Protein AF-H2CE36-F1 (afdb_monomer)

Sequence (483 aa):
MSDKKYIPFDFTPEIMQQIVESREIPVHFYNREGQILIYKKVDATEQEIDRLLRFVQLGIYYDQDDGEKLGIKEPARDVPEGLTDTKLLTQEVARDLANETKDLFSTLKRTAITSVQARRTSERLSKVFQDFETQPDSMTGLVNIIELMKEGDNAYEVELATKRTVVAMAMKTRGMLAQNFREQARHTDSVNVLMMSALMCDIGYAKMKMPLESNIATKEMNYIKNHPIMSYLLLAHEGAIDPRIKRNILVHHRPMRDGNGKTNNYPDLQFIRTKLTEILEQYSRFPEKKSVCDDIRMQLKLLQQDIPYDEDAAILCLASEFASLTSQVPWRKPFSPRRAVQMIINNSFFTYPDRIVREFLDYVAISLCDNQKILREGDFIVMASRSQTGRTFFEVGQITHSTRYQSRPGIDRIATVDPVIETSPKIRFARFDLKTLKPDPRFAHFELSQDDSRHIVYAIDPNYDEELFNELMKLVKNRYRVR

Radius of gyration: 25.71 Å; Cα contacts (8 Å, |Δi|>4): 748; chains: 1; bounding box: 62×71×71 Å

Foldseek 3Di:
DPPFDWDWDQDDPVLLVVCVVQVWDQFFKADPVRHTPAHTDGNHDPVNSVSVVVCNVVIITTGPVCCVSSVNDDPDAPFFPQADQDALDDLVLLVVQLVLLVVVLVVLLPAFDALVSQVVNLVSLLVSLVSLLPDPRSQHYFLCLLVSLPPDPGDLLSLLLSQLLSQLLSLLSNVVVVVDDDCVPVSSVVSSLLSLLSSQLQSLVSVDDQDLAPDQDPVNVVSVLCRLVSSLVSCLLYPSRDLSSSLLSNQLQDADDDDPPAAQRGDDLVVSLVVLVVVLVVCVVPPVCVSSNVSSVVSNVVSVDPCNPDPSSQSSNLSSQLSVQQTDGSHDDHDQLLVSLQVCLQRCNRGHDLVSNQSCQQGPSCSNRSSHRSQAAQWKFWKWFADPVRDIWIWIWGFHDAGSSRFWGKTFTFWTWAFDWDPPPHTGRPATDPVRTGTDPVSDIDGSVPDPRIGTRHTADCVRHVVVVVVSVVSVVVVVVVD

Organism: NCBI:txid929563

pLDDT: mean 86.68, std 11.38, range [29.59, 98.5]

Secondary structure (DSSP, 8-state):
-----EEE----HHHHHHHHHHT-B-S-EE-TTS-EEE--BSS--HHHHHHHHHHHTT--EEEGGGGGGGT-PPPPP-PPTT----BSS-HHHHHHHHHHHHHHHHHHTTS---HHHHHHHHHHHHHHHHHHHTSTTTTTSB-THHHHTTT----HHHHHHHHHHHHHHHHHHHHHHTT--S-HHHHHHHHHHHHHHHHHTTGGGGGS----SSS--HHHHHHHTTHHHHHHHHHTT-TTS-HHHHHHHHHTT---S-STT-----S-HHHHHHHHHHHHHHHTT-GGGHHHHHHHHHHHHHTTS-GGG-HHHHHHHHHHHHHHHHS-BTTBPPPPHHHHHHHHHHHHHHHS-HHHHHHHIIIIIHHHTTT--SS-TT-EEEEEEE-TTS-EEEEEEEEEE--S-TTS-EEEEEEEEEEEEE-SSS-EEEEEEEEEEEE-TT--EEETTT-TTEEEEEE--TTTSHHHHHHHHHHHHHHHHH-

Solvent-accessible surface area (backbone atoms only — not comparable to full-atom values): 26329 Å² total; per-residue (Å²): 134,80,86,80,54,68,39,77,59,80,85,51,72,65,53,52,50,49,33,65,75,66,24,36,39,82,52,54,30,18,41,99,87,68,48,77,77,44,72,50,32,79,76,46,50,71,70,56,52,54,47,51,60,56,41,57,82,70,61,37,18,31,48,59,93,50,35,65,71,62,68,48,69,76,74,79,78,72,61,42,82,85,54,46,88,50,64,57,63,53,66,64,59,53,50,51,52,38,51,52,43,43,54,52,50,59,46,46,52,77,44,63,68,46,63,68,55,54,51,53,51,50,55,50,48,45,49,56,49,51,62,32,65,72,38,92,44,60,74,33,22,19,56,45,59,71,64,63,55,69,81,56,97,59,58,47,70,35,52,31,24,47,43,12,19,52,46,33,38,53,47,50,55,43,55,50,62,76,64,72,74,97,50,71,76,64,45,56,60,52,44,38,41,49,28,54,18,35,50,44,31,62,53,17,55,51,79,48,89,74,84,58,61,74,82,68,48,74,71,53,49,59,55,58,49,42,32,25,57,46,17,30,62,42,47,40,65,41,82,82,55,59,66,64,29,49,48,36,21,57,40,27,50,34,22,64,81,84,60,95,88,59,62,58,49,51,59,48,70,66,58,53,49,51,52,50,48,55,50,37,64,64,37,68,78,38,78,92,36,46,56,36,40,55,40,48,56,50,44,58,55,64,66,69,52,75,55,57,77,34,63,65,22,40,42,36,27,52,19,45,51,44,20,53,38,51,30,59,48,89,54,42,77,47,42,55,52,58,55,31,52,41,52,50,38,40,38,24,80,34,43,42,46,70,68,61,55,34,52,38,39,41,61,41,48,30,27,53,30,79,42,36,72,80,66,44,63,71,40,42,34,34,27,41,31,68,46,97,86,68,52,74,44,41,36,31,26,33,27,69,40,56,64,59,48,46,60,37,32,33,27,32,34,46,28,33,41,48,71,40,73,42,68,76,98,51,57,40,71,74,48,68,42,71,90,54,53,42,73,42,92,76,46,54,74,45,52,38,75,81,35,88,66,56,42,76,32,30,61,63,42,68,92,82,36,43,73,60,47,53,54,52,52,50,57,56,53,53,53,68,72,76,105

Structure (mmCIF, N/CA/C/O backbone):
data_AF-H2CE36-F1
#
_entry.id   AF-H2CE36-F1
#
loop_
_atom_site.group_PDB
_atom_site.id
_atom_site.type_symbol
_atom_site.label_atom_id
_atom_site.label_alt_id
_atom_site.label_comp_id
_atom_site.label_asym_id
_atom_site.label_entity_id
_atom_site.label_seq_id
_atom_site.pdbx_PDB_ins_code
_atom_site.Cartn_x
_atom_site.Cartn_y
_atom_site.Cartn_z
_atom_site.occupancy
_atom_site.B_iso_or_equiv
_atom_site.auth_seq_id
_atom_site.auth_comp_id
_atom_site.auth_asym_id
_atom_site.auth_atom_id
_atom_site.pdbx_PDB_model_num
ATOM 1 N N . MET A 1 1 ? -20.840 15.010 -6.426 1.00 29.59 1 MET A N 1
ATOM 2 C CA . MET A 1 1 ? -21.628 15.251 -5.204 1.00 29.59 1 MET A CA 1
ATOM 3 C C . MET A 1 1 ? -20.769 14.843 -4.023 1.00 29.59 1 MET A C 1
ATOM 5 O O . MET A 1 1 ? -20.293 13.710 -4.007 1.00 29.59 1 MET A O 1
ATOM 9 N N . SER A 1 2 ? -20.396 15.832 -3.212 1.00 32.66 2 SER A N 1
ATOM 10 C CA . SER A 1 2 ? -19.772 15.651 -1.899 1.00 32.66 2 SER A CA 1
ATOM 11 C C . SER A 1 2 ? -20.848 15.064 -0.988 1.00 32.66 2 SER A C 1
ATOM 13 O O . SER A 1 2 ? -21.964 15.589 -0.996 1.00 32.66 2 SER A O 1
ATOM 15 N N . ASP A 1 3 ? -20.561 13.967 -0.289 1.00 42.06 3 ASP A N 1
ATOM 16 C CA . ASP A 1 3 ? -21.436 13.502 0.788 1.00 42.06 3 ASP A CA 1
ATOM 17 C C . ASP A 1 3 ? -21.283 14.507 1.929 1.00 42.06 3 ASP A C 1
ATOM 19 O O . ASP A 1 3 ? -20.372 14.400 2.749 1.00 42.06 3 ASP A O 1
ATOM 23 N N . LYS A 1 4 ? -22.125 15.546 1.913 1.00 50.62 4 LYS A N 1
ATOM 24 C CA . LYS A 1 4 ? -22.145 16.578 2.948 1.00 50.62 4 LYS A CA 1
ATOM 25 C C . LYS A 1 4 ? -22.402 15.910 4.289 1.00 50.62 4 LYS A C 1
ATOM 27 O O . LYS A 1 4 ? -23.483 15.368 4.525 1.00 50.62 4 LYS A O 1
ATOM 32 N N . LYS A 1 5 ? -21.395 15.925 5.157 1.00 73.06 5 LYS A N 1
ATOM 33 C CA . LYS A 1 5 ? -21.493 15.373 6.501 1.00 73.06 5 LYS A CA 1
ATOM 34 C C . LYS A 1 5 ? -21.982 16.475 7.431 1.00 73.06 5 LYS A C 1
ATOM 36 O O . LYS A 1 5 ? -21.226 17.366 7.802 1.00 73.06 5 LYS A O 1
ATOM 41 N N . TYR A 1 6 ? -23.260 16.410 7.786 1.00 81.44 6 TYR A N 1
ATOM 42 C CA . TYR A 1 6 ? -23.863 17.325 8.747 1.00 81.44 6 TYR A CA 1
ATOM 43 C C . TYR A 1 6 ? -23.469 16.913 10.167 1.00 81.44 6 TYR A C 1
ATOM 45 O O . TYR A 1 6 ? -23.763 15.797 10.601 1.00 81.44 6 TYR A O 1
ATOM 53 N N . ILE A 1 7 ? -22.779 17.798 10.883 1.00 79.69 7 ILE A N 1
ATOM 54 C CA . ILE A 1 7 ? -22.316 17.559 12.254 1.00 79.69 7 ILE A CA 1
ATOM 55 C C . ILE A 1 7 ? -23.289 18.246 13.217 1.00 79.69 7 ILE A C 1
ATOM 57 O O . ILE A 1 7 ? -23.631 19.405 12.968 1.00 79.69 7 ILE A O 1
ATOM 61 N N . PRO A 1 8 ? -23.751 17.573 14.293 1.00 81.75 8 PRO A N 1
ATOM 62 C CA . PRO A 1 8 ? -24.509 18.236 15.347 1.00 81.75 8 PRO A CA 1
ATOM 63 C C . PRO A 1 8 ? -23.729 19.452 15.844 1.00 81.75 8 PRO A C 1
ATOM 65 O O . PRO A 1 8 ? -22.567 19.334 16.232 1.00 81.75 8 PRO A O 1
ATOM 68 N N . PHE A 1 9 ? -24.347 20.621 15.789 1.00 77.88 9 PHE A N 1
ATOM 69 C CA . PHE A 1 9 ? -23.740 21.832 16.307 1.00 77.88 9 PHE A CA 1
ATOM 70 C C . PHE A 1 9 ? -23.938 21.855 17.823 1.00 77.88 9 PHE A C 1
ATOM 72 O O . PHE A 1 9 ? -25.078 21.882 18.292 1.00 77.88 9 PHE A O 1
ATOM 79 N N . ASP A 1 10 ? -22.838 21.798 18.575 1.00 71.38 10 ASP A N 1
ATOM 80 C CA . ASP A 1 10 ? -22.858 21.955 20.027 1.00 71.38 10 ASP A CA 1
ATOM 81 C C . ASP A 1 10 ? -22.613 23.425 20.370 1.00 71.38 10 ASP A C 1
ATOM 83 O O . ASP A 1 10 ? -21.640 24.037 19.924 1.00 71.38 10 ASP A O 1
ATOM 87 N N . PHE A 1 11 ? -23.548 24.015 21.102 1.00 70.44 11 PHE A N 1
ATOM 88 C CA . PHE A 1 11 ? -23.599 25.452 21.314 1.00 70.44 11 PHE A CA 1
ATOM 89 C C . PHE A 1 11 ? -22.798 25.827 22.545 1.00 70.44 11 PHE A C 1
ATOM 91 O O . PHE A 1 11 ? -23.248 25.609 23.671 1.00 70.44 11 PHE A O 1
ATOM 98 N N . THR A 1 12 ? -21.646 26.461 22.342 1.00 71.06 12 THR A N 1
ATOM 99 C CA . THR A 1 12 ? -20.938 27.092 23.454 1.00 71.06 12 THR A CA 1
ATOM 100 C C . THR A 1 12 ? -21.453 28.526 23.661 1.00 71.06 12 THR A C 1
ATOM 102 O O . THR A 1 12 ? -21.795 29.209 22.684 1.00 71.06 12 THR A O 1
ATOM 105 N N . PRO A 1 13 ? -21.550 29.013 24.914 1.00 70.56 13 PRO A N 1
ATOM 106 C CA . PRO A 1 13 ? -21.972 30.385 25.214 1.00 70.56 13 PRO A CA 1
ATOM 107 C C . PRO A 1 13 ? -21.173 31.455 24.456 1.00 70.56 13 PRO A C 1
ATOM 109 O O . PRO A 1 13 ? -21.719 32.494 24.094 1.00 70.56 13 PRO A O 1
ATOM 112 N N . GLU A 1 14 ? -19.903 31.179 24.163 1.00 73.12 14 GLU A N 1
ATOM 113 C CA . GLU A 1 14 ? -18.976 32.089 23.491 1.00 73.12 14 GLU A CA 1
ATOM 114 C C . GLU A 1 14 ? -19.344 32.302 22.016 1.00 73.12 14 GLU A C 1
ATOM 116 O O . GLU A 1 14 ? -19.365 33.441 21.550 1.00 73.12 14 GLU A O 1
ATOM 121 N N . ILE A 1 15 ? -19.699 31.236 21.284 1.00 75.19 15 ILE A N 1
ATOM 122 C CA . ILE A 1 15 ? -20.112 31.351 19.875 1.00 75.19 15 ILE A CA 1
ATOM 123 C C . ILE A 1 15 ? -21.442 32.110 19.776 1.00 75.19 15 ILE A C 1
ATOM 125 O O . ILE A 1 15 ? -21.636 32.933 18.880 1.00 75.19 15 ILE A O 1
ATOM 129 N N . MET A 1 16 ? -22.352 31.881 20.727 1.00 74.75 16 MET A N 1
ATOM 130 C CA . MET A 1 16 ? -23.624 32.603 20.782 1.00 74.75 16 MET A CA 1
ATOM 131 C C . MET A 1 16 ? -23.430 34.087 21.060 1.00 74.75 16 MET A C 1
ATOM 133 O O . MET A 1 16 ? -24.048 34.917 20.394 1.00 74.75 16 MET A O 1
ATOM 137 N N . GLN A 1 17 ? -22.562 34.421 22.012 1.00 79.12 17 GLN A N 1
ATOM 138 C CA . GLN A 1 17 ? -22.227 35.805 22.303 1.00 79.12 17 GLN A CA 1
ATOM 139 C C . GLN A 1 17 ? -21.630 36.490 21.069 1.00 79.12 17 GLN A C 1
ATOM 141 O O . GLN A 1 17 ? -22.058 37.586 20.720 1.00 79.12 17 GLN A O 1
ATOM 146 N N . GLN A 1 18 ? -20.743 35.806 20.343 1.00 81.19 18 GLN A N 1
ATOM 147 C CA . GLN A 1 18 ? -20.154 36.330 19.115 1.00 81.19 18 GLN A CA 1
ATOM 148 C C . GLN A 1 18 ? -21.203 36.599 18.024 1.00 81.19 18 GLN A C 1
ATOM 150 O O . GLN A 1 18 ? -21.173 37.669 17.425 1.00 81.19 18 GLN A O 1
ATOM 155 N N . ILE A 1 19 ? -22.148 35.680 17.787 1.00 82.88 19 ILE A N 1
ATOM 156 C CA . ILE A 1 19 ? -23.233 35.848 16.796 1.00 82.88 19 ILE A CA 1
ATOM 157 C C . ILE A 1 19 ? -24.171 37.004 17.178 1.00 82.88 19 ILE A C 1
ATOM 159 O O . ILE A 1 19 ? -24.632 37.750 16.312 1.00 82.88 19 ILE A O 1
ATOM 163 N N . VAL A 1 20 ? -24.463 37.164 18.473 1.00 83.25 20 VAL A N 1
ATOM 164 C CA . VAL A 1 20 ? -25.304 38.258 18.985 1.00 83.25 20 VAL A CA 1
ATOM 165 C C . VAL A 1 20 ? -24.599 39.607 18.827 1.00 83.25 20 VAL A C 1
ATOM 167 O O . VAL A 1 20 ? -25.217 40.567 18.367 1.00 83.25 20 VAL A O 1
ATOM 170 N N . GLU A 1 21 ? -23.314 39.682 19.179 1.00 84.69 21 GLU A N 1
ATOM 171 C CA . GLU A 1 21 ? -22.509 40.905 19.098 1.00 84.69 21 GLU A CA 1
ATOM 172 C C . GLU A 1 21 ? -22.230 41.324 17.649 1.00 84.69 21 GLU A C 1
ATOM 174 O O . GLU A 1 21 ? -22.313 42.510 17.328 1.00 84.69 21 GLU A O 1
ATOM 179 N N . SER A 1 22 ? -21.946 40.366 16.760 1.00 85.19 22 SER A N 1
ATOM 180 C CA . SER A 1 22 ? -21.676 40.632 15.343 1.00 85.19 22 SER A CA 1
ATOM 181 C C . SER A 1 22 ? -22.939 40.817 14.502 1.00 85.19 22 SER A C 1
ATOM 183 O O . SER A 1 22 ? -22.855 41.334 13.389 1.00 85.19 22 SER A O 1
ATOM 185 N N . ARG A 1 23 ? -24.103 40.380 15.008 1.00 87.75 23 ARG A N 1
ATOM 186 C CA . ARG A 1 23 ? -25.355 40.247 14.243 1.00 87.75 23 ARG A CA 1
ATOM 187 C C . ARG A 1 23 ? -25.162 39.471 12.936 1.00 87.75 23 ARG A C 1
ATOM 189 O O . ARG A 1 23 ? -25.813 39.754 11.933 1.00 87.75 23 ARG A O 1
ATOM 196 N N . GLU A 1 24 ? -24.285 38.472 12.937 1.00 88.88 24 GLU A N 1
ATOM 197 C CA . GLU A 1 24 ? -23.976 37.658 11.763 1.00 88.88 24 GLU A CA 1
ATOM 198 C C . GLU A 1 24 ? -24.193 36.172 12.052 1.00 88.88 24 GLU A C 1
ATOM 200 O O . GLU A 1 24 ? -23.661 35.619 13.011 1.00 88.88 24 GLU A O 1
ATOM 205 N N . ILE A 1 25 ? -24.948 35.508 11.175 1.00 88.50 25 ILE A N 1
ATOM 206 C CA . ILE A 1 25 ? -25.072 34.051 11.116 1.00 88.50 25 ILE A CA 1
ATOM 207 C C . ILE A 1 25 ? -24.102 33.565 10.024 1.00 88.50 25 ILE A C 1
ATOM 209 O O . ILE A 1 25 ? -24.424 33.683 8.837 1.00 88.50 25 ILE A O 1
ATOM 213 N N . PRO A 1 26 ? -22.927 33.016 10.378 1.00 84.81 26 PRO A N 1
ATOM 214 C CA . PRO A 1 26 ? -21.829 32.819 9.426 1.00 84.81 26 PRO A CA 1
ATOM 215 C C . PRO A 1 26 ? -22.061 31.662 8.439 1.00 84.81 26 PRO A C 1
ATOM 217 O O . PRO A 1 26 ? -21.419 31.589 7.388 1.00 84.81 26 PRO A O 1
ATOM 220 N N . VAL A 1 27 ? -22.977 30.738 8.757 1.00 88.75 27 VAL A N 1
ATOM 221 C CA . VAL A 1 27 ? -23.183 29.486 8.012 1.00 88.75 27 VAL A CA 1
ATOM 222 C C . VAL A 1 27 ? -24.664 29.134 7.889 1.00 88.75 27 VAL A C 1
ATOM 224 O O . VAL A 1 27 ? -25.514 29.678 8.593 1.00 88.75 27 VAL A O 1
ATOM 227 N N . HIS A 1 28 ? -24.988 28.215 6.978 1.00 89.88 28 HIS A N 1
ATOM 228 C CA . HIS A 1 28 ? -26.315 27.602 6.961 1.00 89.88 28 HIS A CA 1
ATOM 229 C C . HIS A 1 28 ? -26.398 26.538 8.055 1.00 89.88 28 HIS A C 1
ATOM 231 O O . HIS A 1 28 ? -25.478 25.736 8.204 1.00 89.88 28 HIS A O 1
ATOM 237 N N . PHE A 1 29 ? -27.525 26.490 8.758 1.00 89.19 29 PHE A N 1
ATOM 238 C CA . PHE A 1 29 ? -27.833 25.399 9.674 1.00 89.19 29 PHE A CA 1
ATOM 239 C C . PHE A 1 29 ? -28.912 24.498 9.098 1.00 89.19 29 PHE A C 1
ATOM 241 O O . PHE A 1 29 ? -29.841 24.961 8.431 1.00 89.19 29 PHE A O 1
ATOM 248 N N . TYR A 1 30 ? -28.796 23.213 9.398 1.00 89.44 30 TYR A N 1
ATOM 249 C CA . TYR A 1 30 ? -29.569 22.137 8.805 1.00 89.44 30 TYR A CA 1
ATOM 250 C C . TYR A 1 30 ? -30.255 21.287 9.880 1.00 89.44 30 TYR A C 1
ATOM 252 O O . TYR A 1 30 ? -29.835 21.269 11.039 1.00 89.44 30 TYR A O 1
ATOM 260 N N . ASN A 1 31 ? -31.297 20.554 9.492 1.00 86.00 31 ASN A N 1
ATOM 261 C CA . ASN A 1 31 ? -31.735 19.377 10.242 1.00 86.00 31 ASN A CA 1
ATOM 262 C C . ASN A 1 31 ? -30.855 18.160 9.899 1.00 86.00 31 ASN A C 1
ATOM 264 O O . ASN A 1 31 ? -29.953 18.238 9.062 1.00 86.00 31 ASN A O 1
ATOM 268 N N . ARG A 1 32 ? -31.125 17.021 10.546 1.00 79.25 32 ARG A N 1
ATOM 269 C CA . ARG A 1 32 ? -30.362 15.777 10.361 1.00 79.25 32 ARG A CA 1
ATOM 270 C C . ARG A 1 32 ? -30.440 15.245 8.923 1.00 79.25 32 ARG A C 1
ATOM 272 O O . ARG A 1 32 ? -29.527 14.567 8.466 1.00 79.25 32 ARG A O 1
ATOM 279 N N . GLU A 1 33 ? -31.515 15.572 8.214 1.00 79.44 33 GLU A N 1
ATOM 280 C CA . GLU A 1 33 ? -31.801 15.174 6.837 1.00 79.44 33 GLU A CA 1
ATOM 281 C C . GLU A 1 33 ? -31.201 16.137 5.792 1.00 79.44 33 GLU A C 1
ATOM 283 O O . GLU A 1 33 ? -31.376 15.928 4.591 1.00 79.44 33 GLU A O 1
ATOM 288 N N . GLY A 1 34 ? -30.491 17.190 6.220 1.00 78.88 34 GLY A N 1
ATOM 289 C CA . GLY A 1 34 ? -29.802 18.131 5.333 1.00 78.88 34 GLY A CA 1
ATOM 290 C C . GLY A 1 34 ? -30.675 19.248 4.757 1.00 78.88 34 GLY A C 1
ATOM 291 O O . GLY A 1 34 ? -30.260 19.945 3.830 1.00 78.88 34 GLY A O 1
ATOM 292 N N . GLN A 1 35 ? -31.879 19.459 5.289 1.00 85.00 35 GLN A N 1
ATOM 293 C CA . GLN A 1 35 ? -32.719 20.608 4.946 1.00 85.00 35 GLN A CA 1
ATOM 294 C C . GLN A 1 35 ? -32.275 21.836 5.739 1.00 85.00 35 GLN A C 1
ATOM 296 O O . GLN A 1 35 ? -32.097 21.761 6.953 1.00 85.00 35 GLN A O 1
ATOM 301 N N . ILE A 1 36 ? -32.132 22.976 5.061 1.00 87.25 36 ILE A N 1
ATOM 302 C CA . ILE A 1 36 ? -31.740 24.240 5.696 1.00 87.25 36 ILE A CA 1
ATOM 303 C C . ILE A 1 36 ? -32.870 24.718 6.617 1.00 87.25 36 ILE A C 1
ATOM 305 O O . ILE A 1 36 ? -33.980 24.989 6.161 1.00 87.25 36 ILE A O 1
ATOM 309 N N . LEU A 1 37 ? -32.567 24.860 7.905 1.00 86.06 37 LEU A N 1
ATOM 310 C CA . LEU A 1 37 ? -33.449 25.449 8.912 1.00 86.06 37 LEU A CA 1
ATOM 311 C C . LEU A 1 37 ? -33.214 26.955 9.057 1.00 86.06 37 LEU A C 1
ATOM 313 O O . LEU A 1 37 ? -34.161 27.712 9.280 1.00 86.06 37 LEU A O 1
ATOM 317 N N . ILE A 1 38 ? -31.952 27.385 8.944 1.00 86.50 38 ILE A N 1
ATOM 318 C CA . ILE A 1 38 ? -31.525 28.777 9.120 1.00 86.50 38 ILE A CA 1
ATOM 319 C C . ILE A 1 38 ? -30.486 29.106 8.056 1.00 86.50 38 ILE A C 1
ATOM 321 O O . ILE A 1 38 ? -29.529 28.361 7.843 1.00 86.50 38 ILE A O 1
ATOM 325 N N . TYR A 1 39 ? -30.686 30.225 7.368 1.00 88.00 39 TYR A N 1
ATOM 326 C CA . TYR A 1 39 ? -29.770 30.676 6.333 1.00 88.00 39 TYR A CA 1
ATOM 327 C C . TYR A 1 39 ? -28.625 31.487 6.932 1.00 88.00 39 TYR A C 1
ATOM 329 O O . TYR A 1 39 ? -28.854 32.288 7.838 1.00 88.00 39 TYR A O 1
ATOM 337 N N . LYS A 1 40 ? -27.422 31.331 6.365 1.00 90.75 40 LYS A N 1
ATOM 338 C CA . LYS A 1 40 ? -26.329 32.276 6.601 1.00 90.75 40 LYS A CA 1
ATOM 339 C C . LYS A 1 40 ? -26.808 33.689 6.271 1.00 90.75 40 LYS A C 1
ATOM 341 O O . LYS A 1 40 ? -27.486 33.881 5.252 1.00 90.75 40 LYS A O 1
ATOM 346 N N . LYS A 1 41 ? -26.478 34.659 7.114 1.00 88.44 41 LYS A N 1
ATOM 347 C CA . LYS A 1 41 ? -26.987 36.022 6.985 1.00 88.44 41 LYS A CA 1
ATOM 348 C C . LYS A 1 41 ? -26.079 37.026 7.685 1.00 88.44 41 LYS A C 1
ATOM 350 O O . LYS A 1 41 ? -25.785 36.868 8.863 1.00 88.44 41 LYS A O 1
ATOM 355 N N . VAL A 1 42 ? -25.711 38.072 6.955 1.00 86.50 42 VAL A N 1
ATOM 356 C CA . VAL A 1 42 ? -25.099 39.292 7.497 1.00 86.50 42 VAL A CA 1
ATOM 357 C C . VAL A 1 42 ? -26.233 40.248 7.884 1.00 86.50 42 VAL A C 1
ATOM 359 O O . VAL A 1 42 ? -27.244 40.291 7.178 1.00 86.50 42 VAL A O 1
ATOM 362 N N . ASP A 1 43 ? -26.097 40.956 9.005 1.00 87.38 43 ASP A N 1
ATOM 363 C CA . ASP A 1 43 ? -27.132 41.826 9.590 1.00 87.38 43 ASP A CA 1
ATOM 364 C C . ASP A 1 43 ? -28.428 41.076 9.962 1.00 87.38 43 ASP A C 1
ATOM 366 O O . ASP A 1 43 ? -29.548 41.453 9.599 1.00 87.38 43 ASP A O 1
ATOM 370 N N . ALA A 1 44 ? -28.283 39.965 10.683 1.00 87.06 44 ALA A N 1
ATOM 371 C CA . ALA A 1 44 ? -29.398 39.208 11.230 1.00 87.06 44 ALA A CA 1
ATOM 372 C C . ALA A 1 44 ? -30.202 40.053 12.233 1.00 87.06 44 ALA A C 1
ATOM 374 O O . ALA A 1 44 ? -29.659 40.713 13.121 1.00 87.06 44 ALA A O 1
ATOM 375 N N . THR A 1 45 ? -31.526 40.023 12.095 1.00 87.50 45 THR A N 1
ATOM 376 C CA . THR A 1 45 ? -32.433 40.708 13.024 1.00 87.50 45 THR A CA 1
ATOM 377 C C . THR A 1 45 ? -32.508 39.965 14.357 1.00 87.50 45 THR A C 1
ATOM 379 O O . THR A 1 45 ? -32.297 38.753 14.416 1.00 87.50 45 THR A O 1
ATOM 382 N N . GLU A 1 46 ? -32.891 40.658 15.431 1.00 83.50 46 GLU A N 1
ATOM 383 C CA . GLU A 1 46 ? -33.062 40.039 16.757 1.00 83.50 46 GLU A CA 1
ATOM 384 C C . GLU A 1 46 ? -34.038 38.851 16.724 1.00 83.50 46 GLU A C 1
ATOM 386 O O . GLU A 1 46 ? -33.778 37.823 17.337 1.00 83.50 46 GLU A O 1
ATOM 391 N N . GLN A 1 47 ? -35.099 38.921 15.911 1.00 83.94 47 GLN A N 1
ATOM 392 C CA . GLN A 1 47 ? -36.045 37.811 15.733 1.00 83.94 47 GLN A CA 1
ATOM 393 C C . GLN A 1 47 ? -35.420 36.577 15.061 1.00 83.94 47 GLN A C 1
ATOM 395 O O . GLN A 1 47 ? -35.832 35.447 15.328 1.00 83.94 47 GLN A O 1
ATOM 400 N N . GLU A 1 48 ? -34.446 36.769 14.172 1.00 82.12 48 GLU A N 1
ATOM 401 C CA . GLU A 1 48 ? -33.740 35.679 13.491 1.00 82.12 48 GLU A CA 1
ATOM 402 C C . GLU A 1 48 ? -32.698 35.028 14.404 1.00 82.12 48 GLU A C 1
ATOM 404 O O . GLU A 1 48 ? -32.563 33.803 14.398 1.00 82.12 48 GLU A O 1
ATOM 409 N N . ILE A 1 49 ? -32.033 35.824 15.242 1.00 82.94 49 ILE A N 1
ATOM 410 C CA . ILE A 1 49 ? -31.124 35.331 16.283 1.00 82.94 49 ILE A CA 1
ATOM 411 C C . ILE A 1 49 ? -31.920 34.584 17.370 1.00 82.94 49 ILE A C 1
ATOM 413 O O . ILE A 1 49 ? -31.551 33.476 17.754 1.00 82.94 49 ILE A O 1
ATOM 417 N N . ASP A 1 50 ? -33.087 35.092 17.773 1.00 83.31 50 ASP A N 1
ATOM 418 C CA . ASP A 1 50 ? -34.016 34.395 18.675 1.00 83.31 50 ASP A CA 1
ATOM 419 C C . ASP A 1 50 ? -34.543 33.081 18.088 1.00 83.31 50 ASP A C 1
ATOM 421 O O . ASP A 1 50 ? -34.845 32.124 18.809 1.00 83.31 50 ASP A O 1
ATOM 425 N N . ARG A 1 51 ? -34.696 33.020 16.762 1.00 82.75 51 ARG A N 1
ATOM 426 C CA . ARG A 1 51 ? -35.077 31.790 16.068 1.00 82.75 51 ARG A CA 1
ATOM 427 C C . ARG A 1 51 ? -33.939 30.775 16.123 1.00 82.75 51 ARG A C 1
ATOM 429 O O . ARG A 1 51 ? -34.211 29.619 16.443 1.00 82.75 51 ARG A O 1
ATOM 436 N N . LEU A 1 52 ? -32.697 31.199 15.882 1.00 81.94 52 LEU A N 1
ATOM 437 C CA . LEU A 1 52 ? -31.506 30.370 16.085 1.00 81.94 52 LEU A CA 1
ATOM 438 C C . LEU A 1 52 ? -31.467 29.809 17.513 1.00 81.94 52 LEU A C 1
ATOM 440 O O . LEU A 1 52 ? -31.391 28.591 17.662 1.00 81.94 52 LEU A O 1
ATOM 444 N N . LEU A 1 53 ? -31.673 30.663 18.525 1.00 74.38 53 LEU A N 1
ATOM 445 C CA . LEU A 1 53 ? -31.737 30.304 19.951 1.00 74.38 53 LEU A CA 1
ATOM 446 C C . LEU A 1 53 ? -32.760 29.200 20.275 1.00 74.38 53 LEU A C 1
ATOM 448 O O . LEU A 1 53 ? -32.495 28.315 21.087 1.00 74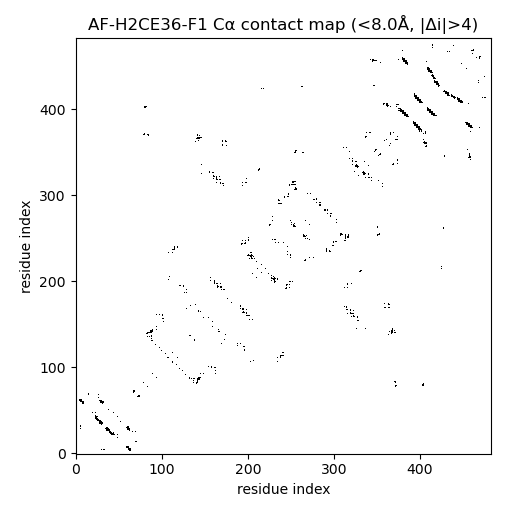.38 53 LEU A O 1
ATOM 452 N N . ARG A 1 54 ? -33.930 29.210 19.628 1.00 77.75 54 ARG A N 1
ATOM 453 C CA . ARG A 1 54 ? -34.965 28.183 19.843 1.00 77.75 54 ARG A CA 1
ATOM 454 C C . ARG A 1 54 ? -34.620 26.843 19.207 1.00 77.75 54 ARG A C 1
ATOM 456 O O . ARG A 1 54 ? -34.918 25.801 19.785 1.00 77.75 54 ARG A O 1
ATOM 463 N N . PHE A 1 55 ? -34.006 26.856 18.027 1.00 75.06 55 PHE A N 1
ATOM 464 C CA . PHE A 1 55 ? -33.623 25.624 17.342 1.00 75.06 55 PHE A CA 1
ATOM 465 C C . PHE A 1 55 ? -32.420 24.936 17.994 1.00 75.06 55 PHE A C 1
ATOM 467 O O . PHE A 1 55 ? -32.331 23.713 17.921 1.00 75.06 55 PHE A O 1
ATOM 474 N N . VAL A 1 56 ? -31.570 25.678 18.714 1.00 64.69 56 VAL A N 1
ATOM 475 C CA . VAL A 1 56 ? -30.499 25.121 19.564 1.00 64.69 56 VAL A CA 1
ATOM 476 C C . VAL A 1 56 ? -31.007 24.005 20.464 1.00 64.69 56 VAL A C 1
ATOM 478 O O . VAL A 1 56 ? -30.457 22.908 20.480 1.00 64.69 56 VAL A O 1
ATOM 481 N N . GLN A 1 57 ? -32.105 24.271 21.171 1.00 63.53 57 GLN A N 1
ATOM 482 C CA . GLN A 1 57 ? -32.687 23.342 22.138 1.00 63.53 57 GLN A CA 1
ATOM 483 C C . GLN A 1 57 ? -33.303 22.100 21.475 1.00 63.53 57 GLN A C 1
ATOM 485 O O . GLN A 1 57 ? -33.554 21.103 22.147 1.00 63.53 57 GLN A O 1
ATOM 490 N N . LEU A 1 58 ? -33.547 22.158 20.164 1.00 67.94 58 LEU A N 1
ATOM 491 C CA . LEU A 1 58 ? -34.162 21.096 19.367 1.00 67.94 58 LEU A CA 1
ATOM 492 C C . LEU A 1 58 ? -33.133 20.283 18.560 1.00 67.94 58 LEU A C 1
ATOM 494 O O . LEU A 1 58 ? -33.501 19.274 17.961 1.00 67.94 58 LEU A O 1
ATOM 498 N N . GLY A 1 59 ? -31.859 20.691 18.581 1.00 73.56 59 GLY A N 1
ATOM 499 C CA . GLY A 1 59 ? -30.764 20.079 17.834 1.00 73.56 59 GLY A CA 1
ATOM 500 C C . GLY A 1 59 ? -30.703 20.558 16.381 1.00 73.56 59 GLY A C 1
ATOM 501 O O . GLY A 1 59 ? -31.596 20.279 15.580 1.00 73.56 59 GLY A O 1
ATOM 502 N N . ILE A 1 60 ? -29.612 21.237 16.018 1.00 87.50 60 ILE A N 1
ATOM 503 C CA . ILE A 1 60 ? -29.309 21.632 14.635 1.00 87.50 60 ILE A CA 1
ATOM 504 C C . ILE A 1 60 ? -27.920 21.171 14.223 1.00 87.50 60 ILE A C 1
ATOM 506 O O . ILE A 1 60 ? -27.087 20.836 15.060 1.00 87.50 60 ILE A O 1
ATOM 510 N N . TYR A 1 61 ? -27.683 21.156 12.918 1.00 87.69 61 TYR A N 1
ATOM 511 C CA . TYR A 1 61 ? -26.458 20.660 12.317 1.00 87.69 61 TYR A CA 1
ATOM 512 C C . TYR A 1 61 ? -25.820 21.737 11.444 1.00 87.69 61 TYR A C 1
ATOM 514 O O . TYR A 1 61 ? -26.520 22.576 10.877 1.00 87.69 61 TYR A O 1
ATOM 522 N N . TYR A 1 62 ? -24.503 21.695 11.297 1.00 87.25 62 TYR A N 1
ATOM 523 C CA . TYR A 1 62 ? -23.757 22.519 10.346 1.00 87.25 62 TYR A CA 1
ATOM 524 C C . TYR A 1 62 ? -23.039 21.623 9.335 1.00 87.25 62 TYR A C 1
ATOM 526 O O . TYR A 1 62 ? -22.856 20.425 9.564 1.00 87.25 62 TYR A O 1
ATOM 534 N N . ASP A 1 63 ? -22.686 22.190 8.185 1.00 83.19 63 ASP A N 1
ATOM 535 C CA . ASP A 1 63 ? -21.854 21.503 7.196 1.00 83.19 63 ASP A CA 1
ATOM 536 C C . ASP A 1 63 ? -20.425 21.390 7.751 1.00 83.19 63 ASP A C 1
ATOM 538 O O . ASP A 1 63 ? -19.882 22.395 8.201 1.00 83.19 63 ASP A O 1
ATOM 542 N N . GLN A 1 64 ? -19.815 20.201 7.760 1.00 79.69 64 GLN A N 1
ATOM 543 C CA . GLN A 1 64 ? -18.477 20.003 8.339 1.00 79.69 64 GLN A CA 1
ATOM 544 C C . GLN A 1 64 ? -17.442 21.009 7.801 1.00 79.69 64 GLN A C 1
ATOM 546 O O . GLN A 1 64 ? -16.620 21.507 8.569 1.00 79.69 64 GLN A O 1
ATOM 551 N N . ASP A 1 65 ? -17.526 21.349 6.513 1.00 77.38 65 ASP A N 1
ATOM 552 C CA . ASP A 1 65 ? -16.616 22.287 5.842 1.00 77.38 65 ASP A CA 1
ATOM 553 C C . ASP A 1 65 ? -16.777 23.747 6.328 1.00 77.38 65 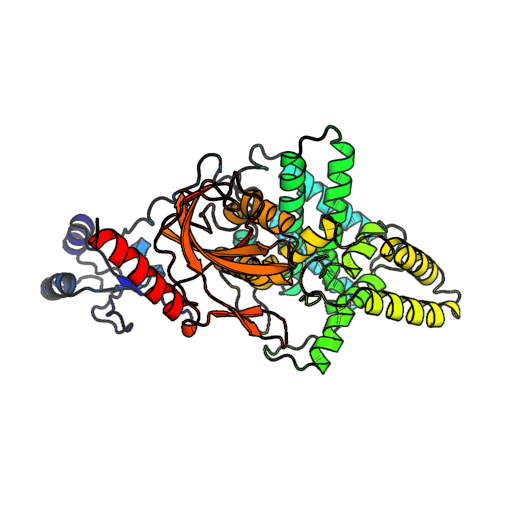ASP A C 1
ATOM 555 O O . ASP A 1 65 ? -15.938 24.604 6.055 1.00 77.38 65 ASP A O 1
ATOM 559 N N . ASP A 1 66 ? -17.858 24.048 7.051 1.00 81.88 66 ASP A N 1
ATOM 560 C CA . ASP A 1 66 ? -18.192 25.374 7.573 1.00 81.88 66 ASP A CA 1
ATOM 561 C C . ASP A 1 66 ? -17.796 25.558 9.060 1.00 81.88 66 ASP A C 1
ATOM 563 O O . ASP A 1 66 ? -17.968 26.648 9.609 1.00 81.88 66 ASP A O 1
ATOM 567 N N . GLY A 1 67 ? -17.235 24.533 9.719 1.00 75.88 67 GLY A N 1
ATOM 568 C CA . GLY A 1 67 ? -16.903 24.562 11.155 1.00 75.88 67 GLY A CA 1
ATOM 569 C C . GLY A 1 67 ? -15.928 25.670 11.568 1.00 75.88 67 GLY A C 1
ATOM 570 O O . GLY A 1 67 ? -16.127 26.325 12.591 1.00 75.88 67 GLY A O 1
ATOM 571 N N . GLU A 1 68 ? -14.926 25.958 10.736 1.00 74.56 68 GLU A N 1
ATOM 572 C CA . GLU A 1 68 ? -13.931 27.005 11.009 1.00 74.56 68 GLU A CA 1
ATOM 573 C C . GLU A 1 68 ? -14.568 28.407 11.064 1.00 74.56 68 GLU A C 1
ATOM 575 O O . GLU A 1 68 ? -14.210 29.231 11.906 1.00 74.56 68 GLU A O 1
ATOM 580 N N . LYS A 1 69 ? -15.595 28.658 10.238 1.00 80.00 69 LYS A N 1
ATOM 581 C CA . LYS A 1 69 ? -16.345 29.931 10.217 1.00 80.00 69 LYS A CA 1
ATOM 582 C C . LYS A 1 69 ? -17.202 30.133 11.464 1.00 80.00 69 LYS A C 1
ATOM 584 O O . LYS A 1 69 ? -17.568 31.260 11.777 1.00 80.00 69 LYS A O 1
ATOM 589 N N . LEU A 1 70 ? -17.524 29.047 12.163 1.00 73.88 70 LEU A N 1
ATOM 590 C CA . LEU A 1 70 ? -18.219 29.065 13.447 1.00 73.88 70 LEU A CA 1
ATOM 591 C C . LEU A 1 70 ? -17.259 29.224 14.633 1.00 73.88 70 LEU A C 1
ATOM 593 O O . LEU A 1 70 ? -17.699 29.164 15.777 1.00 73.88 70 LEU A O 1
ATOM 597 N N . GLY A 1 71 ? -15.953 29.382 14.387 1.00 66.06 71 GLY A N 1
ATOM 598 C CA . GLY A 1 71 ? -14.948 29.410 15.448 1.00 66.06 71 GLY A CA 1
ATOM 599 C C . GLY A 1 71 ? -14.777 28.061 16.153 1.00 66.06 71 GLY A C 1
ATOM 600 O O . GLY A 1 71 ? -14.068 27.987 17.160 1.00 66.06 71 GLY A O 1
ATOM 601 N N . ILE A 1 72 ? -15.387 26.988 15.626 1.00 68.00 72 ILE A N 1
ATOM 602 C CA . ILE A 1 72 ? -15.151 25.628 16.101 1.00 68.00 72 ILE A CA 1
ATOM 603 C C . ILE A 1 72 ? -13.742 25.259 15.656 1.00 68.00 72 ILE A C 1
ATOM 605 O O . ILE A 1 72 ? -13.499 24.904 14.503 1.00 68.00 72 ILE A O 1
ATOM 609 N N . LYS A 1 73 ? -12.795 25.353 16.588 1.00 54.25 73 LYS A N 1
ATOM 610 C CA . LYS A 1 73 ? -11.483 24.743 16.401 1.00 54.25 73 LYS A CA 1
ATOM 611 C C . LYS A 1 73 ? -11.705 23.241 16.325 1.00 54.25 73 LYS A C 1
ATOM 613 O O . 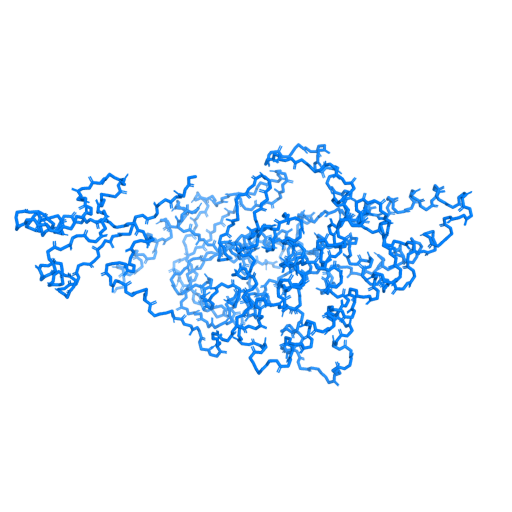LYS A 1 73 ? -12.331 22.679 17.227 1.00 54.25 73 LYS A O 1
ATOM 618 N N . GLU A 1 74 ? -11.202 22.599 15.269 1.00 52.75 74 GLU A N 1
ATOM 619 C CA . GLU A 1 74 ? -11.122 21.141 15.271 1.00 52.75 74 GLU A CA 1
ATOM 620 C C . GLU A 1 74 ? -10.473 20.713 16.596 1.00 52.75 74 GLU A C 1
ATOM 622 O O . GLU A 1 74 ? -9.498 21.349 17.025 1.00 52.75 74 GLU A O 1
ATOM 627 N N . PRO A 1 75 ? -11.033 19.710 17.297 1.00 49.66 75 PRO A N 1
ATOM 628 C CA . PRO A 1 75 ? -10.444 19.246 18.540 1.00 49.66 75 PRO A CA 1
ATOM 629 C C . PRO A 1 75 ? -8.964 18.967 18.293 1.00 49.66 75 PRO A C 1
ATOM 631 O O . PRO A 1 75 ? -8.610 18.387 17.262 1.00 49.66 75 PRO A O 1
ATOM 634 N N . ALA A 1 76 ? -8.108 19.423 19.213 1.00 52.47 76 ALA A N 1
ATOM 635 C CA . ALA A 1 76 ? -6.672 19.207 19.110 1.00 52.47 76 ALA A CA 1
ATOM 636 C C . ALA A 1 76 ? -6.423 17.731 18.774 1.00 52.47 76 ALA A C 1
ATOM 638 O O . ALA A 1 76 ? -6.939 16.842 19.458 1.00 52.47 76 ALA A O 1
ATOM 639 N N . ARG A 1 77 ? -5.711 17.478 17.669 1.00 64.19 77 ARG A N 1
ATOM 640 C CA . ARG A 1 77 ? -5.433 16.114 17.218 1.00 64.19 77 ARG A CA 1
ATOM 641 C C . ARG A 1 77 ? -4.710 15.377 18.343 1.00 64.19 77 ARG A C 1
ATOM 643 O O . ARG A 1 77 ? -3.635 15.795 18.761 1.00 64.19 77 ARG A O 1
ATOM 650 N N . ASP A 1 78 ? -5.305 14.282 18.809 1.00 69.44 78 ASP A N 1
ATOM 651 C CA . ASP A 1 78 ? -4.680 13.358 19.757 1.00 69.44 78 ASP A CA 1
ATOM 652 C C . ASP A 1 78 ? -3.582 12.570 19.028 1.00 69.44 78 ASP A C 1
ATOM 654 O O . ASP A 1 78 ? -3.823 11.500 18.459 1.00 69.44 78 ASP A O 1
ATOM 658 N N . VAL A 1 79 ? -2.395 13.178 18.935 1.00 80.62 79 VAL A N 1
ATOM 659 C CA . VAL A 1 79 ? -1.207 12.580 18.320 1.00 80.62 79 VAL A CA 1
ATOM 660 C C . VAL A 1 79 ? -0.632 11.547 19.294 1.00 80.62 79 VAL A C 1
ATOM 662 O O . VAL A 1 79 ? -0.253 11.913 20.408 1.00 80.62 79 VAL A O 1
ATOM 665 N N . PRO A 1 80 ? -0.527 10.263 18.901 1.00 84.31 80 PRO A N 1
ATOM 666 C CA . PRO A 1 80 ? 0.048 9.230 19.751 1.00 84.31 80 PRO A CA 1
ATOM 667 C C . PRO A 1 80 ? 1.458 9.584 20.214 1.00 84.31 80 PRO A C 1
ATOM 669 O O . PRO A 1 80 ? 2.274 10.082 19.436 1.00 84.31 80 PRO A O 1
ATOM 672 N N . GLU A 1 81 ? 1.756 9.250 21.468 1.00 86.00 81 GLU A N 1
ATOM 673 C CA . GLU A 1 81 ? 3.065 9.494 22.066 1.00 86.00 81 GLU A CA 1
ATOM 674 C C . GLU A 1 81 ? 4.209 8.952 21.189 1.00 86.00 81 GLU A C 1
ATOM 676 O O . GLU A 1 81 ? 4.165 7.831 20.670 1.00 86.00 81 GLU A O 1
ATOM 681 N N . GLY A 1 82 ? 5.249 9.771 21.021 1.00 84.94 82 GLY A N 1
ATOM 682 C CA . GLY A 1 82 ? 6.441 9.442 20.246 1.00 84.94 82 GLY A CA 1
ATOM 683 C C . GLY A 1 82 ? 6.306 9.623 18.730 1.00 84.94 82 GLY A C 1
ATOM 684 O O . GLY A 1 82 ? 7.223 9.225 18.014 1.00 84.94 82 GLY A O 1
ATOM 685 N N . LEU A 1 83 ? 5.200 10.176 18.229 1.00 89.31 83 LEU A N 1
ATOM 686 C CA . LEU A 1 83 ? 5.076 10.649 16.846 1.00 89.31 83 LEU A CA 1
ATOM 687 C C . LEU A 1 83 ? 5.203 12.173 16.778 1.00 89.31 83 LEU A C 1
ATOM 689 O O . LEU A 1 83 ? 4.963 12.867 17.764 1.00 89.31 83 LEU A O 1
ATOM 693 N N . THR A 1 84 ? 5.584 12.690 15.610 1.00 88.19 84 THR A N 1
ATOM 694 C CA . THR A 1 84 ? 5.727 14.131 15.368 1.00 88.19 84 THR A CA 1
ATOM 695 C C . THR A 1 84 ? 4.921 14.553 14.143 1.00 88.19 84 THR A C 1
ATOM 697 O O . THR A 1 84 ? 4.706 13.768 13.218 1.00 88.19 84 THR A O 1
ATOM 700 N N . ASP A 1 85 ? 4.472 15.808 14.113 1.00 87.88 85 ASP A N 1
ATOM 701 C CA . ASP A 1 85 ? 3.792 16.391 12.945 1.00 87.88 85 ASP A CA 1
ATOM 702 C C . ASP A 1 85 ? 4.772 16.935 11.888 1.00 87.88 85 ASP A C 1
ATOM 704 O O . ASP A 1 85 ? 4.371 17.616 10.941 1.00 87.88 85 ASP A O 1
ATOM 708 N N . THR A 1 86 ? 6.064 16.617 12.011 1.00 90.81 86 THR A N 1
ATOM 709 C CA . THR A 1 86 ? 7.078 16.971 11.016 1.00 90.81 86 THR A CA 1
ATOM 710 C C . THR A 1 86 ? 6.733 16.325 9.678 1.00 90.81 86 THR A C 1
ATOM 712 O O . THR A 1 86 ? 6.713 15.100 9.551 1.00 90.81 86 THR A O 1
ATOM 715 N N . LYS A 1 87 ? 6.466 17.146 8.661 1.00 92.94 87 LYS A N 1
ATOM 716 C CA . LYS A 1 87 ? 6.237 16.692 7.285 1.00 92.94 87 LYS A CA 1
ATOM 717 C C . LYS A 1 87 ? 7.557 16.239 6.673 1.00 92.94 87 LYS A C 1
ATOM 719 O O . LYS A 1 87 ? 8.470 17.043 6.512 1.00 92.94 87 LYS A O 1
ATOM 724 N N . LEU A 1 88 ? 7.651 14.957 6.329 1.00 93.12 88 LEU A N 1
ATOM 725 C CA . LEU A 1 88 ? 8.897 14.352 5.846 1.00 93.12 88 LEU A CA 1
ATOM 726 C C . LEU A 1 88 ? 9.173 14.624 4.368 1.00 93.12 88 LEU A C 1
ATOM 728 O O . LEU A 1 88 ? 10.269 14.350 3.887 1.00 93.12 88 LEU A O 1
ATOM 732 N N . LEU A 1 89 ? 8.187 15.142 3.637 1.00 93.25 89 LEU A N 1
ATOM 733 C CA . LEU A 1 89 ? 8.310 15.477 2.226 1.00 93.25 89 LEU A CA 1
ATOM 734 C C . LEU A 1 89 ? 7.908 16.927 1.990 1.00 93.25 89 LEU A C 1
ATOM 736 O O . LEU A 1 89 ? 6.896 17.411 2.506 1.00 93.25 89 LEU A O 1
ATOM 740 N N . THR A 1 90 ? 8.686 17.601 1.149 1.00 92.25 90 THR A N 1
ATOM 741 C CA . THR A 1 90 ? 8.382 18.950 0.679 1.00 92.25 90 THR A CA 1
ATOM 742 C C . THR A 1 90 ? 7.527 18.900 -0.588 1.00 92.25 90 THR A C 1
ATOM 744 O O . THR A 1 90 ? 7.560 17.929 -1.351 1.00 92.25 90 THR A O 1
ATOM 747 N N . GLN A 1 91 ? 6.791 19.984 -0.850 1.00 91.06 91 GLN A N 1
ATOM 748 C CA . GLN A 1 91 ? 6.017 20.141 -2.087 1.00 91.06 91 GLN A CA 1
ATOM 749 C C . GLN A 1 91 ? 6.909 20.053 -3.334 1.00 91.06 91 GLN A C 1
ATOM 751 O O . GLN A 1 91 ? 6.506 19.481 -4.343 1.00 91.06 91 GLN A O 1
ATOM 756 N N . GLU A 1 92 ? 8.135 20.579 -3.262 1.00 91.44 92 GLU A N 1
ATOM 757 C CA . GLU A 1 92 ? 9.116 20.514 -4.350 1.00 91.44 92 GLU A CA 1
ATOM 758 C C . GLU A 1 92 ? 9.520 19.069 -4.661 1.00 91.44 92 GLU A C 1
ATOM 760 O O . GLU A 1 92 ? 9.445 18.649 -5.814 1.00 91.44 92 GLU A O 1
ATOM 765 N N . VAL A 1 93 ? 9.861 18.275 -3.639 1.00 91.50 93 VAL A N 1
ATOM 766 C CA . VAL A 1 93 ? 10.249 16.867 -3.815 1.00 91.50 93 VAL A CA 1
ATOM 767 C C . VAL A 1 93 ? 9.113 16.056 -4.440 1.00 91.50 93 VAL A C 1
ATOM 769 O O . VAL A 1 93 ? 9.347 15.313 -5.397 1.00 91.50 93 VAL A O 1
ATOM 772 N N . ALA A 1 94 ? 7.881 16.218 -3.946 1.00 92.31 94 ALA A N 1
ATOM 773 C CA . ALA A 1 94 ? 6.720 15.522 -4.497 1.00 92.31 94 ALA A CA 1
ATOM 774 C C . ALA A 1 94 ? 6.427 15.942 -5.945 1.00 92.31 94 ALA A C 1
ATOM 776 O O . ALA A 1 94 ? 6.186 15.087 -6.799 1.00 92.31 94 ALA A O 1
ATOM 777 N N . ARG A 1 95 ? 6.498 17.246 -6.241 1.00 91.69 95 ARG A N 1
ATOM 778 C CA . ARG A 1 95 ? 6.274 17.782 -7.587 1.00 91.69 95 ARG A CA 1
ATOM 779 C C . ARG A 1 95 ? 7.319 17.291 -8.580 1.00 91.69 95 ARG A C 1
ATOM 781 O O . ARG A 1 95 ? 6.959 16.885 -9.682 1.00 91.69 95 ARG A O 1
ATOM 788 N N . ASP A 1 96 ? 8.590 17.301 -8.200 1.00 91.50 96 ASP A N 1
ATOM 789 C CA . ASP A 1 96 ? 9.673 16.832 -9.058 1.00 91.50 96 ASP A CA 1
ATOM 790 C C . ASP A 1 96 ? 9.561 15.335 -9.343 1.00 91.50 96 ASP A C 1
ATOM 792 O O . ASP A 1 96 ? 9.693 14.919 -10.495 1.00 91.50 96 ASP A O 1
ATOM 796 N N . LEU A 1 97 ? 9.259 14.528 -8.318 1.00 93.38 97 LEU A N 1
ATOM 797 C CA . LEU A 1 97 ? 9.033 13.096 -8.492 1.00 93.38 97 LEU A CA 1
ATOM 798 C C . LEU A 1 97 ? 7.838 12.837 -9.422 1.00 93.38 97 LEU A C 1
ATOM 800 O O . LEU A 1 97 ? 7.938 12.009 -10.327 1.00 93.38 97 LEU A O 1
ATOM 804 N N . ALA A 1 98 ? 6.730 13.565 -9.256 1.00 93.19 98 ALA A N 1
ATOM 805 C CA . ALA A 1 98 ? 5.558 13.448 -10.123 1.00 93.19 98 ALA A CA 1
ATOM 806 C C . ALA A 1 98 ? 5.855 13.870 -11.575 1.00 93.19 98 ALA A C 1
ATOM 808 O O . ALA A 1 98 ? 5.454 13.176 -12.510 1.00 93.19 98 ALA A O 1
ATOM 809 N N . ASN A 1 99 ? 6.596 14.962 -11.783 1.00 92.62 99 ASN A N 1
ATOM 810 C CA . ASN A 1 99 ? 6.993 15.429 -13.113 1.00 92.62 99 ASN A CA 1
ATOM 811 C C . ASN A 1 99 ? 7.901 14.421 -13.823 1.00 92.62 99 ASN A C 1
ATOM 813 O O . ASN A 1 99 ? 7.658 14.079 -14.978 1.00 92.62 99 ASN A O 1
ATOM 817 N N . GLU A 1 100 ? 8.906 13.889 -13.128 1.00 90.81 100 GLU A N 1
ATOM 818 C CA . GLU A 1 100 ? 9.780 12.866 -13.702 1.00 90.81 100 GLU A CA 1
ATOM 819 C C . GLU A 1 100 ? 9.006 11.592 -14.046 1.00 90.81 100 GLU A C 1
ATOM 821 O O . GLU A 1 100 ? 9.170 11.024 -15.128 1.00 90.81 100 GLU A O 1
ATOM 826 N N . THR A 1 101 ? 8.103 11.180 -13.157 1.00 92.38 101 THR A N 1
ATOM 827 C CA . THR A 1 101 ? 7.194 10.060 -13.404 1.00 92.38 101 THR A CA 1
ATOM 828 C C . THR A 1 101 ? 6.370 10.323 -14.668 1.00 92.38 101 THR A C 1
ATOM 830 O O . THR A 1 101 ? 6.325 9.490 -15.571 1.00 92.38 101 THR A O 1
ATOM 833 N N . LYS A 1 102 ? 5.769 11.507 -14.797 1.00 92.56 102 LYS A N 1
ATOM 834 C CA . LYS A 1 102 ? 4.989 11.908 -15.973 1.00 92.56 102 LYS A CA 1
ATOM 835 C C . LYS A 1 102 ? 5.807 11.843 -17.265 1.00 92.56 102 LYS A C 1
ATOM 837 O O . LYS A 1 102 ? 5.323 11.286 -18.255 1.00 92.56 102 LYS A O 1
ATOM 842 N N . ASP A 1 103 ? 7.034 12.355 -17.257 1.00 90.88 103 ASP A N 1
ATOM 843 C CA . ASP A 1 103 ? 7.938 12.336 -18.412 1.00 90.88 103 ASP A CA 1
ATOM 844 C C . ASP A 1 103 ? 8.323 10.908 -18.816 1.00 90.88 103 ASP A C 1
ATOM 846 O O . ASP A 1 103 ? 8.294 10.546 -20.002 1.00 90.88 103 ASP A O 1
ATOM 850 N N . LEU A 1 104 ? 8.623 10.068 -17.824 1.00 90.12 104 LEU A N 1
ATOM 851 C CA . LEU A 1 104 ? 8.917 8.655 -18.014 1.00 90.12 104 LEU A CA 1
ATOM 852 C C . LEU A 1 104 ? 7.719 7.927 -18.639 1.00 90.12 104 LEU A C 1
ATOM 854 O O . LEU A 1 104 ? 7.859 7.337 -19.711 1.00 90.12 104 LEU A O 1
ATOM 858 N N . PHE A 1 105 ? 6.529 8.014 -18.037 1.00 90.06 105 PHE A N 1
ATOM 859 C CA . PHE A 1 105 ? 5.314 7.377 -18.559 1.00 90.06 105 PHE A CA 1
ATOM 860 C C . PHE A 1 105 ? 4.968 7.872 -19.969 1.00 90.06 105 PHE A C 1
ATOM 862 O O . PHE A 1 105 ? 4.617 7.073 -20.838 1.00 90.06 105 PHE A O 1
ATOM 869 N N . SER A 1 106 ? 5.096 9.177 -20.228 1.00 89.06 106 SER A N 1
ATOM 870 C CA . SER A 1 106 ? 4.869 9.764 -21.553 1.00 89.06 106 SER A CA 1
ATOM 871 C C . SER A 1 106 ? 5.807 9.174 -22.607 1.00 89.06 106 SER A C 1
ATOM 873 O O . SER A 1 106 ? 5.370 8.804 -23.701 1.00 89.06 106 SER A O 1
ATOM 875 N N . THR A 1 107 ? 7.084 9.001 -22.262 1.00 88.00 107 THR A N 1
ATOM 876 C CA . THR A 1 107 ? 8.064 8.384 -23.159 1.00 88.00 107 THR A CA 1
ATOM 877 C C . THR A 1 107 ? 7.759 6.904 -23.382 1.00 88.00 107 THR A C 1
ATOM 879 O O . THR A 1 107 ? 7.739 6.436 -24.525 1.00 88.00 107 THR A O 1
ATOM 882 N N . LEU A 1 108 ? 7.417 6.182 -22.311 1.00 88.00 108 LEU A N 1
ATOM 883 C CA . LEU A 1 108 ? 7.095 4.756 -22.355 1.00 88.00 108 LEU A CA 1
ATOM 884 C C . LEU A 1 108 ? 5.833 4.440 -23.171 1.00 88.00 108 LEU A C 1
ATOM 886 O O . LEU A 1 108 ? 5.706 3.340 -23.707 1.00 88.00 108 LEU A O 1
ATOM 890 N N . LYS A 1 109 ? 4.930 5.409 -23.389 1.00 85.62 109 LYS A N 1
ATOM 891 C CA . LYS A 1 109 ? 3.827 5.259 -24.361 1.00 85.62 109 LYS A CA 1
ATOM 892 C C . LYS A 1 109 ? 4.334 5.000 -25.778 1.00 85.62 109 LYS A C 1
ATOM 894 O O . LYS A 1 109 ? 3.644 4.345 -26.559 1.00 85.62 109 LYS A O 1
ATOM 899 N N . ARG A 1 110 ? 5.537 5.460 -26.130 1.00 87.56 110 ARG A N 1
ATOM 900 C CA . ARG A 1 110 ? 6.105 5.342 -27.483 1.00 87.56 110 ARG A CA 1
ATOM 901 C C . ARG A 1 110 ? 7.224 4.313 -27.538 1.00 87.56 110 ARG A C 1
ATOM 903 O O . ARG A 1 110 ? 7.137 3.393 -28.346 1.00 87.56 110 ARG A O 1
ATOM 910 N N . THR A 1 111 ? 8.195 4.391 -26.638 1.00 87.69 111 THR A N 1
ATOM 911 C CA . THR A 1 111 ? 9.410 3.563 -26.666 1.00 87.69 111 THR A CA 1
ATOM 912 C C . THR A 1 111 ? 9.542 2.696 -25.417 1.00 87.69 111 THR A C 1
ATOM 914 O O . THR A 1 111 ? 8.782 2.842 -24.467 1.00 87.69 111 THR A O 1
ATOM 917 N N . ALA A 1 112 ? 10.489 1.760 -25.422 1.00 87.56 112 ALA A N 1
ATOM 918 C CA . ALA A 1 112 ? 10.925 1.096 -24.196 1.00 87.56 112 ALA A CA 1
ATOM 919 C C . ALA A 1 112 ? 11.884 2.017 -23.410 1.00 87.56 112 ALA A C 1
ATOM 921 O O . ALA A 1 112 ? 12.307 3.052 -23.939 1.00 87.56 112 ALA A O 1
ATOM 922 N N . ILE A 1 113 ? 12.193 1.674 -22.154 1.00 92.19 113 ILE A N 1
ATOM 923 C CA . ILE A 1 113 ? 13.118 2.470 -21.331 1.00 92.19 113 ILE A CA 1
ATOM 924 C C . ILE A 1 113 ? 14.535 2.433 -21.912 1.00 92.19 113 ILE A C 1
ATOM 926 O O . ILE A 1 113 ? 14.957 1.416 -22.443 1.00 92.19 113 ILE A O 1
ATOM 930 N N . THR A 1 114 ? 15.293 3.512 -21.774 1.00 91.88 114 THR A N 1
ATOM 931 C CA . THR A 1 114 ? 16.720 3.544 -22.135 1.00 91.88 114 THR A CA 1
ATOM 932 C C . THR A 1 114 ? 17.611 3.519 -20.894 1.00 91.88 114 THR A C 1
ATOM 934 O O . THR A 1 114 ? 17.198 3.958 -19.819 1.00 91.88 114 THR A O 1
ATOM 937 N N . SER A 1 115 ? 18.867 3.094 -21.040 1.00 91.75 115 SER A N 1
ATOM 938 C CA . SER A 1 115 ? 19.870 3.126 -19.963 1.00 91.75 115 SER A CA 1
ATOM 939 C C . SER A 1 115 ? 20.040 4.507 -19.325 1.00 91.75 115 SER A C 1
ATOM 941 O O . SER A 1 115 ? 20.180 4.609 -18.108 1.00 91.75 115 SER A O 1
ATOM 943 N N . VAL A 1 116 ? 19.980 5.577 -20.125 1.00 92.50 116 VAL A N 1
ATOM 944 C CA . VAL A 1 116 ? 20.066 6.965 -19.643 1.00 92.50 116 VAL A CA 1
ATOM 945 C C . VAL A 1 116 ? 18.877 7.304 -18.746 1.00 92.50 116 VAL A C 1
ATOM 947 O O . VAL A 1 116 ? 19.064 7.858 -17.667 1.00 92.50 116 VAL A O 1
ATOM 950 N N . GLN A 1 117 ? 17.662 6.935 -19.159 1.00 92.06 117 GLN A N 1
ATOM 951 C CA . GLN A 1 117 ? 16.459 7.151 -18.352 1.00 92.06 117 GLN A CA 1
ATOM 952 C C . GLN A 1 117 ? 16.493 6.328 -17.067 1.00 92.06 117 GLN A C 1
ATOM 954 O O . GLN A 1 117 ? 16.237 6.868 -15.999 1.00 92.06 117 GLN A O 1
ATOM 959 N N . ALA A 1 118 ? 16.869 5.049 -17.152 1.00 92.94 118 ALA A N 1
ATOM 960 C CA . ALA A 1 118 ? 16.973 4.178 -15.987 1.00 92.94 118 ALA A CA 1
ATOM 961 C C . ALA A 1 118 ? 17.957 4.727 -14.939 1.00 92.94 118 ALA A C 1
ATOM 963 O O . ALA A 1 118 ? 17.631 4.756 -13.753 1.00 92.94 118 ALA A O 1
ATOM 964 N N . ARG A 1 119 ? 19.133 5.204 -15.374 1.00 93.69 119 ARG A N 1
ATOM 965 C CA . ARG A 1 119 ? 20.136 5.818 -14.489 1.00 93.69 119 ARG A CA 1
ATOM 966 C C . ARG A 1 119 ? 19.633 7.114 -13.870 1.00 93.69 119 ARG A C 1
ATOM 968 O O . ARG A 1 119 ? 19.678 7.239 -12.653 1.00 93.69 119 ARG A O 1
ATOM 975 N N . ARG A 1 120 ? 19.087 8.024 -14.683 1.00 93.38 120 ARG A N 1
ATOM 976 C CA . ARG A 1 120 ? 18.535 9.300 -14.207 1.00 93.38 120 ARG A CA 1
ATOM 977 C C . ARG A 1 120 ? 17.459 9.086 -13.139 1.00 93.38 120 ARG A C 1
ATOM 979 O O . ARG A 1 120 ? 17.517 9.710 -12.085 1.00 93.38 120 ARG A O 1
ATOM 986 N N . THR A 1 121 ? 16.524 8.172 -13.388 1.00 93.56 121 THR A N 1
ATOM 987 C CA . THR A 1 121 ? 15.459 7.859 -12.430 1.00 93.56 121 THR A CA 1
ATOM 988 C C . THR A 1 121 ? 16.003 7.218 -11.165 1.00 93.56 121 THR A C 1
ATOM 990 O O . THR A 1 121 ? 15.619 7.624 -10.074 1.00 93.56 121 THR A O 1
ATOM 993 N N . SER A 1 122 ? 16.957 6.292 -11.276 1.00 94.19 122 SER A N 1
ATOM 994 C CA . SER A 1 122 ? 17.637 5.734 -10.104 1.00 94.19 122 SER A CA 1
ATOM 995 C C . SER A 1 122 ? 18.346 6.812 -9.272 1.00 94.19 122 SER A C 1
ATOM 997 O O . SER A 1 122 ? 18.211 6.828 -8.056 1.00 94.19 122 SER A O 1
ATOM 999 N N . GLU A 1 123 ? 19.088 7.726 -9.900 1.00 93.44 123 GLU A N 1
ATOM 1000 C CA . GLU A 1 123 ? 19.785 8.823 -9.211 1.00 93.44 123 GLU A CA 1
ATOM 1001 C C . GLU A 1 123 ? 18.803 9.752 -8.488 1.00 93.44 123 GLU A C 1
ATOM 1003 O O . GLU A 1 123 ? 19.044 10.149 -7.344 1.00 93.44 123 GLU A O 1
ATOM 1008 N N . ARG A 1 124 ? 17.664 10.064 -9.120 1.00 93.12 124 ARG A N 1
ATOM 1009 C CA . ARG A 1 124 ? 16.617 10.870 -8.489 1.00 93.12 124 ARG A CA 1
ATOM 1010 C C . ARG A 1 124 ? 16.020 10.166 -7.277 1.00 93.12 124 ARG A C 1
ATOM 1012 O O . ARG A 1 124 ? 15.879 10.798 -6.233 1.00 93.12 124 ARG A O 1
ATOM 1019 N N . LEU A 1 125 ? 15.664 8.889 -7.403 1.00 95.38 125 LEU A N 1
ATOM 1020 C CA . LEU A 1 125 ? 15.083 8.117 -6.303 1.00 95.38 125 LEU A CA 1
ATOM 1021 C C . LEU A 1 125 ? 16.059 8.013 -5.126 1.00 95.38 125 LEU A C 1
ATOM 1023 O O . LEU A 1 125 ? 15.646 8.242 -3.991 1.00 95.38 125 LEU A O 1
ATOM 1027 N N . SER A 1 126 ? 17.351 7.798 -5.392 1.00 93.38 126 SER A N 1
ATOM 1028 C CA . SER A 1 126 ? 18.394 7.848 -4.362 1.00 93.38 126 SER A CA 1
ATOM 1029 C C . SER A 1 126 ? 18.442 9.197 -3.643 1.00 93.38 126 SER A C 1
ATOM 1031 O O . SER A 1 126 ? 18.558 9.224 -2.420 1.00 93.38 126 SER A O 1
ATOM 1033 N N . LYS A 1 127 ? 18.304 10.317 -4.368 1.00 92.81 127 LYS A N 1
ATOM 1034 C CA . LYS A 1 127 ? 18.245 11.651 -3.754 1.00 92.81 127 LYS A CA 1
ATOM 1035 C C . LYS A 1 127 ? 17.004 11.818 -2.872 1.00 92.81 127 LYS A C 1
ATOM 1037 O O . LYS A 1 127 ? 17.132 12.251 -1.736 1.00 92.81 127 LYS A O 1
ATOM 1042 N N . VAL A 1 128 ? 15.823 11.435 -3.366 1.00 94.12 128 VAL A N 1
ATOM 1043 C CA . VAL A 1 128 ? 14.570 11.495 -2.587 1.00 94.12 128 VAL A CA 1
ATOM 1044 C C . VAL A 1 128 ? 14.691 10.680 -1.300 1.00 94.12 128 VAL A C 1
ATOM 1046 O O . VAL A 1 128 ? 14.280 11.138 -0.237 1.00 94.12 128 VAL A O 1
ATOM 1049 N N . PHE A 1 129 ? 15.280 9.488 -1.387 1.00 94.12 129 PHE A N 1
ATOM 1050 C CA . PHE A 1 129 ? 15.523 8.653 -0.222 1.00 94.12 129 PHE A CA 1
ATOM 1051 C C . PHE A 1 129 ? 16.509 9.297 0.760 1.00 94.12 129 PHE A C 1
ATOM 1053 O O . PHE A 1 129 ? 16.229 9.328 1.953 1.00 94.12 129 PHE A O 1
ATOM 1060 N N . GLN A 1 130 ? 17.619 9.857 0.276 1.00 90.75 130 GLN A N 1
ATOM 1061 C CA . GLN A 1 130 ? 18.591 10.551 1.121 1.00 90.75 130 GLN A CA 1
ATOM 1062 C C . GLN A 1 130 ? 17.966 11.761 1.835 1.00 90.75 130 GLN A C 1
ATOM 1064 O O . GLN A 1 130 ? 18.179 11.940 3.035 1.00 90.75 130 GLN A O 1
ATOM 1069 N N . ASP A 1 131 ? 17.159 12.556 1.131 1.00 90.19 131 ASP A N 1
ATOM 1070 C CA . ASP A 1 131 ? 16.444 13.704 1.698 1.00 90.19 131 ASP A CA 1
ATOM 1071 C C . ASP A 1 131 ? 15.437 13.268 2.779 1.00 90.19 131 ASP A C 1
ATOM 1073 O O . ASP A 1 131 ? 15.240 13.991 3.755 1.00 90.19 131 ASP A O 1
ATOM 1077 N N . PHE A 1 132 ? 14.827 12.084 2.632 1.00 91.00 132 PHE A N 1
ATOM 1078 C CA . PHE A 1 132 ? 13.928 11.483 3.623 1.00 91.00 132 PHE A CA 1
ATOM 1079 C C . PHE A 1 132 ? 14.679 10.903 4.832 1.00 91.00 132 PHE A C 1
ATOM 1081 O O . PHE A 1 132 ? 14.302 11.163 5.972 1.00 91.00 132 PHE A O 1
ATOM 1088 N N . GLU A 1 133 ? 15.729 10.107 4.605 1.00 88.19 133 GLU A N 1
ATOM 1089 C CA . GLU A 1 133 ? 16.478 9.392 5.652 1.00 88.19 133 GLU A CA 1
ATOM 1090 C C . GLU A 1 133 ? 17.223 10.359 6.581 1.00 88.19 133 GLU A C 1
ATOM 1092 O O . GLU A 1 133 ? 17.316 10.117 7.783 1.00 88.19 133 GLU A O 1
ATOM 1097 N N . THR A 1 134 ? 17.715 11.473 6.033 1.00 87.69 134 THR A N 1
ATOM 1098 C CA . THR A 1 134 ? 18.458 12.494 6.786 1.00 87.69 134 THR A CA 1
ATOM 1099 C C . THR A 1 134 ? 17.572 13.379 7.666 1.00 87.69 134 THR A C 1
ATOM 1101 O O . THR A 1 134 ? 18.102 14.101 8.514 1.00 87.69 134 THR A O 1
ATOM 1104 N N . GLN A 1 135 ? 16.240 13.318 7.523 1.00 87.75 135 GLN A N 1
ATOM 1105 C CA . GLN A 1 135 ? 15.327 14.016 8.432 1.00 87.75 135 GLN A CA 1
ATOM 1106 C C . GLN A 1 135 ? 15.442 13.434 9.852 1.00 87.75 135 GLN A C 1
ATOM 1108 O O . GLN A 1 135 ? 15.324 12.215 10.011 1.00 87.75 135 GLN A O 1
ATOM 1113 N N . PRO A 1 136 ? 15.571 14.272 10.902 1.00 85.25 136 PRO A N 1
ATOM 1114 C CA . PRO A 1 136 ? 15.611 13.804 12.292 1.00 85.25 136 PRO A CA 1
ATOM 1115 C C . PRO A 1 136 ? 14.399 12.944 12.678 1.00 85.25 136 PRO A C 1
ATOM 1117 O O . PRO A 1 136 ? 14.525 11.992 13.443 1.00 85.25 136 PRO A O 1
ATOM 1120 N N . ASP A 1 137 ? 13.241 13.255 12.093 1.00 89.62 137 ASP A N 1
ATOM 1121 C CA . ASP A 1 137 ? 11.966 12.588 12.348 1.00 89.62 137 ASP A CA 1
ATOM 1122 C C . ASP A 1 137 ? 11.617 11.516 11.301 1.00 89.62 137 ASP A C 1
ATOM 1124 O O . ASP A 1 137 ? 10.460 11.118 11.191 1.00 89.62 137 ASP A O 1
ATOM 1128 N N . SER A 1 138 ? 12.567 11.009 10.508 1.00 87.94 138 SER A N 1
ATOM 1129 C CA . SER A 1 138 ? 12.285 10.028 9.438 1.00 87.94 138 SER A CA 1
ATOM 1130 C C . SER A 1 138 ? 11.480 8.800 9.918 1.00 87.94 138 SER A C 1
ATOM 1132 O O . SER A 1 138 ? 10.632 8.263 9.190 1.00 87.94 138 SER A O 1
ATOM 1134 N N . MET A 1 139 ? 11.653 8.413 11.187 1.00 87.62 139 MET A N 1
ATOM 1135 C CA . MET A 1 139 ? 10.934 7.319 11.853 1.00 87.62 139 MET A CA 1
ATOM 1136 C C . MET A 1 139 ? 9.576 7.697 12.459 1.00 87.62 139 MET A C 1
ATOM 1138 O O . MET A 1 139 ? 8.730 6.822 12.635 1.00 87.62 139 MET A O 1
ATOM 1142 N N . THR A 1 140 ? 9.354 8.967 12.786 1.00 89.31 140 THR A N 1
ATOM 1143 C CA . THR A 1 140 ? 8.263 9.424 13.671 1.00 89.31 140 THR A CA 1
ATOM 1144 C C . THR A 1 140 ? 7.366 10.490 13.046 1.00 89.31 140 THR A C 1
ATOM 1146 O O . THR A 1 140 ? 6.246 10.677 13.513 1.00 89.31 140 THR A O 1
ATOM 1149 N N . GLY A 1 141 ? 7.828 11.147 11.983 1.00 89.38 141 GLY A N 1
ATOM 1150 C CA . GLY A 1 141 ? 7.128 12.206 11.267 1.00 89.38 141 GLY A CA 1
ATOM 1151 C C . GLY A 1 141 ? 6.074 11.704 10.279 1.00 89.38 141 GLY A C 1
ATOM 1152 O O . GLY A 1 141 ? 5.920 10.500 10.031 1.00 89.38 141 GLY A O 1
ATOM 1153 N N . LEU A 1 142 ? 5.366 12.653 9.673 1.00 92.25 142 LEU A N 1
ATOM 1154 C CA . LEU A 1 142 ? 4.288 12.438 8.713 1.00 92.25 142 LEU A CA 1
ATOM 1155 C C . LEU A 1 142 ? 4.822 12.098 7.320 1.00 92.25 142 LEU A C 1
ATOM 1157 O O . LEU A 1 142 ? 5.569 12.868 6.714 1.00 92.25 142 LEU A O 1
ATOM 1161 N N . VAL A 1 143 ? 4.352 10.982 6.759 1.00 94.12 143 VAL A N 1
ATOM 1162 C CA . VAL A 1 143 ? 4.554 10.651 5.342 1.00 94.12 143 VAL A CA 1
ATOM 1163 C C . VAL A 1 143 ? 3.437 11.335 4.550 1.00 94.12 143 VAL A C 1
ATOM 1165 O O . VAL A 1 143 ? 2.468 10.723 4.110 1.00 94.12 143 VAL A O 1
ATOM 1168 N N . ASN A 1 144 ? 3.552 12.651 4.397 1.00 92.50 144 ASN A N 1
ATOM 1169 C CA . ASN A 1 144 ? 2.493 13.551 3.931 1.00 92.50 144 ASN A CA 1
ATOM 1170 C C . ASN A 1 144 ? 2.214 13.497 2.411 1.00 92.50 144 ASN A C 1
ATOM 1172 O O . ASN A 1 144 ? 1.671 14.439 1.842 1.00 92.50 144 ASN A O 1
ATOM 1176 N N . ILE A 1 145 ? 2.533 12.397 1.721 1.00 93.75 145 ILE A N 1
ATOM 1177 C CA . ILE A 1 145 ? 2.392 12.297 0.257 1.00 93.75 145 ILE A CA 1
ATOM 1178 C C . ILE A 1 145 ? 0.947 12.399 -0.234 1.00 93.75 145 ILE A C 1
ATOM 1180 O O . ILE A 1 145 ? 0.703 12.878 -1.339 1.00 93.75 145 ILE A O 1
ATOM 1184 N N . ILE A 1 146 ? -0.025 11.968 0.575 1.00 90.88 146 ILE A N 1
ATOM 1185 C CA . ILE A 1 146 ? -1.438 12.093 0.208 1.00 90.88 146 ILE A CA 1
ATOM 1186 C C . ILE A 1 146 ? -1.841 13.562 0.124 1.00 90.88 146 ILE A C 1
ATOM 1188 O O . ILE A 1 146 ? -2.538 13.928 -0.814 1.00 90.88 146 ILE A O 1
ATOM 1192 N N . GLU A 1 147 ? -1.383 14.390 1.064 1.00 88.12 147 GLU A N 1
ATOM 1193 C CA . GLU A 1 147 ? -1.610 15.835 1.062 1.00 88.12 147 GLU A CA 1
ATOM 1194 C C . GLU A 1 147 ? -0.974 16.488 -0.170 1.00 88.12 147 GLU A C 1
ATOM 1196 O O . GLU A 1 147 ? -1.676 17.131 -0.945 1.00 88.12 147 GLU A O 1
ATOM 1201 N N . LEU A 1 148 ? 0.321 16.242 -0.401 1.00 89.75 148 LEU A N 1
ATOM 1202 C CA . LEU A 1 148 ? 1.088 16.894 -1.473 1.00 89.75 148 LEU A CA 1
ATOM 1203 C C . LEU A 1 148 ? 0.543 16.579 -2.876 1.00 89.75 148 LEU A C 1
ATOM 1205 O O . LEU A 1 148 ? 0.677 17.379 -3.799 1.00 89.75 148 LEU A O 1
ATOM 1209 N N . MET A 1 149 ? -0.094 15.417 -3.046 1.00 88.12 149 MET A N 1
ATOM 1210 C CA . MET A 1 149 ? -0.652 14.986 -4.329 1.00 88.12 149 MET A CA 1
ATOM 1211 C C . MET A 1 149 ? -2.112 15.418 -4.551 1.00 88.12 149 MET A C 1
ATOM 1213 O O . MET A 1 149 ? -2.620 15.194 -5.646 1.00 88.12 149 MET A O 1
ATOM 1217 N N . LYS A 1 150 ? -2.795 16.045 -3.575 1.00 78.69 150 LYS A N 1
ATOM 1218 C CA . LYS A 1 150 ? -4.176 16.556 -3.755 1.00 78.69 150 LYS A CA 1
ATOM 1219 C C . LYS A 1 150 ? -4.261 17.732 -4.731 1.00 78.69 150 LYS A C 1
ATOM 1221 O O . LYS A 1 150 ? -5.297 17.924 -5.355 1.00 78.69 150 LYS A O 1
ATOM 1226 N N . GLU A 1 151 ? -3.197 18.523 -4.836 1.00 64.44 151 GLU A N 1
ATOM 1227 C CA . GLU A 1 151 ? -3.190 19.800 -5.566 1.00 64.44 151 GLU A CA 1
ATOM 1228 C C . GLU A 1 151 ? -2.742 19.677 -7.034 1.00 64.44 151 GLU A C 1
ATOM 1230 O O . GLU A 1 151 ? -2.755 20.658 -7.778 1.00 64.44 151 GLU A O 1
ATOM 1235 N N . GLY A 1 152 ? -2.306 18.490 -7.465 1.00 64.31 152 GLY A N 1
ATOM 1236 C CA . GLY A 1 152 ? -1.752 18.278 -8.800 1.00 64.31 152 GLY A CA 1
ATOM 1237 C C . GLY A 1 152 ? -2.787 17.805 -9.819 1.00 64.31 152 GLY A C 1
ATOM 1238 O O . GLY A 1 152 ? -3.476 16.819 -9.584 1.00 64.31 152 GLY A O 1
ATOM 1239 N N . ASP A 1 153 ? -2.814 18.424 -11.004 1.00 74.31 153 ASP A N 1
ATOM 1240 C CA . ASP A 1 153 ? -3.506 17.892 -12.194 1.00 74.31 153 ASP A CA 1
ATOM 1241 C C . ASP A 1 153 ? -2.660 16.786 -12.857 1.00 74.31 153 ASP A C 1
ATOM 1243 O O . ASP A 1 153 ? -2.128 16.910 -13.968 1.00 74.31 153 ASP A O 1
ATOM 1247 N N . ASN A 1 154 ? -2.415 15.722 -12.093 1.00 81.19 154 ASN A N 1
ATOM 1248 C CA . ASN A 1 154 ? -1.642 14.573 -12.537 1.00 81.19 154 ASN A CA 1
ATOM 1249 C C . ASN A 1 154 ? -2.568 13.510 -13.128 1.00 81.19 154 ASN A C 1
ATOM 1251 O O . ASN A 1 154 ? -3.658 13.252 -12.626 1.00 81.19 154 ASN A O 1
ATOM 1255 N N . ALA A 1 155 ? -2.097 12.835 -14.178 1.00 87.62 155 ALA A N 1
ATOM 1256 C CA . ALA A 1 155 ? -2.753 11.619 -14.642 1.00 87.62 155 ALA A CA 1
ATOM 1257 C C . ALA A 1 155 ? -2.747 10.573 -13.514 1.00 87.62 155 ALA A C 1
ATOM 1259 O O . ALA A 1 155 ? -1.762 10.469 -12.776 1.00 87.62 155 ALA A O 1
ATOM 1260 N N . TYR A 1 156 ? -3.816 9.784 -13.390 1.00 88.19 156 TYR A N 1
ATOM 1261 C CA . TYR A 1 156 ? -3.963 8.865 -12.258 1.00 88.19 156 TYR A CA 1
ATOM 1262 C C . TYR A 1 156 ? -2.824 7.834 -12.176 1.00 88.19 156 TYR A C 1
ATOM 1264 O O . TYR A 1 156 ? -2.444 7.437 -11.078 1.00 88.19 156 TYR A O 1
ATOM 1272 N N . GLU A 1 157 ? -2.226 7.429 -13.304 1.00 90.12 157 GLU A N 1
ATOM 1273 C CA . GLU A 1 157 ? -1.083 6.506 -13.314 1.00 90.12 157 GLU A CA 1
ATOM 1274 C C . GLU A 1 157 ? 0.162 7.122 -12.662 1.00 90.12 157 GLU A C 1
ATOM 1276 O O . GLU A 1 157 ? 0.912 6.429 -11.973 1.00 90.12 157 GLU A O 1
ATOM 1281 N N . VAL A 1 158 ? 0.363 8.431 -12.851 1.00 92.12 158 VAL A N 1
ATOM 1282 C CA . VAL A 1 158 ? 1.459 9.190 -12.234 1.00 92.12 158 VAL A CA 1
ATOM 1283 C C . VAL A 1 158 ? 1.227 9.286 -10.736 1.00 92.12 158 VAL A C 1
ATOM 1285 O O . VAL A 1 158 ? 2.115 8.961 -9.954 1.00 92.12 158 VAL A O 1
ATOM 1288 N N . GLU A 1 159 ? 0.015 9.671 -10.334 1.00 92.88 159 GLU A N 1
ATOM 1289 C CA . GLU A 1 159 ? -0.345 9.797 -8.925 1.00 92.88 159 GLU A CA 1
ATOM 1290 C C . GLU A 1 159 ? -0.158 8.473 -8.169 1.00 92.88 159 GLU A C 1
ATOM 1292 O O . GLU A 1 159 ? 0.464 8.439 -7.103 1.00 92.88 159 GLU A O 1
ATOM 1297 N N . LEU A 1 160 ? -0.624 7.374 -8.767 1.00 93.31 160 LEU A N 1
ATOM 1298 C CA . LEU A 1 160 ? -0.526 6.032 -8.208 1.00 93.31 160 LEU A CA 1
ATOM 1299 C C . LEU A 1 160 ? 0.934 5.578 -8.076 1.00 93.31 160 LEU A C 1
ATOM 1301 O O . LEU A 1 160 ? 1.332 5.091 -7.016 1.00 93.31 160 LEU A O 1
ATOM 1305 N N . ALA A 1 161 ? 1.754 5.780 -9.112 1.00 95.31 161 ALA A N 1
ATOM 1306 C CA . ALA A 1 161 ? 3.172 5.427 -9.081 1.00 95.31 161 ALA A CA 1
ATOM 1307 C C . ALA A 1 161 ? 3.951 6.249 -8.040 1.00 95.31 161 ALA A C 1
ATOM 1309 O O . ALA A 1 161 ? 4.739 5.681 -7.279 1.00 95.31 161 ALA A O 1
ATOM 1310 N N . THR A 1 162 ? 3.702 7.558 -7.946 1.00 95.56 162 THR A N 1
ATOM 1311 C CA . THR A 1 162 ? 4.354 8.441 -6.969 1.00 95.56 162 THR A CA 1
ATOM 1312 C C . THR A 1 162 ? 3.973 8.069 -5.533 1.00 95.56 162 THR A C 1
ATOM 1314 O O . THR A 1 162 ? 4.863 7.850 -4.707 1.00 95.56 162 THR A O 1
ATOM 1317 N N . LYS A 1 163 ? 2.675 7.910 -5.231 1.00 96.38 163 LYS A N 1
ATOM 1318 C CA . LYS A 1 163 ? 2.208 7.495 -3.896 1.00 96.38 163 LYS A CA 1
ATOM 1319 C C . LYS A 1 163 ? 2.775 6.137 -3.497 1.00 96.38 163 LYS A C 1
ATOM 1321 O O . LYS A 1 163 ? 3.314 6.006 -2.400 1.00 96.38 163 LYS A O 1
ATOM 1326 N N . ARG A 1 164 ? 2.719 5.144 -4.392 1.00 97.12 164 ARG A N 1
ATOM 1327 C CA . ARG A 1 164 ? 3.266 3.805 -4.131 1.00 97.12 164 ARG A CA 1
ATOM 1328 C C . ARG A 1 164 ? 4.759 3.853 -3.828 1.00 97.12 164 ARG A C 1
ATOM 1330 O O . ARG A 1 164 ? 5.199 3.200 -2.890 1.00 97.12 164 ARG A O 1
ATOM 1337 N N . THR A 1 165 ? 5.522 4.627 -4.598 1.00 97.81 165 THR A N 1
ATOM 1338 C CA . THR A 1 165 ? 6.977 4.766 -4.424 1.00 97.81 165 THR A CA 1
ATOM 1339 C C . THR A 1 165 ? 7.322 5.305 -3.043 1.00 97.81 165 THR A C 1
ATOM 1341 O O . THR A 1 165 ? 8.154 4.729 -2.346 1.00 97.81 165 THR A O 1
ATOM 1344 N N . VAL A 1 166 ? 6.633 6.361 -2.610 1.00 97.25 166 VAL A N 1
ATOM 1345 C CA . VAL A 1 166 ? 6.858 6.965 -1.295 1.00 97.25 166 VAL A CA 1
ATOM 1346 C C . VAL A 1 166 ? 6.419 6.048 -0.153 1.00 97.25 166 VAL A C 1
ATOM 1348 O O . VAL A 1 166 ? 7.136 5.917 0.836 1.00 97.25 166 VAL A O 1
ATOM 1351 N N . VAL A 1 167 ? 5.262 5.393 -0.274 1.00 97.25 167 VAL A N 1
ATOM 1352 C CA . VAL A 1 167 ? 4.773 4.466 0.759 1.00 97.25 167 VAL A CA 1
ATOM 1353 C C . VAL A 1 167 ? 5.707 3.262 0.886 1.00 97.25 167 VAL A C 1
ATOM 1355 O O . VAL A 1 167 ? 6.068 2.891 2.000 1.00 97.25 167 VAL A O 1
ATOM 1358 N N . ALA A 1 168 ? 6.162 2.695 -0.235 1.00 96.94 168 ALA A N 1
ATOM 1359 C CA . ALA A 1 168 ? 7.113 1.587 -0.241 1.00 96.94 168 ALA A CA 1
ATOM 1360 C C . ALA A 1 168 ? 8.458 1.986 0.390 1.00 96.94 168 ALA A C 1
ATOM 1362 O O . ALA A 1 168 ? 8.988 1.240 1.212 1.00 96.94 168 ALA A O 1
ATOM 1363 N N . MET A 1 169 ? 8.966 3.182 0.068 1.00 96.19 169 MET A N 1
ATOM 1364 C CA . MET A 1 169 ? 10.151 3.758 0.710 1.00 96.19 169 MET A CA 1
ATOM 1365 C C . MET A 1 169 ? 9.963 3.842 2.229 1.00 96.19 169 MET A C 1
ATOM 1367 O O . MET A 1 169 ? 10.765 3.286 2.971 1.00 96.19 169 MET A O 1
ATOM 1371 N N . ALA A 1 170 ? 8.883 4.473 2.701 1.00 95.25 170 ALA A N 1
ATOM 1372 C CA . ALA A 1 170 ? 8.624 4.633 4.130 1.00 95.25 170 ALA A CA 1
ATOM 1373 C C . ALA A 1 170 ? 8.512 3.284 4.861 1.00 95.25 170 ALA A C 1
ATOM 1375 O O . ALA A 1 170 ? 9.085 3.122 5.939 1.00 95.25 170 ALA A O 1
ATOM 1376 N N . MET A 1 171 ? 7.824 2.302 4.268 1.00 93.88 171 MET A N 1
ATOM 1377 C CA . MET A 1 171 ? 7.715 0.950 4.822 1.00 93.88 171 MET A CA 1
ATOM 1378 C C . MET A 1 171 ? 9.069 0.257 4.936 1.00 93.88 171 MET A C 1
ATOM 1380 O O . MET A 1 171 ? 9.378 -0.283 5.996 1.00 93.88 171 MET A O 1
ATOM 1384 N N . LYS A 1 172 ? 9.892 0.301 3.884 1.00 92.31 172 LYS A N 1
ATOM 1385 C CA . LYS A 1 172 ? 11.207 -0.347 3.892 1.00 92.31 172 LYS A CA 1
ATOM 1386 C C . LYS A 1 172 ? 12.145 0.297 4.901 1.00 92.31 172 LYS A C 1
ATOM 1388 O O . LYS A 1 172 ? 12.702 -0.406 5.737 1.00 92.31 172 LYS A O 1
ATOM 1393 N N . THR A 1 173 ? 12.256 1.623 4.875 1.00 89.88 173 THR A N 1
ATOM 1394 C CA . THR A 1 173 ? 13.127 2.381 5.780 1.00 89.88 173 THR A CA 1
ATOM 1395 C C . THR A 1 173 ? 12.757 2.131 7.239 1.00 89.88 173 THR A C 1
ATOM 1397 O O . THR A 1 173 ? 13.612 1.783 8.053 1.00 89.88 173 THR A O 1
ATOM 1400 N N . ARG A 1 174 ? 11.467 2.244 7.586 1.00 88.94 174 ARG A N 1
ATOM 1401 C CA . ARG A 1 174 ? 11.026 2.089 8.979 1.00 88.94 174 ARG A CA 1
ATOM 1402 C C . ARG A 1 174 ? 11.036 0.635 9.448 1.00 88.94 174 ARG A C 1
ATOM 1404 O O . ARG A 1 174 ? 11.403 0.379 10.593 1.00 88.94 174 ARG A O 1
ATOM 1411 N N . GLY A 1 175 ? 10.698 -0.313 8.572 1.00 81.75 175 GLY A N 1
ATOM 1412 C CA . GLY A 1 175 ? 10.785 -1.745 8.866 1.00 81.75 175 GLY A CA 1
ATOM 1413 C C . GLY A 1 175 ? 12.222 -2.200 9.137 1.00 81.75 175 GLY A C 1
ATOM 1414 O O . GLY A 1 175 ? 12.466 -2.920 10.103 1.00 81.75 175 GLY A O 1
ATOM 1415 N N . MET A 1 176 ? 13.192 -1.720 8.350 1.00 73.56 176 MET A N 1
ATOM 1416 C CA . MET A 1 176 ? 14.611 -2.046 8.537 1.00 73.56 176 MET A CA 1
ATOM 1417 C C . MET A 1 176 ? 15.204 -1.411 9.803 1.00 73.56 176 MET A C 1
ATOM 1419 O O . MET A 1 176 ? 15.922 -2.083 10.544 1.00 73.56 176 MET A O 1
ATOM 1423 N N . LEU A 1 177 ? 14.886 -0.143 10.092 1.00 66.81 177 LEU A N 1
ATOM 1424 C CA . LEU A 1 177 ? 15.384 0.550 11.288 1.00 66.81 177 LEU A CA 1
ATOM 1425 C C . LEU A 1 177 ? 14.823 -0.038 12.592 1.00 66.81 177 LEU A C 1
ATOM 1427 O O . LEU A 1 177 ? 15.528 -0.069 13.599 1.00 66.81 177 LEU A O 1
ATOM 1431 N N . ALA A 1 178 ? 13.609 -0.597 12.571 1.00 58.59 178 ALA A N 1
ATOM 1432 C CA . ALA A 1 178 ? 13.064 -1.350 13.701 1.00 58.59 178 ALA A CA 1
ATOM 1433 C C . ALA A 1 178 ? 13.839 -2.652 14.003 1.00 58.59 178 ALA A C 1
ATOM 1435 O O . ALA A 1 178 ? 13.746 -3.176 15.113 1.00 58.59 178 ALA A O 1
ATOM 1436 N N . GLN A 1 179 ? 14.613 -3.176 13.043 1.00 59.62 179 GLN A N 1
ATOM 1437 C CA . GLN A 1 179 ? 15.325 -4.454 13.160 1.00 59.62 179 GLN A CA 1
ATOM 1438 C C . GLN A 1 179 ? 16.807 -4.329 13.545 1.00 59.62 179 GLN A C 1
ATOM 1440 O O . GLN A 1 179 ? 17.476 -5.355 13.624 1.00 59.62 179 GLN A O 1
ATOM 1445 N N . ASN A 1 180 ? 17.312 -3.120 13.846 1.00 59.03 180 ASN A N 1
ATOM 1446 C CA . ASN A 1 180 ? 18.693 -2.849 14.287 1.00 59.03 180 ASN A CA 1
ATOM 1447 C C . ASN A 1 180 ? 19.770 -3.593 13.465 1.00 59.03 180 ASN A C 1
ATOM 1449 O O . ASN A 1 180 ? 20.311 -4.598 13.927 1.00 59.03 180 ASN A O 1
ATOM 1453 N N . PHE A 1 181 ? 20.161 -3.084 12.285 1.00 53.47 181 PHE A N 1
ATOM 1454 C CA . PHE A 1 181 ? 21.279 -3.670 11.527 1.00 53.47 181 PHE A CA 1
ATOM 1455 C C . PHE A 1 181 ? 22.352 -2.692 11.028 1.00 53.47 181 PHE A C 1
ATOM 1457 O O . PHE A 1 181 ? 22.107 -1.579 10.578 1.00 53.47 181 PHE A O 1
ATOM 1464 N N . ARG A 1 182 ? 23.581 -3.207 11.126 1.00 49.81 182 ARG A N 1
ATOM 1465 C CA . ARG A 1 182 ? 24.916 -2.596 11.059 1.00 49.81 182 ARG A CA 1
ATOM 1466 C C . ARG A 1 182 ? 25.452 -2.281 9.651 1.00 49.81 182 ARG A C 1
ATOM 1468 O O . ARG A 1 182 ? 26.662 -2.178 9.488 1.00 49.81 182 ARG A O 1
ATOM 1475 N N . GLU A 1 183 ? 24.620 -2.137 8.623 1.00 54.91 183 GLU A N 1
ATOM 1476 C CA . GLU A 1 183 ? 25.117 -2.012 7.239 1.00 54.91 183 GLU A CA 1
ATOM 1477 C C . GLU A 1 183 ? 24.368 -0.948 6.429 1.00 54.91 183 GLU A C 1
ATOM 1479 O O . GLU A 1 183 ? 23.571 -1.241 5.540 1.00 54.91 183 GLU A O 1
ATOM 1484 N N . GLN A 1 184 ? 24.678 0.316 6.709 1.00 55.38 184 GLN A N 1
ATOM 1485 C CA . GLN A 1 184 ? 24.038 1.474 6.079 1.00 55.38 184 GLN A CA 1
ATOM 1486 C C . GLN A 1 184 ? 24.254 1.550 4.553 1.00 55.38 184 GLN A C 1
ATOM 1488 O O . GLN A 1 184 ? 23.393 2.032 3.834 1.00 55.38 184 GLN A O 1
ATOM 1493 N N . ALA A 1 185 ? 25.344 0.987 4.017 1.00 53.53 185 ALA A N 1
ATOM 1494 C CA . ALA A 1 185 ? 25.567 0.944 2.566 1.00 53.53 185 ALA A CA 1
ATOM 1495 C C . ALA A 1 185 ? 24.642 -0.053 1.833 1.00 53.53 185 ALA A C 1
ATOM 1497 O O . ALA A 1 185 ? 24.221 0.213 0.712 1.00 53.53 185 ALA A O 1
ATOM 1498 N N . ARG A 1 186 ? 24.267 -1.181 2.462 1.00 62.47 186 ARG A N 1
ATOM 1499 C CA . ARG A 1 186 ? 23.279 -2.118 1.884 1.00 62.47 186 ARG A CA 1
ATOM 1500 C C . ARG A 1 186 ? 21.843 -1.590 2.002 1.00 62.47 186 ARG A C 1
ATOM 1502 O O . ARG A 1 186 ? 20.958 -2.077 1.299 1.00 62.47 186 ARG A O 1
ATOM 1509 N N . HIS A 1 187 ? 21.624 -0.603 2.873 1.00 75.06 187 HIS A N 1
ATOM 1510 C CA . HIS A 1 187 ? 20.331 0.028 3.126 1.00 75.06 187 HIS A CA 1
ATOM 1511 C C . HIS A 1 187 ? 19.859 0.843 1.914 1.00 75.06 187 HIS A C 1
ATOM 1513 O O . HIS A 1 187 ? 18.800 0.552 1.359 1.00 75.06 187 HIS A O 1
ATOM 1519 N N . THR A 1 188 ? 20.684 1.778 1.433 1.00 78.62 188 THR A N 1
ATOM 1520 C CA . THR A 1 188 ? 20.351 2.664 0.306 1.00 78.62 188 THR A CA 1
ATOM 1521 C C . THR A 1 188 ? 20.053 1.895 -0.981 1.00 78.62 188 THR A C 1
ATOM 1523 O O . THR A 1 188 ? 19.030 2.138 -1.619 1.00 78.62 188 THR A O 1
ATOM 1526 N N . ASP A 1 189 ? 20.895 0.922 -1.341 1.00 85.06 189 ASP A N 1
ATOM 1527 C CA . ASP A 1 189 ? 20.709 0.131 -2.564 1.00 85.06 189 ASP A CA 1
ATOM 1528 C C . ASP A 1 189 ? 19.410 -0.685 -2.533 1.00 85.06 189 ASP A C 1
ATOM 1530 O O . ASP A 1 189 ? 18.707 -0.792 -3.539 1.00 85.06 189 ASP A O 1
ATOM 1534 N N . SER A 1 190 ? 19.076 -1.259 -1.374 1.00 88.00 190 SER A N 1
ATOM 1535 C CA . SER A 1 190 ? 17.855 -2.047 -1.178 1.00 88.00 190 SER A CA 1
ATOM 1536 C C . SER A 1 190 ? 16.598 -1.178 -1.290 1.00 88.00 190 SER A C 1
ATOM 1538 O O . SER A 1 190 ? 15.665 -1.521 -2.019 1.00 88.00 190 SER A O 1
ATOM 1540 N N . VAL A 1 191 ? 16.595 -0.009 -0.638 1.00 92.62 191 VAL A N 1
ATOM 1541 C CA . VAL A 1 191 ? 15.472 0.937 -0.712 1.00 92.62 191 VAL A CA 1
ATOM 1542 C C . VAL A 1 191 ? 15.308 1.478 -2.132 1.00 92.62 191 VAL A C 1
ATOM 1544 O O . VAL A 1 191 ? 14.190 1.520 -2.641 1.00 92.62 191 VAL A O 1
ATOM 1547 N N . ASN A 1 192 ? 16.403 1.810 -2.819 1.00 94.19 192 ASN A N 1
ATOM 1548 C CA . ASN A 1 192 ? 16.341 2.301 -4.192 1.00 94.19 192 ASN A 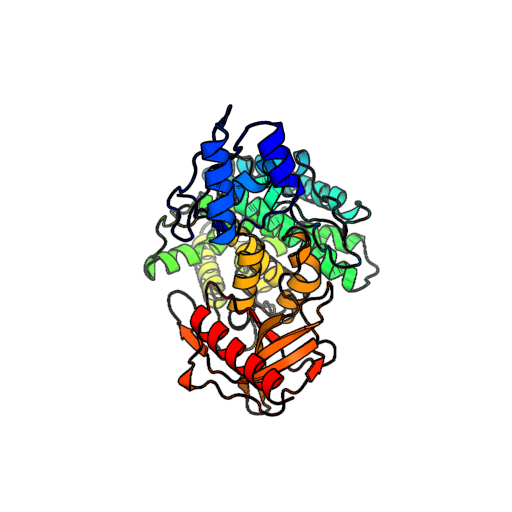CA 1
ATOM 1549 C C . ASN A 1 192 ? 15.811 1.234 -5.171 1.00 94.19 192 ASN A C 1
ATOM 1551 O O . ASN A 1 192 ? 14.982 1.539 -6.029 1.00 94.19 192 ASN A O 1
ATOM 1555 N N . VAL A 1 193 ? 16.203 -0.039 -5.013 1.00 95.31 193 VAL A N 1
ATOM 1556 C CA . VAL A 1 193 ? 15.610 -1.153 -5.778 1.00 95.31 193 VAL A CA 1
ATOM 1557 C C . VAL A 1 193 ? 14.102 -1.224 -5.565 1.00 95.31 193 VAL A C 1
ATOM 1559 O O . VAL A 1 193 ? 13.352 -1.363 -6.536 1.00 95.31 193 VAL A O 1
ATOM 1562 N N . LEU A 1 194 ? 13.634 -1.093 -4.325 1.00 96.12 194 LEU A N 1
ATOM 1563 C CA . LEU A 1 194 ? 12.209 -1.115 -4.018 1.00 96.12 194 LEU A CA 1
ATOM 1564 C C . LEU A 1 194 ? 11.470 0.098 -4.599 1.00 96.12 194 LEU A C 1
ATOM 1566 O O . LEU A 1 194 ? 10.417 -0.071 -5.209 1.00 96.12 194 LEU A O 1
ATOM 1570 N N . MET A 1 195 ? 12.024 1.303 -4.464 1.00 97.50 195 MET A N 1
ATOM 1571 C CA . MET A 1 195 ? 11.452 2.532 -5.019 1.00 97.50 195 MET A CA 1
ATOM 1572 C C . MET A 1 195 ? 11.356 2.468 -6.543 1.00 97.50 195 MET A C 1
ATOM 1574 O O . MET A 1 195 ? 10.310 2.769 -7.113 1.00 97.50 195 MET A O 1
ATOM 1578 N N . MET A 1 196 ? 12.414 2.006 -7.211 1.00 97.12 196 MET A N 1
ATOM 1579 C CA . MET A 1 196 ? 12.419 1.832 -8.660 1.00 97.12 196 MET A CA 1
ATOM 1580 C C . MET A 1 196 ? 11.424 0.747 -9.089 1.00 97.12 196 MET A C 1
ATOM 1582 O O . MET A 1 196 ? 10.712 0.917 -10.075 1.00 97.12 196 MET A O 1
ATOM 1586 N N . SER A 1 197 ? 11.298 -0.339 -8.317 1.00 97.44 197 SER A N 1
ATOM 1587 C CA . SER A 1 197 ? 10.253 -1.351 -8.530 1.00 97.44 197 SER A CA 1
ATOM 1588 C C . SER A 1 197 ? 8.860 -0.730 -8.428 1.00 97.44 197 SER A C 1
ATOM 1590 O O . SER A 1 197 ? 8.056 -0.877 -9.345 1.00 97.44 197 SER A O 1
ATOM 1592 N N . ALA A 1 198 ? 8.588 0.009 -7.351 1.00 97.50 198 ALA A N 1
ATOM 1593 C CA . ALA A 1 198 ? 7.322 0.685 -7.093 1.00 97.50 198 ALA A CA 1
ATOM 1594 C C . ALA A 1 198 ? 6.956 1.672 -8.207 1.00 97.50 198 ALA A C 1
ATOM 1596 O O . ALA A 1 198 ? 5.820 1.678 -8.679 1.00 97.50 198 ALA A O 1
ATOM 1597 N N . LEU A 1 199 ? 7.904 2.463 -8.694 1.00 96.75 199 LEU A N 1
ATOM 1598 C CA . LEU A 1 199 ? 7.644 3.382 -9.794 1.00 96.75 199 LEU A CA 1
ATOM 1599 C C . LEU A 1 199 ? 7.245 2.631 -11.079 1.00 96.75 199 LEU A C 1
ATOM 1601 O O . LEU A 1 199 ? 6.359 3.065 -11.814 1.00 96.75 199 LEU A O 1
ATOM 1605 N N . MET A 1 200 ? 7.860 1.468 -11.311 1.00 95.38 200 MET A N 1
ATOM 1606 C CA . MET A 1 200 ? 7.793 0.733 -12.574 1.00 95.38 200 MET A CA 1
ATOM 1607 C C . MET A 1 200 ? 6.717 -0.369 -12.647 1.00 95.38 200 MET A C 1
ATOM 1609 O O . MET A 1 200 ? 6.450 -0.868 -13.738 1.00 95.38 200 MET A O 1
ATOM 1613 N N . CYS A 1 201 ? 6.074 -0.764 -11.541 1.00 93.44 201 CYS A N 1
ATOM 1614 C CA . CYS A 1 201 ? 5.133 -1.905 -11.506 1.00 93.44 201 CYS A CA 1
ATOM 1615 C C . CYS A 1 201 ? 3.996 -1.829 -12.545 1.00 93.44 201 CYS A C 1
ATOM 1617 O O . CYS A 1 201 ? 3.655 -2.837 -13.166 1.00 93.44 201 CYS A O 1
ATOM 1619 N N . ASP A 1 202 ? 3.466 -0.629 -12.792 1.00 91.81 202 ASP A N 1
ATOM 1620 C CA . ASP A 1 202 ? 2.281 -0.398 -13.633 1.00 91.81 202 ASP A CA 1
ATOM 1621 C C . ASP A 1 202 ? 2.578 0.346 -14.944 1.00 91.81 202 ASP A C 1
ATOM 1623 O O . ASP A 1 202 ? 1.664 0.782 -15.646 1.00 91.81 202 ASP A O 1
ATOM 1627 N N . ILE A 1 203 ? 3.849 0.479 -15.335 1.00 92.31 203 ILE A N 1
ATOM 1628 C CA . ILE A 1 203 ? 4.206 1.178 -16.584 1.00 92.31 203 ILE A CA 1
ATOM 1629 C C . ILE A 1 203 ? 3.636 0.488 -17.830 1.00 92.31 203 ILE A C 1
ATOM 1631 O O . ILE A 1 203 ? 3.443 1.128 -18.862 1.00 92.31 203 ILE A O 1
ATOM 1635 N N . GLY A 1 204 ? 3.297 -0.800 -17.730 1.00 90.19 204 GLY A N 1
ATOM 1636 C CA . GLY A 1 204 ? 2.573 -1.549 -18.749 1.00 90.19 204 GLY A CA 1
ATOM 1637 C C . GLY A 1 204 ? 1.221 -0.928 -19.113 1.00 90.19 204 GLY A C 1
ATOM 1638 O O . GLY A 1 204 ? 0.806 -1.053 -20.267 1.00 90.19 204 GLY A O 1
ATOM 1639 N N . TYR A 1 205 ? 0.572 -0.179 -18.211 1.00 88.50 205 TYR A N 1
ATOM 1640 C CA . TYR A 1 205 ? -0.667 0.547 -18.523 1.00 88.50 205 TYR A CA 1
ATOM 1641 C C . TYR A 1 205 ? -0.483 1.576 -19.639 1.00 88.50 205 TYR A C 1
ATOM 1643 O O . TYR A 1 205 ? -1.407 1.792 -20.417 1.00 88.50 205 TYR A O 1
ATOM 1651 N N . ALA A 1 206 ? 0.731 2.104 -19.838 1.00 83.69 206 ALA A N 1
ATOM 1652 C CA . ALA A 1 206 ? 1.041 2.976 -20.972 1.00 83.69 206 ALA A CA 1
ATOM 1653 C C . ALA A 1 206 ? 0.849 2.293 -22.343 1.00 83.69 206 ALA A C 1
ATOM 1655 O O . ALA A 1 206 ? 0.748 2.974 -23.366 1.00 83.69 206 ALA A O 1
ATOM 1656 N N . LYS A 1 207 ? 0.815 0.953 -22.378 1.00 85.31 207 LYS A N 1
ATOM 1657 C CA . LYS A 1 207 ? 0.622 0.125 -23.577 1.00 85.31 207 LYS A CA 1
ATOM 1658 C C . LYS A 1 207 ? -0.674 -0.695 -23.549 1.00 85.31 207 LYS A C 1
ATOM 1660 O O . LYS A 1 207 ? -0.945 -1.412 -24.512 1.00 85.31 207 LYS A O 1
ATOM 1665 N N . MET A 1 208 ? -1.464 -0.617 -22.478 1.00 88.38 208 MET A N 1
ATOM 1666 C CA . MET A 1 208 ? -2.685 -1.407 -22.299 1.00 88.38 208 MET A CA 1
ATOM 1667 C C . MET A 1 208 ? -3.935 -0.532 -22.378 1.00 88.38 208 MET A C 1
ATOM 1669 O O . MET A 1 208 ? -3.928 0.633 -21.995 1.00 88.38 208 MET A O 1
ATOM 1673 N N . LYS A 1 209 ? -5.038 -1.108 -22.862 1.00 86.44 209 LYS A N 1
ATOM 1674 C CA . LYS A 1 209 ? -6.357 -0.461 -22.844 1.00 86.44 209 LYS A CA 1
ATOM 1675 C C . LYS A 1 209 ? -7.108 -0.917 -21.601 1.00 86.44 209 LYS A C 1
ATOM 1677 O O . LYS A 1 209 ? -7.784 -1.943 -21.633 1.00 86.44 209 LYS A O 1
ATOM 1682 N N . MET A 1 210 ? -6.921 -0.198 -20.501 1.00 84.00 210 MET A N 1
ATOM 1683 C CA . MET A 1 210 ? -7.535 -0.554 -19.224 1.00 84.00 210 MET A CA 1
ATOM 1684 C C . MET A 1 210 ? -9.050 -0.299 -19.254 1.00 84.00 210 MET A C 1
ATOM 1686 O O . MET A 1 210 ? -9.468 0.737 -19.778 1.00 84.00 210 MET A O 1
ATOM 1690 N N . PRO A 1 211 ? -9.876 -1.216 -18.715 1.00 80.31 211 PRO A N 1
ATOM 1691 C CA . PRO A 1 211 ? -11.299 -0.961 -18.519 1.00 80.31 211 PRO A CA 1
ATOM 1692 C C . PRO A 1 211 ? -11.511 0.283 -17.652 1.00 80.31 211 PRO A C 1
ATOM 1694 O O . PRO A 1 211 ? -10.774 0.507 -16.693 1.00 80.31 211 PRO A O 1
ATOM 1697 N N . LEU A 1 212 ? -12.516 1.089 -17.995 1.00 77.81 212 LEU A N 1
ATOM 1698 C CA . LEU A 1 212 ? -12.857 2.316 -17.262 1.00 77.81 212 LEU A CA 1
ATOM 1699 C C . LEU A 1 212 ? -14.028 2.120 -16.290 1.00 77.81 212 LEU A C 1
ATOM 1701 O O . LEU A 1 212 ? -14.352 3.031 -15.533 1.00 77.81 212 LEU A O 1
ATOM 1705 N N . GLU A 1 213 ? -14.663 0.949 -16.318 1.00 77.25 213 GLU A N 1
ATOM 1706 C CA . GLU A 1 213 ? -15.839 0.622 -15.516 1.00 77.25 213 GLU A CA 1
ATOM 1707 C C . GLU A 1 213 ? -15.461 -0.156 -14.249 1.00 77.25 213 GLU A C 1
ATOM 1709 O O . GLU A 1 213 ? -14.465 -0.878 -14.203 1.00 77.25 213 GLU A O 1
ATOM 1714 N N . SER A 1 214 ? -16.277 -0.020 -13.203 1.00 66.50 214 SER A N 1
ATOM 1715 C CA . SER A 1 214 ? -16.063 -0.683 -11.910 1.00 66.50 214 SER A CA 1
ATOM 1716 C C . SER A 1 214 ? -16.413 -2.176 -11.926 1.00 66.50 214 SER A C 1
ATOM 1718 O O . SER A 1 214 ? -15.833 -2.951 -11.163 1.00 66.50 214 SER A O 1
ATOM 1720 N N . ASN A 1 215 ? -17.331 -2.596 -12.801 1.00 70.31 215 ASN A N 1
ATOM 1721 C CA . ASN A 1 215 ? -17.757 -3.987 -12.942 1.00 70.31 215 ASN A CA 1
ATOM 1722 C C . ASN A 1 215 ? -16.915 -4.704 -13.998 1.00 70.31 215 ASN A C 1
ATOM 1724 O O . ASN A 1 215 ? -17.309 -4.829 -15.152 1.00 70.31 215 ASN A O 1
ATOM 1728 N N . ILE A 1 216 ? -15.750 -5.192 -13.578 1.00 71.81 216 ILE A N 1
ATOM 1729 C CA . ILE A 1 216 ? -14.799 -5.864 -14.466 1.00 71.81 216 ILE A CA 1
ATOM 1730 C C . ILE A 1 216 ? -15.256 -7.304 -14.725 1.00 71.81 216 ILE A C 1
ATOM 1732 O O . ILE A 1 216 ? -15.299 -8.134 -13.810 1.00 71.81 216 ILE A O 1
ATOM 1736 N N . ALA A 1 217 ? -15.546 -7.634 -15.982 1.00 77.75 217 ALA A N 1
ATOM 1737 C CA . ALA A 1 217 ? -15.856 -9.001 -16.383 1.00 77.75 217 ALA A CA 1
ATOM 1738 C C . ALA A 1 217 ? -14.627 -9.917 -16.230 1.00 77.75 217 ALA A C 1
ATOM 1740 O O . ALA A 1 217 ? -13.479 -9.489 -16.350 1.00 77.75 217 ALA A O 1
ATOM 1741 N N . THR A 1 218 ? -14.828 -11.230 -16.065 1.00 76.69 218 THR A N 1
ATOM 1742 C CA . THR A 1 218 ? -13.717 -12.199 -15.933 1.00 76.69 218 THR A CA 1
ATOM 1743 C C . THR A 1 218 ? -12.703 -12.107 -17.082 1.00 76.69 218 THR A C 1
ATOM 1745 O O . THR A 1 218 ? -11.498 -12.237 -16.866 1.00 76.69 218 THR A O 1
ATOM 1748 N N . LYS A 1 219 ? -13.172 -11.838 -18.309 1.00 79.81 219 LYS A N 1
ATOM 1749 C CA . LYS A 1 219 ? -12.315 -11.648 -19.489 1.00 79.81 219 LYS A CA 1
ATOM 1750 C C . LYS A 1 219 ? -11.413 -10.418 -19.358 1.00 79.81 219 LYS A C 1
ATOM 1752 O O . LYS A 1 219 ? -10.232 -10.493 -19.686 1.00 79.81 219 LYS A O 1
ATOM 1757 N N . GLU A 1 220 ? -11.953 -9.313 -18.865 1.00 82.88 220 GLU A N 1
ATOM 1758 C CA . GLU A 1 220 ? -11.207 -8.076 -18.638 1.00 82.88 220 GLU A CA 1
ATOM 1759 C C . GLU A 1 220 ? -10.218 -8.237 -17.484 1.00 82.88 220 GLU A C 1
ATOM 1761 O O . GLU A 1 220 ? -9.065 -7.835 -17.603 1.00 82.88 220 GLU A O 1
ATOM 1766 N N . MET A 1 221 ? -10.608 -8.938 -16.417 1.00 80.62 221 MET A N 1
ATOM 1767 C CA . MET A 1 221 ? -9.699 -9.282 -15.325 1.00 80.62 221 MET A CA 1
ATOM 1768 C C . MET A 1 221 ? -8.516 -10.125 -15.825 1.00 80.62 221 MET A C 1
ATOM 1770 O O . MET A 1 221 ? -7.369 -9.874 -15.463 1.00 80.62 221 MET A O 1
ATOM 1774 N N . ASN A 1 222 ? -8.760 -11.091 -16.714 1.00 82.81 222 ASN A N 1
ATOM 1775 C CA . ASN A 1 222 ? -7.688 -11.869 -17.340 1.00 82.81 222 ASN A CA 1
ATOM 1776 C C . ASN A 1 222 ? -6.780 -11.019 -18.238 1.00 82.81 222 ASN A C 1
ATOM 1778 O O . ASN A 1 222 ? -5.588 -11.302 -18.320 1.00 82.81 222 ASN A O 1
ATOM 1782 N N . TYR A 1 223 ? -7.304 -9.970 -18.878 1.00 87.38 223 TYR A N 1
ATOM 1783 C CA . TYR A 1 223 ? -6.484 -9.004 -19.606 1.00 87.38 223 TYR A CA 1
ATOM 1784 C C . TYR A 1 223 ? -5.602 -8.191 -18.648 1.00 87.38 223 TYR A C 1
ATOM 1786 O O . TYR A 1 223 ? -4.384 -8.160 -18.834 1.00 87.38 223 TYR A O 1
ATOM 1794 N N . ILE A 1 224 ? -6.189 -7.638 -17.580 1.00 87.75 224 ILE A N 1
ATOM 1795 C CA . ILE A 1 224 ? -5.489 -6.866 -16.540 1.00 87.75 224 ILE A CA 1
ATOM 1796 C C . ILE A 1 224 ? -4.350 -7.677 -15.921 1.00 87.75 224 ILE A C 1
ATOM 1798 O O . ILE A 1 224 ? -3.265 -7.139 -15.734 1.00 87.75 224 ILE A O 1
ATOM 1802 N N . LYS A 1 225 ? -4.533 -8.981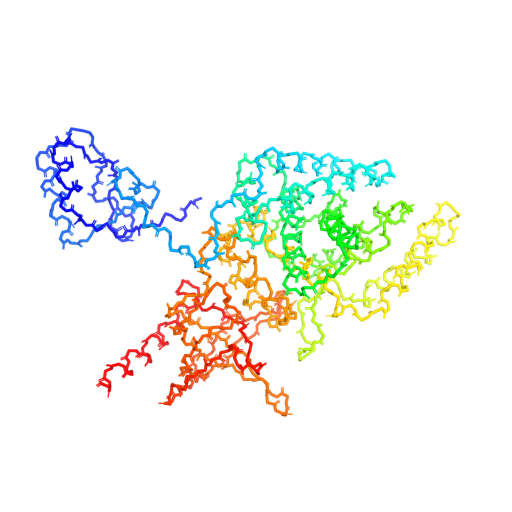 -15.678 1.00 88.50 225 LYS A N 1
ATOM 1803 C CA . LYS A 1 225 ? -3.491 -9.876 -15.132 1.00 88.50 225 LYS A CA 1
ATOM 1804 C C . LYS A 1 225 ? -2.189 -9.922 -15.944 1.00 88.50 225 LYS A C 1
ATOM 1806 O O . LYS A 1 225 ? -1.180 -10.375 -15.416 1.00 88.50 225 LYS A O 1
ATOM 1811 N N . ASN A 1 226 ? -2.177 -9.453 -17.193 1.00 91.81 226 ASN A N 1
ATOM 1812 C CA . ASN A 1 226 ? -0.956 -9.382 -18.000 1.00 91.81 226 ASN A CA 1
ATOM 1813 C C . ASN A 1 226 ? -0.097 -8.144 -17.711 1.00 91.81 226 ASN A C 1
ATOM 1815 O O . ASN A 1 226 ? 1.050 -8.112 -18.156 1.00 91.81 226 ASN A O 1
ATOM 1819 N N . HIS A 1 227 ? -0.597 -7.136 -16.986 1.00 93.44 227 HIS A N 1
ATOM 1820 C CA . HIS A 1 227 ? 0.154 -5.894 -16.787 1.00 93.44 227 HIS A CA 1
ATOM 1821 C C . HIS A 1 227 ? 1.533 -6.074 -16.131 1.00 93.44 227 HIS A C 1
ATOM 1823 O O . HIS A 1 227 ? 2.442 -5.388 -16.588 1.00 93.44 227 HIS A O 1
ATOM 1829 N N . PRO A 1 228 ? 1.787 -7.019 -15.195 1.00 95.25 228 PRO A N 1
ATOM 1830 C CA . PRO A 1 228 ? 3.132 -7.200 -14.646 1.00 95.25 228 PRO A CA 1
ATOM 1831 C C . PRO A 1 228 ? 4.121 -7.666 -15.720 1.00 95.25 228 PRO A C 1
ATOM 1833 O O . PRO A 1 228 ? 5.259 -7.205 -15.774 1.00 95.25 228 PRO A O 1
ATOM 1836 N N . ILE A 1 229 ? 3.668 -8.540 -16.627 1.00 95.81 229 ILE A N 1
ATOM 1837 C CA . ILE A 1 229 ? 4.462 -9.029 -17.761 1.00 95.81 229 ILE A CA 1
ATOM 1838 C C . ILE A 1 229 ? 4.688 -7.893 -18.763 1.00 95.81 229 ILE A C 1
ATOM 1840 O O . ILE A 1 229 ? 5.806 -7.707 -19.233 1.00 95.81 229 ILE A O 1
ATOM 1844 N N . MET A 1 230 ? 3.655 -7.100 -19.065 1.00 95.06 230 MET A N 1
ATOM 1845 C CA . MET A 1 230 ? 3.774 -5.954 -19.972 1.00 95.06 230 MET A CA 1
ATOM 1846 C C . MET A 1 230 ? 4.728 -4.886 -19.432 1.00 95.06 230 MET A C 1
ATOM 1848 O O . MET A 1 230 ? 5.573 -4.401 -20.183 1.00 95.06 230 MET A O 1
ATOM 1852 N N . SER A 1 231 ? 4.632 -4.557 -18.141 1.00 95.75 231 SER A N 1
ATOM 1853 C CA . SER A 1 231 ? 5.574 -3.676 -17.451 1.00 95.75 231 SER A CA 1
ATOM 1854 C C . SER A 1 231 ? 6.991 -4.229 -17.568 1.00 95.75 231 SER A C 1
ATOM 1856 O O . SER A 1 231 ? 7.868 -3.549 -18.088 1.00 95.75 231 SER A O 1
ATOM 1858 N N . TYR A 1 232 ? 7.205 -5.496 -17.202 1.00 97.19 232 TYR A N 1
ATOM 1859 C CA . TYR A 1 232 ? 8.503 -6.162 -17.316 1.00 97.19 232 TYR A CA 1
ATOM 1860 C C . TYR A 1 232 ? 9.105 -6.090 -18.730 1.00 97.19 232 TYR A C 1
ATOM 1862 O O . TYR A 1 232 ? 10.278 -5.749 -18.888 1.00 97.19 232 TYR A O 1
ATOM 1870 N N . LEU A 1 233 ? 8.320 -6.359 -19.775 1.00 95.81 233 LEU A N 1
ATOM 1871 C CA . LEU A 1 233 ? 8.811 -6.360 -21.157 1.00 95.81 233 LEU A CA 1
ATOM 1872 C C . LEU A 1 233 ? 9.283 -4.979 -21.638 1.00 95.81 233 LEU A C 1
ATOM 1874 O O . LEU A 1 233 ? 10.145 -4.912 -22.516 1.00 95.81 233 LEU A O 1
ATOM 1878 N N . LEU A 1 234 ? 8.788 -3.885 -21.048 1.00 94.88 234 LEU A N 1
ATOM 1879 C CA . LEU A 1 234 ? 9.295 -2.532 -21.318 1.00 94.88 234 LEU A CA 1
ATOM 1880 C C . LEU A 1 234 ? 10.714 -2.306 -20.769 1.00 94.88 234 LEU A C 1
ATOM 1882 O O . LEU A 1 234 ? 11.396 -1.384 -21.215 1.00 94.88 234 LEU A O 1
ATOM 1886 N N . LEU A 1 235 ? 11.172 -3.163 -19.851 1.00 95.62 235 LEU A N 1
ATOM 1887 C CA . LEU A 1 235 ? 12.457 -3.074 -19.148 1.00 95.62 235 LEU A CA 1
ATOM 1888 C C . LEU A 1 235 ? 13.414 -4.224 -19.511 1.00 95.62 235 LEU A C 1
ATOM 1890 O O . LEU A 1 235 ? 14.621 -4.105 -19.316 1.00 95.62 235 LEU A O 1
ATOM 1894 N N . ALA A 1 236 ? 12.901 -5.348 -20.023 1.00 96.19 236 ALA A N 1
ATOM 1895 C CA . ALA A 1 236 ? 13.650 -6.602 -20.173 1.00 96.19 236 ALA A CA 1
ATOM 1896 C C . ALA A 1 236 ? 14.947 -6.455 -20.985 1.00 96.19 236 ALA A C 1
ATOM 1898 O O . ALA A 1 236 ? 15.964 -7.045 -20.637 1.00 96.19 236 ALA A O 1
ATOM 1899 N N . HIS A 1 237 ? 14.927 -5.621 -22.025 1.00 94.25 237 HIS A N 1
ATOM 1900 C CA . HIS A 1 237 ? 16.075 -5.376 -22.900 1.00 94.25 237 HIS A CA 1
ATOM 1901 C C . HIS A 1 237 ? 17.212 -4.560 -22.257 1.00 94.25 237 HIS A C 1
ATOM 1903 O O . HIS A 1 237 ? 18.326 -4.587 -22.777 1.00 94.25 237 HIS A O 1
ATOM 1909 N N . GLU A 1 238 ? 16.946 -3.836 -21.164 1.00 94.69 238 GLU A N 1
ATOM 1910 C CA . GLU A 1 238 ? 17.890 -2.892 -20.566 1.00 94.69 238 GLU A CA 1
ATOM 1911 C C . GLU A 1 238 ? 18.703 -3.558 -19.448 1.00 94.69 238 GLU A C 1
ATOM 1913 O O . GLU A 1 238 ? 18.177 -3.903 -18.386 1.00 94.69 238 GLU A O 1
ATOM 1918 N N . GLY A 1 239 ? 20.000 -3.756 -19.691 1.00 91.56 239 GLY A N 1
ATOM 1919 C CA . GLY A 1 239 ? 20.913 -4.429 -18.764 1.00 91.56 239 GLY A CA 1
ATOM 1920 C C . GLY A 1 239 ? 21.340 -3.575 -17.568 1.00 91.56 239 GLY A C 1
ATOM 1921 O O . GLY A 1 239 ? 21.792 -4.127 -16.572 1.00 91.56 239 GLY A O 1
ATOM 1922 N N . ALA A 1 240 ? 21.184 -2.248 -17.637 1.00 91.25 240 ALA A N 1
ATOM 1923 C CA . ALA A 1 240 ? 21.517 -1.349 -16.530 1.00 91.25 240 ALA A CA 1
ATOM 1924 C C . ALA A 1 240 ? 20.520 -1.416 -15.356 1.00 91.25 240 ALA A C 1
ATOM 1926 O O . ALA A 1 240 ? 20.803 -0.882 -14.287 1.00 91.25 240 ALA A O 1
ATOM 1927 N N . ILE A 1 241 ? 19.353 -2.037 -15.550 1.00 95.06 241 ILE A N 1
ATOM 1928 C CA . ILE A 1 241 ? 18.318 -2.159 -14.519 1.00 95.06 241 ILE A CA 1
ATOM 1929 C C . ILE A 1 241 ? 18.568 -3.421 -13.702 1.00 95.06 241 ILE A C 1
ATOM 1931 O O . ILE A 1 241 ? 18.612 -4.519 -14.262 1.00 95.06 241 ILE A O 1
ATOM 1935 N N . ASP A 1 242 ? 18.670 -3.258 -12.381 1.00 94.88 242 ASP A N 1
ATOM 1936 C CA . ASP A 1 242 ? 18.882 -4.362 -11.445 1.00 94.88 242 ASP A CA 1
ATOM 1937 C C . ASP A 1 242 ? 17.843 -5.484 -11.672 1.00 94.88 242 ASP A C 1
ATOM 1939 O O . ASP A 1 242 ? 16.634 -5.215 -11.713 1.00 94.88 242 ASP A O 1
ATOM 1943 N N . PRO A 1 243 ? 18.271 -6.753 -11.808 1.00 95.62 243 PRO A N 1
ATOM 1944 C CA . PRO A 1 243 ? 17.369 -7.884 -12.016 1.00 95.62 243 PRO A CA 1
ATOM 1945 C C . PRO A 1 243 ? 16.267 -8.017 -10.959 1.00 95.62 243 PRO A C 1
ATOM 1947 O O . PRO A 1 243 ? 15.182 -8.504 -11.284 1.00 95.62 243 PRO A O 1
ATOM 1950 N N . ARG A 1 244 ? 16.521 -7.574 -9.719 1.00 94.38 244 ARG A N 1
ATOM 1951 C CA . ARG A 1 244 ? 15.547 -7.562 -8.618 1.00 94.38 244 ARG A CA 1
ATOM 1952 C C . ARG A 1 244 ? 14.368 -6.647 -8.919 1.00 94.38 244 ARG A C 1
ATOM 1954 O O . ARG A 1 244 ? 13.241 -7.028 -8.632 1.00 94.38 244 ARG A O 1
ATOM 1961 N N . ILE A 1 245 ? 14.595 -5.507 -9.577 1.00 96.56 245 ILE A N 1
ATOM 1962 C CA . ILE A 1 245 ? 13.525 -4.581 -9.980 1.00 96.56 245 ILE A CA 1
ATOM 1963 C C . ILE A 1 245 ? 12.561 -5.285 -10.936 1.00 96.56 245 ILE A C 1
ATOM 1965 O O . ILE A 1 245 ? 11.350 -5.301 -10.729 1.00 96.56 245 ILE A O 1
ATOM 1969 N N . LYS A 1 246 ? 13.108 -5.929 -11.971 1.00 96.69 246 LYS A N 1
ATOM 1970 C CA . LYS A 1 246 ? 12.329 -6.664 -12.977 1.00 96.69 246 LYS A CA 1
ATOM 1971 C C . LYS A 1 246 ? 11.551 -7.826 -12.355 1.00 96.69 246 LYS A C 1
ATOM 1973 O O . LYS A 1 246 ? 10.376 -8.015 -12.668 1.00 96.69 246 LYS A O 1
ATOM 1978 N N . ARG A 1 247 ? 12.182 -8.559 -11.433 1.00 94.69 247 ARG A N 1
ATOM 1979 C CA . ARG A 1 247 ? 11.542 -9.626 -10.655 1.00 94.69 247 ARG A CA 1
ATOM 1980 C C . ARG A 1 247 ? 10.385 -9.082 -9.820 1.00 94.69 247 ARG A C 1
ATOM 1982 O O . ARG A 1 247 ? 9.292 -9.632 -9.886 1.00 94.69 247 ARG A O 1
ATOM 1989 N N . ASN A 1 248 ? 10.617 -8.010 -9.068 1.00 94.88 248 ASN A N 1
ATOM 1990 C CA . ASN A 1 248 ? 9.631 -7.390 -8.189 1.00 94.88 248 ASN A CA 1
ATOM 1991 C C . ASN A 1 248 ? 8.406 -6.915 -8.976 1.00 94.88 248 ASN A C 1
ATOM 1993 O O . ASN A 1 248 ? 7.283 -7.208 -8.580 1.00 94.88 248 ASN A O 1
ATOM 1997 N N . ILE A 1 249 ? 8.604 -6.301 -10.145 1.00 95.62 249 ILE A N 1
ATOM 1998 C CA . ILE A 1 249 ? 7.514 -5.917 -11.055 1.00 95.62 249 ILE A CA 1
ATOM 1999 C C . ILE A 1 249 ? 6.667 -7.123 -11.454 1.00 95.62 249 ILE A C 1
ATOM 2001 O O . ILE A 1 249 ? 5.444 -7.025 -11.451 1.00 95.62 249 ILE A O 1
ATOM 2005 N N . LEU A 1 250 ? 7.278 -8.268 -11.762 1.00 94.50 250 LEU A N 1
ATOM 2006 C CA . LEU A 1 250 ? 6.536 -9.475 -12.131 1.00 94.50 250 LEU A CA 1
ATOM 2007 C C . LEU A 1 250 ? 5.661 -10.003 -10.982 1.00 94.50 250 LEU A C 1
ATOM 2009 O O . LEU A 1 250 ? 4.620 -10.596 -11.256 1.00 94.50 250 LEU A O 1
ATOM 2013 N N . VAL A 1 251 ? 6.053 -9.791 -9.720 1.00 91.38 251 VAL A N 1
ATOM 2014 C CA . VAL A 1 251 ? 5.415 -10.412 -8.541 1.00 91.38 251 VAL A CA 1
ATOM 2015 C C . VAL A 1 251 ? 4.751 -9.426 -7.569 1.00 91.38 251 VAL A C 1
ATOM 2017 O O . VAL A 1 251 ? 4.308 -9.843 -6.503 1.00 91.38 251 VAL A O 1
ATOM 2020 N N . HIS A 1 252 ? 4.628 -8.144 -7.920 1.00 91.12 252 HIS A N 1
ATOM 2021 C CA . HIS A 1 252 ? 4.202 -7.080 -6.995 1.00 91.12 252 HIS A CA 1
ATOM 2022 C C . HIS A 1 252 ? 2.763 -7.184 -6.458 1.00 91.12 252 HIS A C 1
ATOM 2024 O O . HIS A 1 252 ? 2.414 -6.483 -5.517 1.00 91.12 252 HIS A O 1
ATOM 2030 N N . HIS A 1 253 ? 1.921 -8.050 -7.022 1.00 86.94 253 HIS A N 1
ATOM 2031 C CA . HIS A 1 253 ? 0.565 -8.337 -6.524 1.00 86.94 253 HIS A CA 1
ATOM 2032 C C . HIS A 1 253 ? 0.503 -9.524 -5.554 1.00 86.94 253 HIS A C 1
ATOM 2034 O O . HIS A 1 253 ? -0.585 -10.021 -5.267 1.00 86.94 253 HIS A O 1
ATOM 2040 N N . ARG A 1 254 ? 1.645 -10.070 -5.122 1.00 74.88 254 ARG A N 1
ATOM 2041 C CA . ARG A 1 254 ? 1.666 -11.368 -4.443 1.00 74.88 254 ARG A CA 1
ATOM 2042 C C . ARG A 1 254 ? 2.295 -11.302 -3.066 1.00 74.88 254 ARG A C 1
ATOM 2044 O O . ARG A 1 254 ? 3.520 -11.292 -2.974 1.00 74.88 254 ARG A O 1
ATOM 2051 N N . PRO A 1 255 ? 1.477 -11.427 -2.010 1.00 62.03 255 PRO A N 1
ATOM 2052 C CA . PRO A 1 255 ? 1.981 -12.175 -0.865 1.00 62.03 255 PRO A CA 1
ATOM 2053 C C . PRO A 1 255 ? 0.904 -12.963 -0.072 1.00 62.03 255 PRO A C 1
ATOM 2055 O O . PRO A 1 255 ? -0.001 -12.427 0.535 1.00 62.03 255 PRO A O 1
ATOM 2058 N N . MET A 1 256 ? 1.030 -14.291 -0.023 1.00 63.72 256 MET A N 1
ATOM 2059 C CA . MET A 1 256 ? 0.672 -15.165 1.116 1.00 63.72 256 MET A CA 1
ATOM 2060 C C . MET A 1 256 ? 1.126 -16.591 0.771 1.00 63.72 256 MET A C 1
ATOM 2062 O O . MET A 1 256 ? 0.872 -17.059 -0.343 1.00 63.72 256 MET A O 1
ATOM 2066 N N . ARG A 1 257 ? 1.785 -17.283 1.715 1.00 56.50 257 ARG A N 1
ATOM 2067 C CA . ARG A 1 257 ? 2.067 -18.734 1.642 1.00 56.50 257 ARG A CA 1
ATOM 2068 C C . ARG A 1 257 ? 0.918 -19.564 2.226 1.00 56.50 257 ARG A C 1
ATOM 2070 O O . ARG A 1 257 ? 0.554 -20.585 1.651 1.00 56.50 257 ARG A O 1
ATOM 2077 N N . ASP A 1 258 ? 0.334 -19.105 3.339 1.00 47.97 258 ASP A N 1
ATOM 2078 C CA . ASP A 1 258 ? -0.346 -19.986 4.296 1.00 47.97 258 ASP A CA 1
ATOM 2079 C C . ASP A 1 258 ? -1.787 -19.570 4.637 1.00 47.97 258 ASP A C 1
ATOM 2081 O O . ASP A 1 258 ? -2.029 -18.740 5.510 1.00 47.97 258 ASP A O 1
ATOM 2085 N N . GLY A 1 259 ? -2.781 -20.247 4.059 1.00 45.09 259 GLY A N 1
ATOM 2086 C CA . GLY A 1 259 ? -4.165 -20.190 4.550 1.00 45.09 259 GLY A CA 1
ATOM 2087 C C . GLY A 1 259 ? -5.204 -20.662 3.546 1.00 45.09 259 GLY A C 1
ATOM 2088 O O . GLY A 1 259 ? -5.540 -19.951 2.608 1.00 45.09 259 GLY A O 1
ATOM 2089 N N . ASN A 1 260 ? -5.718 -21.877 3.738 1.00 51.16 260 ASN A N 1
ATOM 2090 C CA . ASN A 1 260 ? -6.852 -22.476 3.014 1.00 51.16 260 ASN A CA 1
ATOM 2091 C C . ASN A 1 260 ? -6.740 -22.591 1.474 1.00 51.16 260 ASN A C 1
ATOM 2093 O O . ASN A 1 260 ? -7.711 -22.982 0.828 1.00 51.16 260 ASN A O 1
ATOM 2097 N N . GLY A 1 261 ? -5.587 -22.275 0.871 1.00 56.84 261 GLY A N 1
ATOM 2098 C CA . GLY A 1 261 ? -5.344 -22.383 -0.576 1.00 56.84 261 GLY A CA 1
ATOM 2099 C C . GLY A 1 261 ? -6.027 -21.309 -1.437 1.00 56.84 261 GLY A C 1
ATOM 21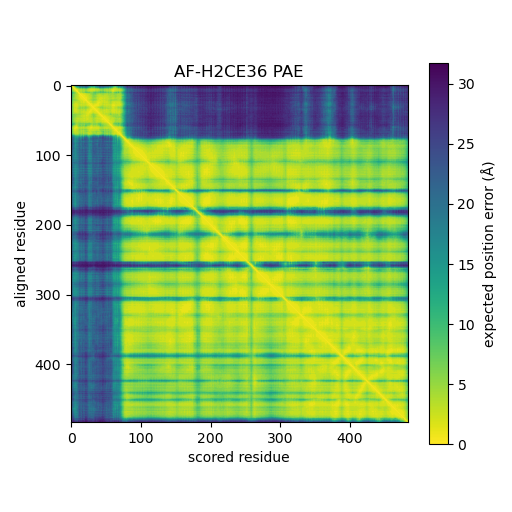00 O O . GLY A 1 261 ? -5.950 -21.371 -2.662 1.00 56.84 261 GLY A O 1
ATOM 2101 N N . LYS A 1 262 ? -6.691 -20.322 -0.824 1.00 67.50 262 LYS A N 1
ATOM 2102 C CA . LYS A 1 262 ? -7.484 -19.289 -1.502 1.00 67.50 262 LYS A CA 1
ATOM 2103 C C . LYS A 1 262 ? -6.912 -17.906 -1.191 1.00 67.50 262 LYS A C 1
ATOM 2105 O O . LYS A 1 262 ? -6.959 -17.478 -0.046 1.00 67.50 262 LYS A O 1
ATOM 2110 N N . THR A 1 263 ? -6.389 -17.216 -2.205 1.00 77.88 263 THR A N 1
ATOM 2111 C CA . THR A 1 263 ? -5.769 -15.885 -2.058 1.00 77.88 263 THR A CA 1
ATOM 2112 C C . THR A 1 263 ? -6.234 -14.943 -3.161 1.00 77.88 263 THR A C 1
ATOM 2114 O O . THR A 1 263 ? -6.656 -15.398 -4.225 1.00 77.88 263 THR A O 1
ATOM 2117 N N . ASN A 1 264 ? -6.103 -13.640 -2.927 1.00 79.69 264 ASN A N 1
ATOM 2118 C CA . ASN A 1 264 ? -6.334 -12.601 -3.934 1.00 79.69 264 ASN A CA 1
ATOM 2119 C C . ASN A 1 264 ? -5.126 -12.316 -4.824 1.00 79.69 264 ASN A C 1
ATOM 2121 O O . ASN A 1 264 ? -5.157 -11.361 -5.596 1.00 79.69 264 ASN A O 1
ATOM 2125 N N . ASN A 1 265 ? -4.071 -13.122 -4.730 1.00 78.06 265 ASN A N 1
ATOM 2126 C CA . ASN A 1 265 ? -2.840 -12.897 -5.468 1.00 78.06 265 ASN A CA 1
ATOM 2127 C C . ASN A 1 265 ? -3.046 -13.198 -6.957 1.00 78.06 265 ASN A C 1
ATOM 2129 O O . ASN A 1 265 ? -3.454 -14.303 -7.325 1.00 78.06 265 ASN A O 1
ATOM 2133 N N . TYR A 1 266 ? -2.725 -12.243 -7.827 1.00 80.31 266 TYR A N 1
ATOM 2134 C CA . TYR A 1 266 ? -2.741 -12.447 -9.275 1.00 80.31 266 TYR A CA 1
ATOM 2135 C C . TYR A 1 266 ? -1.714 -11.562 -9.990 1.00 80.31 266 TYR A C 1
ATOM 2137 O O . TYR A 1 266 ? -1.466 -10.454 -9.550 1.00 80.31 266 TYR A O 1
ATOM 2145 N N . PRO A 1 267 ? -1.196 -11.972 -11.155 1.00 84.31 267 PRO A N 1
ATOM 2146 C CA . PRO A 1 267 ? -1.261 -13.327 -11.681 1.00 84.31 267 PRO A CA 1
ATOM 2147 C C . PRO A 1 267 ? -0.528 -14.315 -10.764 1.00 84.31 267 PRO A C 1
ATOM 2149 O O . PRO A 1 267 ? 0.359 -13.942 -9.995 1.00 84.31 267 PRO A O 1
ATOM 2152 N N . ASP A 1 268 ? -0.915 -15.588 -10.821 1.00 81.69 268 ASP A N 1
ATOM 2153 C CA . ASP A 1 268 ? -0.164 -16.615 -10.110 1.00 81.69 268 ASP A CA 1
ATOM 2154 C C . ASP A 1 268 ? 1.223 -16.821 -10.753 1.00 81.69 268 ASP A C 1
ATOM 2156 O O . ASP A 1 268 ? 1.481 -16.473 -11.910 1.00 81.69 268 ASP A O 1
ATOM 2160 N N . LEU A 1 269 ? 2.150 -17.387 -9.981 1.00 85.75 269 LEU A N 1
ATOM 2161 C CA . LEU A 1 269 ? 3.531 -17.566 -10.425 1.00 85.75 269 LEU A CA 1
ATOM 2162 C C . LEU A 1 269 ? 3.652 -18.516 -11.620 1.00 85.75 269 LEU A C 1
ATOM 2164 O O . LEU A 1 269 ? 4.544 -18.345 -12.452 1.00 85.75 269 LEU A O 1
ATOM 2168 N N . GLN A 1 270 ? 2.770 -19.512 -11.708 1.00 87.75 270 GLN A N 1
ATOM 2169 C CA . GLN A 1 270 ? 2.785 -20.466 -12.805 1.00 87.75 270 GLN A CA 1
ATOM 2170 C C . GLN A 1 270 ? 2.363 -19.788 -14.109 1.00 87.75 270 GLN A C 1
ATOM 2172 O O . GLN A 1 270 ? 2.997 -20.014 -15.139 1.00 87.75 270 GLN A O 1
ATOM 2177 N N . PHE A 1 271 ? 1.364 -18.909 -14.063 1.00 89.31 271 PHE A N 1
ATOM 2178 C CA . PHE A 1 271 ? 0.950 -18.071 -15.180 1.00 89.31 271 PHE A CA 1
ATOM 2179 C C . PHE A 1 271 ? 2.109 -17.205 -15.677 1.00 89.31 271 PHE A C 1
ATOM 2181 O O . PHE A 1 271 ? 2.417 -17.232 -16.869 1.00 89.31 271 PHE A O 1
ATOM 2188 N N . ILE A 1 272 ? 2.797 -16.496 -14.772 1.00 92.44 272 ILE A N 1
ATOM 2189 C CA . ILE A 1 272 ? 3.952 -15.656 -15.130 1.00 92.44 272 ILE A CA 1
ATOM 2190 C C . ILE A 1 272 ? 5.032 -16.502 -15.808 1.00 92.44 272 ILE A C 1
ATOM 2192 O O . ILE A 1 272 ? 5.471 -16.171 -16.907 1.00 92.44 272 ILE A O 1
ATOM 2196 N N . ARG A 1 273 ? 5.444 -17.613 -15.182 1.00 93.56 273 ARG A N 1
ATOM 2197 C CA . ARG A 1 273 ? 6.488 -18.496 -15.724 1.00 93.56 273 ARG A CA 1
ATOM 2198 C C . ARG A 1 273 ? 6.110 -19.038 -17.098 1.00 93.56 273 ARG A C 1
ATOM 2200 O O . ARG A 1 273 ? 6.922 -18.962 -18.009 1.00 93.56 273 ARG A O 1
ATOM 2207 N N . THR A 1 274 ? 4.875 -19.515 -17.256 1.00 95.12 274 THR A N 1
ATOM 2208 C CA . THR A 1 274 ? 4.369 -20.052 -18.529 1.00 95.12 274 THR A CA 1
ATOM 2209 C C . THR A 1 274 ? 4.440 -18.993 -19.625 1.00 95.12 274 THR A C 1
ATOM 2211 O O . THR A 1 274 ? 5.019 -19.237 -20.679 1.00 95.12 274 THR A O 1
ATOM 2214 N N . LYS A 1 275 ? 3.944 -17.780 -19.356 1.00 95.81 275 LYS A N 1
ATOM 2215 C CA . LYS A 1 275 ? 3.981 -16.676 -20.323 1.00 95.81 275 LYS A CA 1
ATOM 2216 C C . LYS A 1 275 ? 5.401 -16.256 -20.685 1.00 95.81 275 LYS A C 1
ATOM 2218 O O . LYS A 1 275 ? 5.687 -16.019 -21.853 1.00 95.81 275 LYS A O 1
ATOM 2223 N N . LEU A 1 276 ? 6.302 -16.184 -19.707 1.00 97.38 276 LEU A N 1
ATOM 2224 C CA . LEU A 1 276 ? 7.709 -15.880 -19.964 1.00 97.38 276 LEU A CA 1
ATOM 2225 C C . LEU A 1 276 ? 8.382 -16.966 -20.816 1.00 97.38 276 LEU A C 1
ATOM 2227 O O . LEU A 1 276 ? 9.142 -16.631 -21.721 1.00 97.38 276 LEU A O 1
ATOM 2231 N N . THR A 1 277 ? 8.081 -18.246 -20.581 1.00 97.75 277 THR A N 1
ATOM 2232 C CA . THR A 1 277 ? 8.573 -19.353 -21.414 1.00 97.75 277 THR A CA 1
ATOM 2233 C C . THR A 1 277 ? 8.039 -19.272 -22.846 1.00 97.75 277 THR A C 1
ATOM 2235 O O . THR A 1 277 ? 8.834 -19.362 -23.776 1.00 97.75 277 THR A O 1
ATOM 2238 N N . GLU A 1 278 ? 6.742 -19.008 -23.040 1.00 97.50 278 GLU A N 1
ATOM 2239 C CA . GLU A 1 278 ? 6.148 -18.801 -24.373 1.00 97.50 278 GLU A CA 1
ATOM 2240 C C . GLU A 1 278 ? 6.846 -17.654 -25.130 1.00 97.50 278 GLU A C 1
ATOM 2242 O O . GLU A 1 278 ? 7.223 -17.797 -26.296 1.00 97.50 278 GLU A O 1
ATOM 2247 N N . ILE A 1 279 ? 7.076 -16.519 -24.456 1.00 97.12 279 ILE A N 1
ATOM 2248 C CA . ILE A 1 279 ? 7.778 -15.368 -25.043 1.00 97.12 279 ILE A CA 1
ATOM 2249 C C . ILE A 1 279 ? 9.229 -15.732 -25.379 1.00 97.12 279 ILE A C 1
ATOM 2251 O O . ILE A 1 279 ? 9.716 -15.368 -26.448 1.00 97.12 279 ILE A O 1
ATOM 2255 N N . LEU A 1 280 ? 9.924 -16.462 -24.500 1.00 97.75 280 LEU A N 1
ATOM 2256 C CA . LEU A 1 280 ? 11.297 -16.914 -24.730 1.00 97.75 280 LEU A CA 1
ATOM 2257 C C . LEU A 1 280 ? 11.394 -17.811 -25.968 1.00 97.75 280 LEU A C 1
ATOM 2259 O O . LEU A 1 280 ? 12.281 -17.612 -26.795 1.00 97.75 280 LEU A O 1
ATOM 2263 N N . GLU A 1 281 ? 10.484 -18.771 -26.121 1.00 97.25 281 GLU A N 1
ATOM 2264 C CA . GLU A 1 281 ? 10.429 -19.649 -27.292 1.00 97.25 281 GLU A CA 1
ATOM 2265 C C . GLU A 1 281 ? 10.192 -18.852 -28.577 1.00 97.25 281 GLU A C 1
ATOM 2267 O O . GLU A 1 281 ? 10.894 -19.059 -29.572 1.00 97.25 281 GLU A O 1
ATOM 2272 N N . GLN A 1 282 ? 9.264 -17.893 -28.545 1.00 96.75 282 GLN A N 1
ATOM 2273 C CA . GLN A 1 282 ? 8.985 -17.022 -29.682 1.00 96.75 282 GLN A CA 1
ATOM 2274 C C . GLN A 1 282 ? 10.202 -16.157 -30.044 1.00 96.75 282 GLN A C 1
ATOM 2276 O O . GLN A 1 282 ? 10.583 -16.083 -31.213 1.00 96.75 282 GLN A O 1
ATOM 2281 N N . TYR A 1 283 ? 10.817 -15.502 -29.057 1.00 97.12 283 TYR A N 1
ATOM 2282 C CA . TYR A 1 283 ? 11.890 -14.527 -29.269 1.00 97.12 283 TYR A CA 1
ATOM 2283 C C . TYR A 1 283 ? 13.246 -15.172 -29.552 1.00 97.12 283 TYR A C 1
ATOM 2285 O O . TYR A 1 283 ? 14.067 -14.564 -30.233 1.00 97.12 283 TYR A O 1
ATOM 2293 N N . SER A 1 284 ? 13.471 -16.415 -29.114 1.00 95.25 284 SER A N 1
ATOM 2294 C CA . SER A 1 284 ? 14.720 -17.156 -29.349 1.00 95.25 284 SER A CA 1
ATOM 2295 C C . SER A 1 284 ? 15.069 -17.344 -30.829 1.00 95.25 284 SER A C 1
ATOM 2297 O O . SER A 1 284 ? 16.228 -17.571 -31.165 1.00 95.25 284 SER A O 1
ATOM 2299 N N . ARG A 1 285 ? 14.076 -17.208 -31.713 1.00 95.38 285 ARG A N 1
ATOM 2300 C CA . ARG A 1 285 ? 14.227 -17.301 -33.171 1.00 95.38 285 ARG A CA 1
ATOM 2301 C C . ARG A 1 285 ? 14.825 -16.036 -33.797 1.00 95.38 285 ARG A C 1
ATOM 2303 O O . ARG A 1 285 ? 15.186 -16.062 -34.968 1.00 95.38 285 ARG A O 1
ATOM 2310 N N . PHE A 1 286 ? 14.920 -14.949 -33.033 1.00 96.31 286 PHE A N 1
ATOM 2311 C CA . PHE A 1 286 ? 15.294 -13.618 -33.502 1.00 96.31 286 PHE A CA 1
ATOM 2312 C C . PHE A 1 286 ? 16.598 -13.157 -32.826 1.00 96.31 286 PHE A C 1
ATOM 2314 O O . PHE A 1 286 ? 16.588 -12.853 -31.627 1.00 96.31 286 PHE A O 1
ATOM 2321 N N . PRO A 1 287 ? 17.735 -13.092 -33.548 1.00 93.88 287 PRO A N 1
ATOM 2322 C CA . PRO A 1 287 ? 19.024 -12.688 -32.978 1.00 93.88 287 PRO A CA 1
ATOM 2323 C C . PRO A 1 287 ? 19.000 -11.318 -32.285 1.00 93.88 287 PRO A C 1
ATOM 2325 O O . PRO A 1 287 ? 19.644 -11.127 -31.254 1.00 93.88 287 PRO A O 1
ATOM 2328 N N . GLU A 1 288 ? 18.210 -10.375 -32.794 1.00 94.50 288 GLU A N 1
ATOM 2329 C CA . GLU A 1 288 ? 18.028 -9.036 -32.232 1.00 94.50 288 GLU A CA 1
ATOM 2330 C C . GLU A 1 288 ? 17.293 -9.028 -30.880 1.00 94.50 288 GLU A C 1
ATOM 2332 O O . GLU A 1 288 ? 17.322 -8.030 -30.162 1.00 94.50 288 GLU A O 1
ATOM 2337 N N . LYS A 1 289 ? 16.647 -10.139 -30.497 1.00 95.88 289 LYS A N 1
ATOM 2338 C CA . LYS A 1 289 ? 15.967 -10.310 -29.203 1.00 95.88 289 LYS A CA 1
ATOM 2339 C C . LYS A 1 289 ? 16.817 -11.039 -28.166 1.00 95.88 289 LYS A C 1
ATOM 2341 O O . LYS A 1 289 ? 16.310 -11.368 -27.092 1.00 95.88 289 LYS A O 1
ATOM 2346 N N . LYS A 1 290 ? 18.104 -11.275 -28.447 1.00 95.44 290 LYS A N 1
ATOM 2347 C CA . LYS A 1 290 ? 19.001 -12.023 -27.558 1.00 95.44 290 LYS A CA 1
ATOM 2348 C C . LYS A 1 290 ? 19.038 -11.462 -26.132 1.00 95.44 290 LYS A C 1
ATOM 2350 O O . LYS A 1 290 ? 18.876 -12.237 -25.197 1.00 95.44 290 LYS A O 1
ATOM 2355 N N . SER A 1 291 ? 19.162 -10.141 -25.962 1.00 95.19 291 SER A N 1
ATOM 2356 C CA . SER A 1 291 ? 19.208 -9.512 -24.628 1.00 95.19 291 SER A CA 1
ATOM 2357 C C . SER A 1 291 ? 17.944 -9.782 -23.808 1.00 95.19 291 SER A C 1
ATOM 2359 O O . SER A 1 291 ? 18.029 -10.147 -22.640 1.00 95.19 291 SER A O 1
ATOM 2361 N N . VAL A 1 292 ? 16.772 -9.685 -24.440 1.00 97.00 292 VAL A N 1
ATOM 2362 C CA . VAL A 1 292 ? 15.482 -9.997 -23.811 1.00 97.00 292 VAL A CA 1
ATOM 2363 C C . VAL A 1 292 ? 15.401 -11.480 -23.449 1.00 97.00 292 VAL A C 1
ATOM 2365 O O . VAL A 1 292 ? 14.954 -11.817 -22.360 1.00 97.00 292 VAL A O 1
ATOM 2368 N N . CYS A 1 293 ? 15.858 -12.375 -24.329 1.00 97.88 293 CYS A N 1
ATOM 2369 C CA . CYS A 1 293 ? 15.873 -13.812 -24.048 1.00 97.88 293 CYS A CA 1
ATOM 2370 C C . CYS A 1 293 ? 16.774 -14.156 -22.853 1.00 97.88 293 CYS A C 1
ATOM 2372 O O . CYS A 1 293 ? 16.401 -14.973 -22.012 1.00 97.88 293 CYS A O 1
ATOM 2374 N N . ASP A 1 294 ? 17.956 -13.543 -22.774 1.00 97.56 294 ASP A N 1
ATOM 2375 C CA . ASP A 1 294 ? 18.899 -13.746 -21.675 1.00 97.56 294 ASP A CA 1
ATOM 2376 C C . ASP A 1 294 ? 18.321 -13.235 -20.346 1.00 97.56 294 ASP A C 1
ATOM 2378 O O . ASP A 1 294 ? 18.389 -13.942 -19.335 1.00 97.56 294 ASP A O 1
ATOM 2382 N N . ASP A 1 295 ? 17.658 -12.075 -20.360 1.00 98.25 295 ASP A N 1
ATOM 2383 C CA . ASP A 1 295 ? 16.970 -11.538 -19.186 1.00 98.25 295 ASP A CA 1
ATOM 2384 C C . ASP A 1 295 ? 15.790 -12.424 -18.753 1.00 98.25 295 ASP A C 1
ATOM 2386 O O . ASP A 1 295 ? 15.691 -12.763 -17.576 1.00 98.25 295 ASP A O 1
ATOM 2390 N N . ILE A 1 296 ? 14.960 -12.914 -19.685 1.00 98.50 296 ILE A N 1
ATOM 2391 C CA . ILE A 1 296 ? 13.860 -13.839 -19.360 1.00 98.50 296 ILE A CA 1
ATOM 2392 C C . ILE A 1 296 ? 14.392 -15.106 -18.680 1.00 98.50 296 ILE A C 1
ATOM 2394 O O . ILE A 1 296 ? 13.830 -15.554 -17.679 1.00 98.50 296 ILE A O 1
ATOM 2398 N N . ARG A 1 297 ? 15.498 -15.683 -19.170 1.00 97.81 297 ARG A N 1
ATOM 2399 C CA . ARG A 1 297 ? 16.123 -16.852 -18.524 1.00 97.81 297 ARG A CA 1
ATOM 2400 C C . ARG A 1 297 ? 16.580 -16.540 -17.101 1.00 97.81 297 ARG A C 1
ATOM 2402 O O . ARG A 1 297 ? 16.441 -17.390 -16.223 1.00 97.81 297 ARG A O 1
ATOM 2409 N N . MET A 1 298 ? 17.121 -15.346 -16.863 1.00 97.56 298 MET A N 1
ATOM 2410 C CA . MET A 1 298 ? 17.493 -14.891 -15.524 1.00 97.56 298 MET A CA 1
ATOM 2411 C C . MET A 1 298 ? 16.262 -14.730 -14.625 1.00 97.56 298 MET A C 1
ATOM 2413 O O . MET A 1 298 ? 16.259 -15.254 -13.512 1.00 97.56 298 MET A O 1
ATOM 2417 N N . GLN A 1 299 ? 15.193 -14.095 -15.112 1.00 96.75 299 GLN A N 1
ATOM 2418 C CA . GLN A 1 299 ? 13.955 -13.933 -14.350 1.00 96.75 299 GLN A CA 1
ATOM 2419 C C . GLN A 1 299 ? 13.311 -15.278 -14.015 1.00 96.75 299 GLN A C 1
ATOM 2421 O O . GLN A 1 299 ? 12.938 -15.505 -12.870 1.00 96.75 299 GLN A O 1
ATOM 2426 N N . LEU A 1 300 ? 13.260 -16.224 -14.957 1.00 96.00 300 LEU A N 1
ATOM 2427 C CA . LEU A 1 300 ? 12.752 -17.575 -14.701 1.00 96.00 300 LEU A CA 1
ATOM 2428 C C . LEU A 1 300 ? 13.510 -18.283 -13.565 1.00 96.00 300 LEU A C 1
ATOM 2430 O O . LEU A 1 300 ? 12.877 -18.992 -12.787 1.00 96.00 300 LEU A O 1
ATOM 2434 N N . LYS A 1 301 ? 14.827 -18.062 -13.427 1.00 94.38 301 LYS A N 1
ATOM 2435 C CA . LYS A 1 301 ? 15.619 -18.560 -12.285 1.00 94.38 301 LYS A CA 1
ATOM 2436 C C . LYS A 1 301 ? 15.274 -17.824 -10.990 1.00 94.38 301 LYS A C 1
ATOM 2438 O O . LYS A 1 301 ? 15.026 -18.461 -9.974 1.00 94.38 301 LYS A O 1
ATOM 2443 N N . LEU A 1 302 ? 15.218 -16.493 -11.018 1.00 91.69 302 LEU A N 1
ATOM 2444 C CA . LEU A 1 302 ? 14.892 -15.673 -9.844 1.00 91.69 302 LEU A CA 1
ATOM 2445 C C . LEU A 1 302 ? 13.483 -15.940 -9.299 1.00 91.69 302 LEU A C 1
ATOM 2447 O O . LEU A 1 302 ? 13.251 -15.884 -8.092 1.00 91.69 302 LEU A O 1
ATOM 2451 N N . LEU A 1 303 ? 12.550 -16.290 -10.182 1.00 89.75 303 LEU A N 1
ATOM 2452 C CA . LEU A 1 303 ? 11.190 -16.674 -9.835 1.00 89.75 303 LEU A CA 1
ATOM 2453 C C . LEU A 1 303 ? 11.103 -18.057 -9.174 1.00 89.75 303 LEU A C 1
ATOM 2455 O O . LEU A 1 303 ? 10.018 -18.412 -8.722 1.00 89.75 303 LEU A O 1
ATOM 2459 N N . GLN A 1 304 ? 12.180 -18.855 -9.123 1.00 84.12 304 GLN A N 1
ATOM 2460 C CA . GLN A 1 304 ? 12.227 -20.137 -8.395 1.00 84.12 304 GLN A CA 1
ATOM 2461 C C . GLN A 1 304 ? 12.369 -19.977 -6.880 1.00 84.12 304 GLN A C 1
ATOM 2463 O O . GLN A 1 304 ? 12.081 -20.924 -6.154 1.00 84.12 304 GLN A O 1
ATOM 2468 N N . GLN A 1 305 ? 12.774 -18.797 -6.412 1.00 74.62 305 GLN A N 1
ATOM 2469 C CA . GLN A 1 305 ? 12.894 -18.487 -4.989 1.00 74.62 305 GLN A CA 1
ATOM 2470 C C . GLN A 1 305 ? 11.528 -18.482 -4.285 1.00 74.62 305 GLN A C 1
ATOM 2472 O O . GLN A 1 305 ? 10.483 -18.329 -4.925 1.00 74.62 305 GLN A O 1
ATOM 2477 N N . ASP A 1 306 ? 11.543 -18.619 -2.956 1.00 68.56 306 ASP A N 1
ATOM 2478 C CA . ASP A 1 306 ? 10.342 -18.611 -2.114 1.00 68.56 306 ASP A CA 1
ATOM 2479 C C . ASP A 1 306 ? 9.775 -17.182 -1.975 1.00 68.56 306 ASP A C 1
ATOM 2481 O O . ASP A 1 306 ? 9.942 -16.500 -0.967 1.00 68.56 306 ASP A O 1
ATOM 2485 N N . ILE A 1 307 ? 9.129 -16.713 -3.050 1.00 68.50 307 ILE A N 1
ATOM 2486 C CA . ILE A 1 307 ? 8.500 -15.386 -3.171 1.00 68.50 307 ILE A CA 1
ATOM 2487 C C . ILE A 1 307 ? 7.531 -15.054 -2.013 1.00 68.50 307 ILE A C 1
ATOM 2489 O O . ILE A 1 307 ? 7.468 -13.893 -1.630 1.00 68.50 307 ILE A O 1
ATOM 2493 N N . PRO A 1 308 ? 6.774 -15.999 -1.421 1.00 61.97 308 PRO A N 1
ATOM 2494 C CA . PRO A 1 308 ? 5.929 -15.708 -0.261 1.00 61.97 308 PRO A CA 1
ATOM 2495 C C . PRO A 1 308 ? 6.619 -15.112 0.980 1.00 61.97 308 PRO A C 1
ATOM 2497 O O . PRO A 1 308 ? 5.919 -14.509 1.791 1.00 61.97 308 PRO A O 1
ATOM 2500 N N . TYR A 1 309 ? 7.940 -15.264 1.137 1.00 66.94 309 TYR A N 1
ATOM 2501 C CA . TYR A 1 309 ? 8.721 -14.623 2.213 1.00 66.94 309 TYR A CA 1
ATOM 2502 C C . TYR A 1 309 ? 9.507 -13.404 1.742 1.00 66.94 309 TYR A C 1
ATOM 2504 O O . TYR A 1 309 ? 10.362 -12.891 2.463 1.00 66.94 309 TYR A O 1
ATOM 2512 N N . ASP A 1 310 ? 9.239 -12.959 0.522 1.00 81.81 310 ASP A N 1
ATOM 2513 C CA . ASP A 1 310 ? 9.898 -11.808 -0.046 1.00 81.81 310 ASP A CA 1
ATOM 2514 C C . ASP A 1 310 ? 9.298 -10.519 0.515 1.00 81.81 310 ASP A C 1
ATOM 2516 O O . ASP A 1 310 ? 8.140 -10.174 0.265 1.00 81.81 310 ASP A O 1
ATOM 2520 N N . GLU A 1 311 ? 10.108 -9.818 1.299 1.00 85.94 311 GLU A N 1
ATOM 2521 C CA . GLU A 1 311 ? 9.731 -8.563 1.937 1.00 85.94 311 GLU A CA 1
ATOM 2522 C C . GLU A 1 311 ? 9.412 -7.466 0.911 1.00 85.94 311 GLU A C 1
ATOM 2524 O O . GLU A 1 311 ? 8.434 -6.742 1.086 1.00 85.94 311 GLU A O 1
ATOM 2529 N N . ASP A 1 312 ? 10.171 -7.367 -0.184 1.00 90.38 312 ASP A N 1
ATOM 2530 C CA . ASP A 1 312 ? 9.957 -6.330 -1.197 1.00 90.38 312 ASP A CA 1
ATOM 2531 C C . ASP A 1 312 ? 8.628 -6.552 -1.921 1.00 90.38 312 ASP A C 1
ATOM 2533 O O . ASP A 1 312 ? 7.854 -5.612 -2.101 1.00 90.38 312 ASP A O 1
ATOM 2537 N N . ALA A 1 313 ? 8.319 -7.799 -2.292 1.00 88.69 313 ALA A N 1
ATOM 2538 C CA . ALA A 1 313 ? 7.033 -8.137 -2.899 1.00 88.69 313 ALA A CA 1
ATOM 2539 C C . ALA A 1 313 ? 5.859 -7.836 -1.950 1.00 88.69 313 ALA A C 1
ATOM 2541 O O . ALA A 1 313 ? 4.831 -7.308 -2.384 1.00 88.69 313 ALA A O 1
ATOM 2542 N N . ALA A 1 314 ? 6.024 -8.119 -0.653 1.00 89.06 314 ALA A N 1
ATOM 2543 C CA . ALA A 1 314 ? 5.009 -7.842 0.355 1.00 89.06 314 ALA A CA 1
ATOM 2544 C C . ALA A 1 314 ? 4.772 -6.335 0.552 1.00 89.06 314 ALA A C 1
ATOM 2546 O O . ALA A 1 314 ? 3.619 -5.893 0.547 1.00 89.06 314 ALA A O 1
ATOM 2547 N N . ILE A 1 315 ? 5.849 -5.545 0.656 1.00 93.56 315 ILE A N 1
ATOM 2548 C CA . ILE A 1 315 ? 5.773 -4.082 0.743 1.00 93.56 315 ILE A CA 1
ATOM 2549 C C . ILE A 1 315 ? 5.123 -3.507 -0.518 1.00 93.56 315 ILE A C 1
ATOM 2551 O O . ILE A 1 315 ? 4.214 -2.684 -0.415 1.00 93.56 315 ILE A O 1
ATOM 2555 N N . LEU A 1 316 ? 5.542 -3.946 -1.710 1.00 94.06 316 LEU A N 1
ATOM 2556 C CA . LEU A 1 316 ? 4.996 -3.446 -2.974 1.00 94.06 316 LEU A CA 1
ATOM 2557 C C . LEU A 1 316 ? 3.507 -3.725 -3.117 1.00 94.06 316 LEU A C 1
ATOM 2559 O O . LEU A 1 316 ? 2.784 -2.852 -3.596 1.00 94.06 316 LEU A O 1
ATOM 2563 N N . CYS A 1 317 ? 3.043 -4.904 -2.706 1.00 92.00 317 CYS A N 1
ATOM 2564 C CA . CYS A 1 317 ? 1.629 -5.243 -2.787 1.00 92.00 317 CYS A CA 1
ATOM 2565 C C . CYS A 1 317 ? 0.789 -4.319 -1.902 1.00 92.00 317 CYS A C 1
ATOM 2567 O O . CYS A 1 317 ? -0.159 -3.697 -2.384 1.00 92.00 317 CYS A O 1
ATOM 2569 N N . LEU A 1 318 ? 1.193 -4.142 -0.640 1.00 94.00 318 LEU A N 1
ATOM 2570 C CA . LEU A 1 318 ? 0.488 -3.268 0.295 1.00 94.00 318 LEU A CA 1
ATOM 2571 C C . LEU A 1 318 ? 0.544 -1.799 -0.154 1.00 94.00 318 LEU A C 1
ATOM 2573 O O . LEU A 1 318 ? -0.485 -1.124 -0.192 1.00 94.00 318 LEU A O 1
ATOM 2577 N N . ALA A 1 319 ? 1.722 -1.311 -0.554 1.00 96.00 319 ALA A N 1
ATOM 2578 C CA . ALA A 1 319 ? 1.900 0.052 -1.047 1.00 96.00 319 ALA A CA 1
ATOM 2579 C C . ALA A 1 319 ? 1.092 0.314 -2.331 1.00 96.00 319 ALA A C 1
ATOM 2581 O O . ALA A 1 319 ? 0.557 1.410 -2.503 1.00 96.00 319 ALA A O 1
ATOM 2582 N N . SER A 1 320 ? 0.968 -0.684 -3.216 1.00 94.44 320 SER A N 1
ATOM 2583 C CA . SER A 1 320 ? 0.123 -0.607 -4.417 1.00 94.44 320 SER A CA 1
ATOM 2584 C C . SER A 1 320 ? -1.351 -0.487 -4.060 1.00 94.44 320 SER A C 1
ATOM 2586 O O . SER A 1 320 ? -2.040 0.369 -4.616 1.00 94.44 320 SER A O 1
ATOM 2588 N N . GLU A 1 321 ? -1.835 -1.304 -3.123 1.00 93.62 321 GLU A N 1
ATOM 2589 C CA . GLU A 1 321 ? -3.231 -1.254 -2.691 1.00 93.62 321 GLU A CA 1
ATOM 2590 C C . GLU A 1 321 ? -3.537 0.088 -2.010 1.00 93.62 321 GLU A C 1
ATOM 2592 O O . GLU A 1 321 ? -4.526 0.736 -2.348 1.00 93.62 321 GLU A O 1
ATOM 2597 N N . PHE A 1 322 ? -2.661 0.568 -1.119 1.00 96.19 322 PHE A N 1
ATOM 2598 C CA . PHE A 1 322 ? -2.843 1.858 -0.449 1.00 96.19 322 PHE A CA 1
ATOM 2599 C C . PHE A 1 322 ? -2.859 3.030 -1.439 1.00 96.19 322 PHE A C 1
ATOM 2601 O O . PHE A 1 322 ? -3.760 3.875 -1.388 1.00 96.19 322 PHE A O 1
ATOM 2608 N N . ALA A 1 323 ? -1.898 3.076 -2.368 1.00 95.94 323 ALA A N 1
ATOM 2609 C CA . ALA A 1 323 ? -1.845 4.102 -3.408 1.00 95.94 323 ALA A CA 1
ATOM 2610 C C . ALA A 1 323 ? -3.097 4.061 -4.292 1.00 95.94 323 ALA A C 1
ATOM 2612 O O . ALA A 1 323 ? -3.733 5.088 -4.499 1.00 95.94 323 ALA A O 1
ATOM 2613 N N . SER A 1 324 ? -3.509 2.868 -4.732 1.00 93.38 324 SER A N 1
ATOM 2614 C CA . SER A 1 324 ? -4.743 2.680 -5.496 1.00 93.38 324 SER A CA 1
ATOM 2615 C C . SER A 1 324 ? -5.956 3.212 -4.732 1.00 93.38 324 SER A C 1
ATOM 2617 O O . SER A 1 324 ? -6.670 4.074 -5.241 1.00 93.38 324 SER A O 1
ATOM 2619 N N . LEU A 1 325 ? -6.174 2.771 -3.487 1.00 94.69 325 LEU A N 1
ATOM 2620 C CA . LEU A 1 325 ? -7.326 3.153 -2.662 1.00 94.69 325 LEU A CA 1
ATOM 2621 C C . LEU A 1 325 ? -7.413 4.664 -2.421 1.00 94.69 325 LEU A C 1
ATOM 2623 O O . LEU A 1 325 ? -8.516 5.217 -2.444 1.00 94.69 325 LEU A O 1
ATOM 2627 N N . THR A 1 326 ? -6.274 5.330 -2.255 1.00 94.94 326 THR A N 1
ATOM 2628 C CA . THR A 1 326 ? -6.190 6.769 -1.959 1.00 94.94 326 THR A CA 1
ATOM 2629 C C . THR A 1 326 ? -6.046 7.662 -3.192 1.00 94.94 326 THR A C 1
ATOM 2631 O O . THR A 1 326 ? -5.980 8.883 -3.037 1.00 94.94 326 THR A O 1
ATOM 2634 N N . SER A 1 327 ? -6.004 7.100 -4.401 1.00 92.69 327 SER A N 1
ATOM 2635 C CA . SER A 1 327 ? -5.964 7.854 -5.659 1.00 92.69 327 SER A CA 1
ATOM 2636 C C . SER A 1 327 ? -7.315 7.924 -6.358 1.00 92.69 327 SER A C 1
ATOM 2638 O O . SER A 1 327 ? -8.151 7.021 -6.249 1.00 92.69 327 SER A O 1
ATOM 2640 N N . GLN A 1 328 ? -7.523 9.018 -7.093 1.00 88.75 328 GLN A N 1
ATOM 2641 C CA . GLN A 1 328 ? -8.638 9.137 -8.023 1.00 88.75 328 GLN A CA 1
ATOM 2642 C C . GLN A 1 328 ? -8.343 8.270 -9.244 1.00 88.75 328 GLN A C 1
ATOM 2644 O O . GLN A 1 328 ? -7.370 8.496 -9.951 1.00 88.75 328 GLN A O 1
ATOM 2649 N N . VAL A 1 329 ? -9.200 7.288 -9.513 1.00 87.12 329 VAL A N 1
ATOM 2650 C CA . VAL A 1 329 ? -9.107 6.425 -10.700 1.00 87.12 329 VAL A CA 1
ATOM 2651 C C . VAL A 1 329 ? -10.378 6.572 -11.546 1.00 87.12 329 VAL A C 1
ATOM 2653 O O . VAL A 1 329 ? -11.394 7.046 -11.027 1.00 87.12 329 VAL A O 1
ATOM 2656 N N . PRO A 1 330 ? -10.377 6.189 -12.838 1.00 84.81 330 PRO A N 1
ATOM 2657 C CA . PRO A 1 330 ? -11.530 6.411 -13.720 1.00 84.81 330 PRO A CA 1
ATOM 2658 C C . PRO A 1 330 ? -12.851 5.817 -13.206 1.00 84.81 330 PRO A C 1
ATOM 2660 O O . PRO A 1 330 ? -13.910 6.410 -13.385 1.00 84.81 330 PRO A O 1
ATOM 2663 N N . TRP A 1 331 ? -12.784 4.677 -12.515 1.00 82.06 331 TRP A N 1
ATOM 2664 C CA . TRP A 1 331 ? -13.948 3.936 -12.019 1.00 82.06 331 TRP A CA 1
ATOM 2665 C C . TRP A 1 331 ? -14.294 4.205 -10.548 1.00 82.06 331 TRP A C 1
ATOM 2667 O O . TRP A 1 331 ? -15.255 3.628 -10.034 1.00 82.06 331 TRP A O 1
ATOM 2677 N N . ARG A 1 332 ? -13.503 5.008 -9.818 1.00 87.81 332 ARG A N 1
ATOM 2678 C CA . ARG A 1 332 ? -13.688 5.187 -8.369 1.00 87.81 332 ARG A CA 1
ATOM 2679 C C . ARG A 1 332 ? -13.025 6.459 -7.834 1.00 87.81 332 ARG A C 1
ATOM 2681 O O . ARG A 1 332 ? -11.868 6.745 -8.126 1.00 87.81 332 ARG A O 1
ATOM 2688 N N . LYS A 1 333 ? -13.744 7.172 -6.963 1.00 89.06 333 LYS A N 1
ATOM 2689 C CA . LYS A 1 333 ? -13.196 8.274 -6.156 1.00 89.06 333 LYS A CA 1
ATOM 2690 C C . LYS A 1 333 ? -12.191 7.784 -5.101 1.00 89.06 333 LYS A C 1
ATOM 2692 O O . LYS A 1 333 ? -12.364 6.671 -4.596 1.00 89.06 333 LYS A O 1
ATOM 2697 N N . PRO A 1 334 ? -11.197 8.599 -4.711 1.00 90.81 334 PRO A N 1
ATOM 2698 C CA . PRO A 1 334 ? -10.260 8.231 -3.656 1.00 90.81 334 PRO A CA 1
ATOM 2699 C C . PRO A 1 334 ? -10.993 8.025 -2.325 1.00 90.81 334 PRO A C 1
ATOM 2701 O O . PRO A 1 334 ? -11.903 8.778 -1.979 1.00 90.81 334 PRO A O 1
ATOM 2704 N N . PHE A 1 335 ? -10.584 7.009 -1.568 1.00 91.50 335 PHE A N 1
ATOM 2705 C CA . PHE A 1 335 ? -10.971 6.863 -0.167 1.00 91.50 335 PHE A CA 1
ATOM 2706 C C . PHE A 1 335 ? -10.078 7.738 0.715 1.00 91.50 335 PHE A C 1
ATOM 2708 O O . PHE A 1 335 ? -8.954 8.078 0.341 1.00 91.50 335 PHE A O 1
ATOM 2715 N N . SER A 1 336 ? -10.552 8.055 1.922 1.00 92.25 336 SER A N 1
ATOM 2716 C CA . SER A 1 336 ? -9.685 8.653 2.938 1.00 92.25 336 SER A CA 1
ATOM 2717 C C . SER A 1 336 ? -8.554 7.683 3.325 1.00 92.25 336 SER A C 1
ATOM 2719 O O . SER A 1 336 ? -8.765 6.465 3.286 1.00 92.25 336 SER A O 1
ATOM 2721 N N . PRO A 1 337 ? -7.375 8.179 3.750 1.00 93.81 337 PRO A N 1
ATOM 2722 C CA . PRO A 1 337 ? -6.273 7.325 4.199 1.00 93.81 337 PRO A CA 1
ATOM 2723 C C . PRO A 1 337 ? -6.690 6.318 5.273 1.00 93.81 337 PRO A C 1
ATOM 2725 O O . PRO A 1 337 ? -6.440 5.124 5.127 1.00 93.81 337 PRO A O 1
ATOM 2728 N N . ARG A 1 338 ? -7.435 6.771 6.293 1.00 92.62 338 ARG A N 1
ATOM 2729 C CA . ARG A 1 338 ? -7.974 5.906 7.354 1.00 92.62 338 ARG A CA 1
ATOM 2730 C C . ARG A 1 338 ? -8.805 4.758 6.779 1.00 92.62 338 ARG A C 1
ATOM 2732 O O . ARG A 1 338 ? -8.615 3.608 7.173 1.00 92.62 338 ARG A O 1
ATOM 2739 N N . ARG A 1 339 ? -9.703 5.056 5.833 1.00 93.12 339 ARG A N 1
ATOM 2740 C CA . ARG A 1 339 ? -10.539 4.032 5.197 1.00 93.12 339 ARG A CA 1
ATOM 2741 C C . ARG A 1 339 ? -9.705 3.078 4.348 1.00 93.12 339 ARG A C 1
ATOM 2743 O O . ARG A 1 339 ? -9.950 1.877 4.382 1.00 93.12 339 ARG A O 1
ATOM 2750 N N . ALA A 1 340 ? -8.705 3.583 3.629 1.00 95.75 340 ALA A N 1
ATOM 2751 C CA . ALA A 1 340 ? -7.794 2.745 2.861 1.00 95.75 340 ALA A CA 1
ATOM 2752 C C . ALA A 1 340 ? -7.039 1.750 3.762 1.00 95.75 340 ALA A C 1
ATOM 2754 O O . ALA A 1 340 ? -6.992 0.564 3.439 1.00 95.75 340 ALA A O 1
ATOM 2755 N N . VAL A 1 341 ? -6.536 2.189 4.925 1.00 96.25 341 VAL A N 1
ATOM 2756 C CA . VAL A 1 341 ? -5.904 1.286 5.903 1.00 96.25 341 VAL A CA 1
ATOM 2757 C C . VAL A 1 341 ? -6.894 0.239 6.415 1.00 96.25 341 VAL A C 1
ATOM 2759 O O . VAL A 1 341 ? -6.568 -0.944 6.401 1.00 96.25 341 VAL A O 1
ATOM 2762 N N . GLN A 1 342 ? -8.113 0.628 6.808 1.00 95.12 342 GLN A N 1
ATOM 2763 C CA . GLN A 1 342 ? -9.142 -0.335 7.233 1.00 95.12 342 GLN A CA 1
ATOM 2764 C C . GLN A 1 342 ? -9.426 -1.380 6.146 1.00 95.12 342 GLN A C 1
ATOM 2766 O O . GLN A 1 342 ? -9.492 -2.568 6.435 1.00 95.12 342 GLN A O 1
ATOM 2771 N N . MET A 1 343 ? -9.549 -0.968 4.881 1.00 94.19 343 MET A N 1
ATOM 2772 C CA . MET A 1 343 ? -9.774 -1.894 3.767 1.00 94.19 343 MET A CA 1
ATOM 2773 C C . MET A 1 343 ? -8.598 -2.859 3.560 1.00 94.19 343 MET A C 1
ATOM 2775 O O . MET A 1 343 ? -8.821 -4.024 3.240 1.00 94.19 343 MET A O 1
ATOM 2779 N N . ILE A 1 344 ? -7.359 -2.405 3.775 1.00 94.50 344 ILE A N 1
ATOM 2780 C CA . ILE A 1 344 ? -6.164 -3.261 3.749 1.00 94.50 344 ILE A CA 1
ATOM 2781 C C . ILE A 1 344 ? -6.208 -4.289 4.884 1.00 94.50 344 ILE A C 1
ATOM 2783 O O . ILE A 1 344 ? -5.994 -5.471 4.620 1.00 94.50 344 ILE A O 1
ATOM 2787 N N . ILE A 1 345 ? -6.542 -3.873 6.114 1.00 94.81 345 ILE A N 1
ATOM 2788 C CA . ILE A 1 345 ? -6.732 -4.791 7.251 1.00 94.81 345 ILE A CA 1
ATOM 2789 C C . ILE A 1 345 ? -7.818 -5.816 6.912 1.00 94.81 345 ILE A C 1
ATOM 2791 O O . ILE A 1 345 ? -7.593 -7.008 7.047 1.00 94.81 345 ILE A O 1
ATOM 2795 N N . ASN A 1 346 ? -8.966 -5.374 6.400 1.00 93.88 346 ASN A N 1
ATOM 2796 C CA . ASN A 1 346 ? -10.118 -6.239 6.126 1.00 93.88 346 ASN A CA 1
ATOM 2797 C C . ASN A 1 346 ? -9.866 -7.238 4.983 1.00 93.88 346 ASN A C 1
ATOM 2799 O O . ASN A 1 346 ? -10.569 -8.242 4.867 1.00 93.88 346 ASN A O 1
ATOM 2803 N N . ASN A 1 347 ? -8.857 -6.984 4.147 1.00 89.88 347 ASN A N 1
ATOM 2804 C CA . ASN A 1 347 ? -8.405 -7.893 3.097 1.00 89.88 347 ASN A CA 1
ATOM 2805 C C . ASN A 1 347 ? -7.170 -8.720 3.499 1.00 89.88 347 ASN A C 1
ATOM 2807 O O . ASN A 1 347 ? -6.759 -9.585 2.715 1.00 89.88 347 ASN A O 1
ATOM 2811 N N . SER A 1 348 ? -6.583 -8.490 4.683 1.00 89.56 348 SER A N 1
ATOM 2812 C CA . SER A 1 348 ? -5.299 -9.081 5.087 1.00 89.56 348 SER A CA 1
ATOM 2813 C C . SER A 1 348 ? -5.319 -10.595 5.087 1.00 89.56 348 SER A C 1
ATOM 2815 O O . SER A 1 348 ? -4.435 -11.211 4.499 1.00 89.56 348 SER A O 1
ATOM 2817 N N . PHE A 1 349 ? -6.396 -11.179 5.606 1.00 88.62 349 PHE A N 1
ATOM 2818 C CA . PHE A 1 349 ? -6.563 -12.624 5.718 1.00 88.62 349 PHE A CA 1
ATOM 2819 C C . PHE A 1 349 ? -6.452 -13.382 4.383 1.00 88.62 349 PHE A C 1
ATOM 2821 O O . PHE A 1 349 ? -6.150 -14.574 4.380 1.00 88.62 349 PHE A O 1
ATOM 2828 N N . PHE A 1 350 ? -6.709 -12.716 3.251 1.00 86.44 350 PHE A N 1
ATOM 2829 C CA . PHE A 1 350 ? -6.671 -13.325 1.914 1.00 86.44 350 PHE A CA 1
ATOM 2830 C C . PHE A 1 350 ? -5.506 -12.843 1.041 1.00 86.44 350 PHE A C 1
ATOM 2832 O O . PHE A 1 350 ? -5.324 -13.365 -0.065 1.00 86.44 350 PHE A O 1
ATOM 2839 N N . THR A 1 351 ? -4.776 -11.814 1.476 1.00 85.31 351 THR A N 1
ATOM 2840 C CA . THR A 1 351 ? -3.944 -11.004 0.569 1.00 85.31 351 THR A CA 1
ATOM 2841 C C . THR A 1 351 ? -2.568 -10.677 1.122 1.00 85.31 351 THR A C 1
ATOM 2843 O O . THR A 1 351 ? -1.702 -10.369 0.321 1.00 85.31 351 THR A O 1
ATOM 2846 N N . TYR A 1 352 ? -2.344 -10.703 2.440 1.00 86.31 352 TYR A N 1
ATOM 2847 C CA . TYR A 1 352 ? -1.077 -10.253 3.018 1.00 86.31 352 TYR A CA 1
ATOM 2848 C C . TYR A 1 352 ? -0.569 -11.213 4.101 1.00 86.31 352 TYR A C 1
ATOM 2850 O O . TYR A 1 352 ? -1.365 -11.724 4.884 1.00 86.31 352 TYR A O 1
ATOM 2858 N N . PRO A 1 353 ? 0.750 -11.451 4.206 1.00 83.31 353 PRO A N 1
ATOM 2859 C CA . PRO A 1 353 ? 1.346 -12.087 5.368 1.00 83.31 353 PRO A CA 1
ATOM 2860 C C . PRO A 1 353 ? 1.069 -11.256 6.620 1.00 83.31 353 PRO A C 1
ATOM 2862 O O . PRO A 1 353 ? 1.200 -10.033 6.591 1.00 83.31 353 PRO A O 1
ATOM 2865 N N . ASP A 1 354 ? 0.781 -11.905 7.745 1.00 84.38 354 ASP A N 1
ATOM 2866 C CA . ASP A 1 354 ? 0.443 -11.190 8.983 1.00 84.38 354 ASP A CA 1
ATOM 2867 C C . ASP A 1 354 ? 1.539 -10.189 9.379 1.00 84.38 354 ASP A C 1
ATOM 2869 O O . ASP A 1 354 ? 1.254 -9.041 9.720 1.00 84.38 354 ASP A O 1
ATOM 2873 N N . ARG A 1 355 ? 2.812 -10.584 9.230 1.00 86.56 355 ARG A N 1
ATOM 2874 C CA . ARG A 1 355 ? 3.971 -9.738 9.545 1.00 86.56 355 ARG A CA 1
ATOM 2875 C C . ARG A 1 355 ? 3.936 -8.383 8.829 1.00 86.56 355 ARG A C 1
ATOM 2877 O O . ARG A 1 355 ? 4.144 -7.374 9.497 1.00 86.56 355 ARG A O 1
ATOM 2884 N N . ILE A 1 356 ? 3.656 -8.344 7.520 1.00 88.81 356 ILE A N 1
ATOM 2885 C CA . ILE A 1 356 ? 3.729 -7.081 6.765 1.00 88.81 356 ILE A CA 1
ATOM 2886 C C . ILE A 1 356 ? 2.601 -6.125 7.154 1.00 88.81 356 ILE A C 1
ATOM 2888 O O . ILE A 1 356 ? 2.805 -4.916 7.220 1.00 88.81 356 ILE A O 1
ATOM 2892 N N . VAL A 1 357 ? 1.418 -6.660 7.473 1.00 91.25 357 VAL A N 1
ATOM 2893 C CA . VAL A 1 357 ? 0.282 -5.848 7.926 1.00 91.25 357 VAL A CA 1
ATOM 2894 C C . VAL A 1 357 ? 0.570 -5.259 9.299 1.00 91.25 357 VAL A C 1
ATOM 2896 O O . VAL A 1 357 ? 0.299 -4.081 9.516 1.00 91.25 357 VAL A O 1
ATOM 2899 N N . ARG A 1 358 ? 1.186 -6.026 10.206 1.00 91.25 358 ARG A N 1
ATOM 2900 C CA . ARG A 1 358 ? 1.605 -5.484 11.504 1.00 91.25 358 ARG A CA 1
ATOM 2901 C C . ARG A 1 358 ? 2.631 -4.367 11.360 1.00 91.25 358 ARG A C 1
ATOM 2903 O O . ARG A 1 358 ? 2.421 -3.296 11.910 1.00 91.25 358 ARG A O 1
ATOM 2910 N N . GLU A 1 359 ? 3.704 -4.597 10.601 1.00 91.38 359 GLU A N 1
ATOM 2911 C CA . GLU A 1 359 ? 4.745 -3.585 10.373 1.00 91.38 359 GLU A CA 1
ATOM 2912 C C . GLU A 1 359 ? 4.158 -2.319 9.730 1.00 91.38 359 GLU A C 1
ATOM 2914 O O . GLU A 1 359 ? 4.491 -1.202 10.126 1.00 91.38 359 GLU A O 1
ATOM 2919 N N . PHE A 1 360 ? 3.216 -2.474 8.795 1.00 94.50 360 PHE A N 1
ATOM 2920 C CA . PHE A 1 360 ? 2.489 -1.343 8.229 1.00 94.50 360 PHE A CA 1
ATOM 2921 C C . PHE A 1 360 ? 1.703 -0.564 9.291 1.00 94.50 360 PHE A C 1
ATOM 2923 O O . PHE A 1 360 ? 1.854 0.656 9.377 1.00 94.50 360 PHE A O 1
ATOM 2930 N N . LEU A 1 361 ? 0.891 -1.248 10.106 1.00 94.56 361 LEU A N 1
ATOM 2931 C CA . LEU A 1 361 ? 0.079 -0.617 11.153 1.00 94.56 361 LEU A CA 1
ATOM 2932 C C . LEU A 1 361 ? 0.924 0.086 12.217 1.00 94.56 361 LEU A C 1
ATOM 2934 O O . LEU A 1 361 ? 0.556 1.167 12.668 1.00 94.56 361 LEU A O 1
ATOM 2938 N N . ASP A 1 362 ? 2.051 -0.515 12.584 1.00 92.25 362 ASP A N 1
ATOM 2939 C CA . ASP A 1 362 ? 2.889 -0.068 13.694 1.00 92.25 362 ASP A CA 1
ATOM 2940 C C . ASP A 1 362 ? 3.830 1.080 13.321 1.00 92.25 362 ASP A C 1
ATOM 2942 O O . ASP A 1 362 ? 4.163 1.898 14.179 1.00 92.25 362 ASP A O 1
ATOM 2946 N N . TYR A 1 363 ? 4.265 1.154 12.059 1.00 91.62 363 TYR A N 1
ATOM 2947 C CA . TYR A 1 363 ? 5.335 2.075 11.665 1.00 91.62 363 TYR A CA 1
ATOM 2948 C C . TYR A 1 363 ? 4.939 3.108 10.607 1.00 91.62 363 TYR A C 1
ATOM 2950 O O . TYR A 1 363 ? 5.623 4.126 10.480 1.00 91.62 363 TYR A O 1
ATOM 2958 N N . VAL A 1 364 ? 3.866 2.891 9.838 1.00 94.62 364 VAL A N 1
ATOM 2959 C CA . VAL A 1 364 ? 3.560 3.738 8.666 1.00 94.62 364 VAL A CA 1
ATOM 2960 C C . VAL A 1 364 ? 2.103 4.193 8.605 1.00 94.62 364 VAL A C 1
ATOM 2962 O O . VAL A 1 364 ? 1.836 5.333 8.240 1.00 94.62 364 VAL A O 1
ATOM 2965 N N . ALA A 1 365 ? 1.142 3.349 8.978 1.00 94.81 365 ALA A N 1
ATOM 2966 C CA . ALA A 1 365 ? -0.278 3.643 8.797 1.00 94.81 365 ALA A CA 1
ATOM 2967 C C . ALA A 1 365 ? -0.706 4.949 9.483 1.00 94.81 365 ALA A C 1
ATOM 2969 O O . ALA A 1 365 ? -1.395 5.762 8.867 1.00 94.81 365 ALA A O 1
ATOM 2970 N N . ILE A 1 366 ? -0.261 5.174 10.725 1.00 93.12 366 ILE A N 1
ATOM 2971 C CA . ILE A 1 366 ? -0.591 6.384 11.488 1.00 93.12 366 ILE A CA 1
ATOM 2972 C C . ILE A 1 366 ? -0.040 7.644 10.799 1.00 93.12 366 ILE A C 1
ATOM 2974 O O . ILE A 1 366 ? -0.770 8.622 10.651 1.00 93.12 366 ILE A O 1
ATOM 2978 N N . SER A 1 367 ? 1.204 7.617 10.311 1.00 93.69 367 SER A N 1
ATOM 2979 C CA . SER A 1 367 ? 1.826 8.785 9.669 1.00 93.69 367 SER A CA 1
ATOM 2980 C C . SER A 1 367 ? 1.232 9.110 8.295 1.00 93.69 367 SER A C 1
ATOM 2982 O O . SER A 1 367 ? 1.307 10.255 7.854 1.00 93.69 367 SER A O 1
ATOM 2984 N N . LEU A 1 368 ? 0.616 8.127 7.629 1.00 94.25 368 LEU A N 1
ATOM 2985 C CA . LEU A 1 368 ? -0.183 8.316 6.412 1.00 94.25 368 LEU A CA 1
ATOM 2986 C C . LEU A 1 368 ? -1.608 8.819 6.693 1.00 94.25 368 LEU A C 1
ATOM 2988 O O . LEU A 1 368 ? -2.302 9.235 5.766 1.00 94.25 368 LEU A O 1
ATOM 2992 N N . CYS A 1 369 ? -2.059 8.745 7.946 1.00 91.56 369 CYS A N 1
ATOM 2993 C CA . CYS A 1 369 ? -3.403 9.110 8.390 1.00 91.56 369 CYS A CA 1
ATOM 2994 C C . CYS A 1 369 ? -3.379 10.333 9.311 1.00 91.56 369 CYS A C 1
ATOM 2996 O O . CYS A 1 369 ? -4.124 10.366 10.290 1.00 91.56 369 CYS A O 1
ATOM 2998 N N . ASP A 1 370 ? -2.514 11.309 9.024 1.00 88.00 370 ASP A N 1
ATOM 2999 C CA . ASP A 1 370 ? -2.405 12.552 9.793 1.00 88.00 370 ASP A CA 1
ATOM 3000 C C . ASP A 1 370 ? -2.235 12.270 11.295 1.00 88.00 370 ASP A C 1
ATOM 3002 O O . ASP A 1 370 ? -2.997 12.737 12.138 1.00 88.00 370 ASP A O 1
ATOM 3006 N N . ASN A 1 371 ? -1.289 11.395 11.634 1.00 88.88 371 ASN A N 1
ATOM 3007 C CA . ASN A 1 371 ? -1.033 10.894 12.984 1.00 88.88 371 ASN A CA 1
ATOM 3008 C C . ASN A 1 371 ? -2.269 10.441 13.785 1.00 88.88 371 ASN A C 1
ATOM 3010 O O . ASN A 1 371 ? -2.241 10.418 15.012 1.00 88.88 371 ASN A O 1
ATOM 3014 N N . GLN A 1 372 ? -3.360 10.047 13.130 1.00 87.50 372 GLN A N 1
ATOM 3015 C CA . GLN A 1 372 ? -4.542 9.552 13.823 1.00 87.50 372 GLN A CA 1
ATOM 3016 C C . GLN A 1 372 ? -4.487 8.035 13.961 1.00 87.50 372 GLN A C 1
ATOM 3018 O O . GLN A 1 372 ? -4.352 7.319 12.970 1.00 87.50 372 GLN A O 1
ATOM 3023 N N . LYS A 1 373 ? -4.709 7.530 15.181 1.00 88.88 373 LYS A N 1
ATOM 3024 C CA . LYS A 1 373 ? -4.897 6.093 15.433 1.00 88.88 373 LYS A CA 1
ATOM 3025 C C . LYS A 1 373 ? -5.999 5.530 14.541 1.00 88.88 373 LYS A C 1
ATOM 3027 O O . LYS A 1 373 ? -7.132 6.019 14.599 1.00 88.88 373 LYS A O 1
ATOM 3032 N N . ILE A 1 374 ? -5.691 4.475 13.788 1.00 91.38 374 ILE A N 1
ATOM 3033 C CA . ILE A 1 374 ? -6.645 3.746 12.947 1.00 91.38 374 ILE A CA 1
ATOM 3034 C C . ILE A 1 374 ? -7.538 2.879 13.831 1.00 91.38 374 ILE A C 1
ATOM 3036 O O . ILE A 1 374 ? -8.756 2.993 13.741 1.00 91.38 374 ILE A O 1
ATOM 3040 N N . LEU A 1 375 ? -6.926 2.093 14.720 1.00 92.50 375 LEU A N 1
ATOM 3041 C CA . LEU A 1 375 ? -7.599 1.262 15.717 1.00 92.50 375 LEU A CA 1
ATOM 3042 C C . LEU A 1 375 ? -7.573 1.965 17.082 1.00 92.50 375 LEU A C 1
ATOM 3044 O O . LEU A 1 375 ? -6.497 2.197 17.636 1.00 92.50 375 LEU A O 1
ATOM 3048 N N . ARG A 1 376 ? -8.735 2.372 17.596 1.00 90.38 376 ARG A N 1
ATOM 3049 C CA . ARG A 1 376 ? -8.866 3.173 18.823 1.00 90.38 376 ARG A CA 1
ATOM 3050 C C . ARG A 1 376 ? -9.498 2.374 19.950 1.00 90.38 376 ARG A C 1
ATOM 3052 O O . ARG A 1 376 ? -10.119 1.341 19.736 1.00 90.38 376 ARG A O 1
ATOM 3059 N N . GLU A 1 377 ? -9.344 2.883 21.163 1.00 90.62 377 GLU A N 1
ATOM 3060 C CA . GLU A 1 377 ? -10.051 2.357 22.328 1.00 90.62 377 GLU A CA 1
ATOM 3061 C C . GLU A 1 377 ? -11.561 2.433 22.113 1.00 90.62 377 GLU A C 1
ATOM 3063 O O . GLU A 1 377 ? -12.083 3.425 21.605 1.00 90.62 377 GLU A O 1
ATOM 3068 N N . GLY A 1 378 ? -12.253 1.353 22.463 1.00 90.38 378 GLY A N 1
ATOM 3069 C CA . GLY A 1 378 ? -13.678 1.181 22.223 1.00 90.38 378 GLY A CA 1
ATOM 3070 C C . GLY A 1 378 ? -14.035 0.614 20.846 1.00 90.38 378 GLY A C 1
ATOM 3071 O O . GLY A 1 378 ? -15.136 0.071 20.726 1.00 90.38 378 GLY A O 1
ATOM 3072 N N . ASP A 1 379 ? -13.138 0.668 19.852 1.00 93.94 379 ASP A N 1
ATOM 3073 C CA . ASP A 1 379 ? -13.386 0.093 18.524 1.00 93.94 379 ASP A CA 1
ATOM 3074 C C . ASP A 1 379 ? -13.491 -1.440 18.601 1.00 93.94 379 ASP A C 1
ATOM 3076 O O . ASP A 1 379 ? -12.862 -2.096 19.441 1.00 93.94 379 ASP A O 1
ATOM 3080 N N . PHE A 1 380 ? -14.265 -2.022 17.682 1.00 97.31 380 PHE A N 1
ATOM 3081 C CA . PHE A 1 380 ? -14.373 -3.471 17.539 1.00 97.31 380 PHE A CA 1
ATOM 3082 C C . PHE A 1 380 ? -13.500 -3.992 16.401 1.00 97.31 380 PHE A C 1
ATOM 3084 O O . PHE A 1 380 ? -13.445 -3.427 15.307 1.00 97.31 380 PHE A O 1
ATOM 3091 N N . ILE A 1 381 ? -12.863 -5.131 16.647 1.00 97.50 381 ILE A N 1
ATOM 3092 C CA . ILE A 1 381 ? -12.045 -5.839 15.666 1.00 97.50 381 ILE A CA 1
ATOM 3093 C C . ILE A 1 381 ? -12.412 -7.318 15.629 1.00 97.50 381 ILE A C 1
ATOM 3095 O O . ILE A 1 381 ? -12.897 -7.881 16.613 1.00 97.50 381 ILE A O 1
ATOM 3099 N N . VAL A 1 382 ? -12.135 -7.959 14.497 1.00 97.44 382 VAL A N 1
ATOM 3100 C CA . VAL A 1 382 ? -12.165 -9.417 14.372 1.00 97.44 382 VAL A CA 1
ATOM 3101 C C . VAL A 1 382 ? -10.738 -9.924 14.282 1.00 97.44 382 VAL A C 1
ATOM 3103 O O . VAL A 1 382 ? -9.938 -9.451 13.470 1.00 97.44 382 VAL A O 1
ATOM 3106 N N . MET A 1 383 ? -10.431 -10.908 15.117 1.00 95.62 383 MET A N 1
ATOM 3107 C CA . MET A 1 383 ? -9.166 -11.620 15.111 1.00 95.62 383 MET A CA 1
ATOM 3108 C C . MET A 1 383 ? -9.383 -13.036 14.595 1.00 95.62 383 MET A C 1
ATOM 3110 O O . MET A 1 383 ? -10.365 -13.691 14.948 1.00 95.62 383 MET A O 1
ATOM 3114 N N . ALA A 1 384 ? -8.446 -13.524 13.792 1.00 92.94 384 ALA A N 1
ATOM 3115 C CA . ALA A 1 384 ? -8.382 -14.927 13.428 1.00 92.94 384 ALA A CA 1
ATOM 3116 C C . ALA A 1 384 ? -7.402 -15.655 14.351 1.00 92.94 384 ALA A C 1
ATOM 3118 O O . ALA A 1 384 ? -6.300 -15.170 14.606 1.00 92.94 384 ALA A O 1
ATOM 3119 N N . SER A 1 385 ? -7.791 -16.844 14.803 1.00 89.06 385 SER A N 1
ATOM 3120 C CA . SER A 1 385 ? -6.904 -17.802 15.462 1.00 89.06 385 SER A CA 1
ATOM 3121 C C . SER A 1 385 ? -7.036 -19.169 14.796 1.00 89.06 385 SER A C 1
ATOM 3123 O O . SER A 1 385 ? -8.095 -19.533 14.273 1.00 89.06 385 SER A O 1
ATOM 3125 N N . ARG A 1 386 ? -5.948 -19.943 14.762 1.00 85.38 386 ARG A N 1
ATOM 3126 C CA . ARG A 1 386 ? -5.956 -21.308 14.217 1.00 85.38 386 ARG A CA 1
ATOM 3127 C C . ARG A 1 386 ? -5.804 -22.319 15.339 1.00 85.38 386 ARG A C 1
ATOM 3129 O O . ARG A 1 386 ? -4.911 -22.223 16.171 1.00 85.38 386 ARG A O 1
ATOM 3136 N N . SER A 1 387 ? -6.674 -23.320 15.332 1.00 83.56 387 SER A N 1
ATOM 3137 C CA . SER A 1 387 ? -6.514 -24.492 16.192 1.00 83.56 387 SER A CA 1
ATOM 3138 C C . SER A 1 387 ? -5.431 -25.433 15.673 1.00 83.56 387 SER A C 1
ATOM 3140 O O . SER A 1 387 ? -5.064 -25.399 14.498 1.00 83.56 387 SER A O 1
ATOM 3142 N N . GLN A 1 388 ? -4.993 -26.349 16.539 1.00 80.00 388 GLN A N 1
ATOM 3143 C CA . GLN A 1 388 ? -4.053 -27.419 16.189 1.00 80.00 388 GLN A CA 1
ATOM 3144 C C . GLN A 1 388 ? -4.555 -28.313 15.041 1.00 80.00 388 GLN A C 1
ATOM 3146 O O . GLN A 1 388 ? -3.751 -28.884 14.314 1.00 80.00 388 GLN A O 1
ATOM 3151 N N . THR A 1 389 ? -5.874 -28.413 14.841 1.00 80.69 389 THR A N 1
ATOM 3152 C CA . THR A 1 389 ? -6.490 -29.185 13.747 1.00 80.69 389 THR A CA 1
ATOM 3153 C C . THR A 1 389 ? -6.607 -28.395 12.437 1.00 80.69 389 THR A C 1
ATOM 3155 O O . THR A 1 389 ? -7.195 -28.882 11.475 1.00 80.69 389 THR A O 1
ATOM 3158 N N . GLY A 1 390 ? -6.084 -27.166 12.384 1.00 79.69 390 GLY A N 1
ATOM 3159 C CA . GLY A 1 390 ? -6.110 -26.301 11.202 1.00 79.69 390 GLY A CA 1
ATOM 3160 C C . GLY A 1 390 ? -7.409 -25.513 11.015 1.00 79.69 390 GLY A C 1
ATOM 3161 O O . GLY A 1 390 ? -7.478 -24.656 10.134 1.00 79.69 390 GLY A O 1
ATOM 3162 N N . ARG A 1 391 ? -8.433 -25.728 11.853 1.00 85.75 391 ARG A N 1
ATOM 3163 C CA . ARG A 1 391 ? -9.664 -24.926 11.812 1.00 85.75 391 ARG A CA 1
ATOM 3164 C C . ARG A 1 391 ? -9.380 -23.500 12.282 1.00 85.75 391 ARG A C 1
ATOM 3166 O O . ARG A 1 391 ? -8.808 -23.315 13.359 1.00 85.75 391 ARG A O 1
ATOM 3173 N N . THR A 1 392 ? -9.809 -22.521 11.487 1.00 89.38 392 THR A N 1
ATOM 3174 C CA . THR A 1 392 ? -9.781 -21.095 11.834 1.00 89.38 392 THR A CA 1
ATOM 3175 C C . THR A 1 392 ? -11.028 -20.710 12.625 1.00 89.38 392 THR A C 1
ATOM 3177 O O . THR A 1 392 ? -12.134 -21.131 12.283 1.00 89.38 392 THR A O 1
ATOM 3180 N N . PHE A 1 393 ? -10.839 -19.907 13.665 1.00 92.00 393 PHE A N 1
ATOM 3181 C CA . PHE A 1 393 ? -11.889 -19.290 14.464 1.00 92.00 393 PHE A CA 1
ATOM 3182 C C . PHE A 1 393 ? -11.787 -17.776 14.342 1.00 92.00 393 PHE A C 1
ATOM 3184 O O . PHE A 1 393 ? -10.685 -17.230 14.306 1.00 92.00 393 PHE A O 1
ATOM 3191 N N . PHE A 1 394 ? -12.941 -17.118 14.294 1.00 95.81 394 PHE A N 1
ATOM 3192 C CA . PHE A 1 394 ? -13.050 -15.670 14.205 1.00 95.81 394 PHE A CA 1
ATOM 3193 C C . PHE A 1 394 ? -13.639 -15.145 15.514 1.00 95.81 394 PHE A C 1
ATOM 3195 O O . PHE A 1 394 ? -14.786 -15.430 15.875 1.00 95.81 394 PHE A O 1
ATOM 3202 N N . GLU A 1 395 ? -12.805 -14.435 16.262 1.00 96.38 395 GLU A N 1
ATOM 3203 C CA . GLU A 1 395 ? -13.107 -13.889 17.580 1.00 96.38 395 GLU A CA 1
ATOM 3204 C C . GLU A 1 395 ? -13.303 -12.378 17.458 1.00 96.38 395 GLU A C 1
ATOM 3206 O O . GLU A 1 395 ? -12.474 -11.689 16.870 1.00 96.38 395 GLU A O 1
ATOM 3211 N N . VAL A 1 396 ? -14.389 -11.854 18.019 1.00 97.62 396 VAL A N 1
ATOM 3212 C CA . VAL A 1 396 ? -14.654 -10.414 18.065 1.00 97.62 396 VAL A CA 1
ATOM 3213 C C . VAL A 1 396 ? -14.161 -9.863 19.394 1.00 97.62 396 VAL A C 1
ATOM 3215 O O . VAL A 1 396 ? -14.530 -10.388 20.448 1.00 97.62 396 VAL A O 1
ATOM 3218 N N . GLY A 1 397 ? -13.354 -8.805 19.349 1.00 96.69 397 GLY A N 1
ATOM 3219 C CA . GLY A 1 397 ? -12.833 -8.110 20.525 1.00 96.69 397 GLY A CA 1
ATOM 3220 C C . GLY A 1 397 ? -13.155 -6.618 20.511 1.00 96.69 397 GLY A C 1
ATOM 3221 O O . GLY A 1 397 ? -13.258 -6.021 19.441 1.00 96.69 397 GLY A O 1
ATOM 3222 N N . GLN A 1 398 ? -13.300 -6.025 21.698 1.00 96.75 398 GLN A N 1
ATOM 3223 C CA . GLN A 1 398 ? -13.270 -4.575 21.888 1.00 96.75 398 GLN A CA 1
ATOM 3224 C C . GLN A 1 398 ? -11.865 -4.164 22.296 1.00 96.75 398 GLN A C 1
ATOM 3226 O O . GLN A 1 398 ? -11.307 -4.751 23.221 1.00 96.75 398 GLN A O 1
ATOM 3231 N N . ILE A 1 399 ? -11.310 -3.145 21.651 1.00 95.81 399 ILE A N 1
ATOM 3232 C CA . ILE A 1 399 ? -10.019 -2.587 22.045 1.00 95.81 399 ILE A CA 1
ATOM 3233 C C . ILE A 1 399 ? -10.175 -1.857 23.374 1.00 95.81 399 ILE A C 1
ATOM 3235 O O . ILE A 1 399 ? -11.001 -0.956 23.504 1.00 95.81 399 ILE A O 1
ATOM 3239 N N . THR A 1 400 ? -9.363 -2.234 24.355 1.00 94.00 400 THR A N 1
ATOM 3240 C CA . THR A 1 400 ? -9.355 -1.609 25.684 1.00 94.00 400 THR A CA 1
ATOM 3241 C C . THR A 1 400 ? -8.246 -0.583 25.827 1.00 94.00 400 THR A C 1
ATOM 3243 O O . THR A 1 400 ? -8.418 0.389 26.547 1.00 94.00 400 THR A O 1
ATOM 3246 N N . HIS A 1 401 ? -7.108 -0.803 25.166 1.00 89.56 401 HIS A N 1
ATOM 3247 C CA . HIS A 1 401 ? -6.022 0.166 25.088 1.00 89.56 401 HIS A CA 1
ATOM 3248 C C . HIS A 1 401 ? -5.255 -0.016 23.774 1.00 89.56 401 HIS A C 1
ATOM 3250 O O . HIS A 1 401 ? -5.119 -1.130 23.263 1.00 89.56 401 HIS A O 1
ATOM 3256 N N . SER A 1 402 ? -4.725 1.072 23.220 1.00 88.12 402 SER A N 1
ATOM 3257 C CA . SER A 1 402 ? -3.896 1.021 22.011 1.00 88.12 402 SER A CA 1
ATOM 3258 C C . SER A 1 402 ? -2.795 2.073 22.067 1.00 88.12 402 SER A C 1
ATOM 3260 O O . SER A 1 402 ? -3.062 3.245 22.335 1.00 88.12 402 SER A O 1
ATOM 3262 N N . THR A 1 403 ? -1.555 1.668 21.796 1.00 88.00 403 THR A N 1
ATOM 3263 C CA . THR A 1 403 ? -0.408 2.585 21.683 1.00 88.00 403 THR A CA 1
ATOM 3264 C C . THR A 1 403 ? -0.242 3.050 20.229 1.00 88.00 403 THR A C 1
ATOM 3266 O O . THR A 1 403 ? -1.130 2.848 19.399 1.00 88.00 403 THR A O 1
ATOM 3269 N N . ARG A 1 404 ? 0.894 3.669 19.878 1.00 87.12 404 ARG A N 1
ATOM 3270 C CA . ARG A 1 404 ? 1.248 3.890 18.464 1.00 87.12 404 ARG A CA 1
ATOM 3271 C C . ARG A 1 404 ? 1.458 2.579 17.687 1.00 87.12 404 ARG A C 1
ATOM 3273 O O . ARG A 1 404 ? 1.332 2.575 16.471 1.00 87.12 404 ARG A O 1
ATOM 3280 N N . TYR A 1 405 ? 1.740 1.474 18.382 1.00 90.62 405 TYR A N 1
ATOM 3281 C CA . TYR A 1 405 ? 1.862 0.140 17.794 1.00 90.62 405 TYR A CA 1
ATOM 3282 C C . TYR A 1 405 ? 0.499 -0.557 17.820 1.00 90.62 405 TYR A C 1
ATOM 3284 O O . TYR A 1 405 ? 0.133 -1.244 18.777 1.00 90.62 405 TYR A O 1
ATOM 3292 N N . GLN A 1 406 ? -0.301 -0.291 16.790 1.00 91.12 406 GLN A N 1
ATOM 3293 C CA . GLN A 1 406 ? -1.718 -0.650 16.754 1.00 91.12 406 GLN A CA 1
ATOM 3294 C C . GLN A 1 406 ? -1.983 -2.107 16.389 1.00 91.12 406 GLN A C 1
ATOM 3296 O O . GLN A 1 406 ? -3.126 -2.546 16.472 1.00 91.12 406 GLN A O 1
ATOM 3301 N N . SER A 1 407 ? -0.972 -2.856 15.951 1.00 91.75 407 SER A N 1
ATOM 3302 C CA . SER A 1 407 ? -1.149 -4.237 15.502 1.00 91.75 407 SER A CA 1
ATOM 3303 C C . SER A 1 407 ? -1.414 -5.224 16.644 1.00 91.75 407 SER A C 1
ATOM 3305 O O . SER A 1 407 ? -1.914 -6.325 16.408 1.00 91.75 407 SER A O 1
ATOM 3307 N N . ARG A 1 408 ? -1.080 -4.828 17.879 1.00 92.56 408 ARG A N 1
ATOM 3308 C CA . ARG A 1 408 ? -1.117 -5.663 19.087 1.00 92.56 408 ARG A CA 1
ATOM 3309 C C . ARG A 1 408 ? -1.703 -4.920 20.310 1.00 92.56 408 ARG A C 1
ATOM 3311 O O . ARG A 1 408 ? -1.006 -4.758 21.310 1.00 92.56 408 ARG A O 1
ATOM 3318 N N . PRO A 1 409 ? -2.956 -4.434 20.239 1.00 94.75 409 PRO A N 1
ATOM 3319 C CA . PRO A 1 409 ? -3.623 -3.761 21.352 1.00 94.75 409 PRO A CA 1
ATOM 3320 C C . PRO A 1 409 ? -4.034 -4.740 22.463 1.00 94.75 409 PRO A C 1
ATOM 3322 O O . PRO A 1 409 ? -4.150 -5.946 22.229 1.00 94.75 409 PRO A O 1
ATOM 3325 N N . GLY A 1 410 ? -4.343 -4.211 23.646 1.00 96.00 410 GLY A N 1
ATOM 3326 C CA . GLY A 1 410 ? -5.140 -4.937 24.633 1.00 96.00 410 GLY A CA 1
ATOM 3327 C C . GLY A 1 410 ? -6.607 -4.976 24.219 1.00 96.00 410 GLY A C 1
ATOM 3328 O O . GLY A 1 410 ? -7.143 -3.990 23.695 1.00 96.00 410 GLY A O 1
ATOM 3329 N N . ILE A 1 411 ? -7.257 -6.119 24.431 1.00 96.00 411 ILE A N 1
ATOM 3330 C CA . ILE A 1 411 ? -8.627 -6.362 23.979 1.00 96.00 411 ILE A CA 1
ATOM 3331 C C . ILE A 1 411 ? -9.445 -7.193 24.968 1.00 96.00 411 ILE A C 1
ATOM 3333 O O . ILE A 1 411 ? -8.954 -8.147 25.563 1.00 96.00 411 ILE A O 1
ATOM 3337 N N . ASP A 1 412 ? -10.740 -6.902 25.053 1.00 95.31 412 ASP A N 1
ATOM 3338 C CA . ASP A 1 412 ? -11.726 -7.763 25.705 1.00 95.31 412 ASP A CA 1
ATOM 3339 C C . ASP A 1 412 ? -12.464 -8.572 24.636 1.00 95.31 412 ASP A C 1
ATOM 3341 O O . ASP A 1 412 ? -13.144 -8.009 23.773 1.00 95.31 412 ASP A O 1
ATOM 3345 N N . ARG A 1 413 ? -12.367 -9.904 24.680 1.00 95.56 413 ARG A N 1
ATOM 3346 C CA . ARG A 1 413 ? -13.102 -10.777 23.754 1.00 95.56 413 ARG A CA 1
ATOM 3347 C C . ARG A 1 413 ? -14.593 -10.755 24.071 1.00 95.56 413 ARG A C 1
ATOM 3349 O O . ARG A 1 413 ? -15.009 -11.180 25.140 1.00 95.56 413 ARG A O 1
ATOM 3356 N N . ILE A 1 414 ? -15.401 -10.353 23.100 1.00 95.75 414 ILE A N 1
ATOM 3357 C CA . ILE A 1 414 ? -16.851 -10.179 23.244 1.00 95.75 414 ILE A CA 1
ATOM 3358 C C . ILE A 1 414 ? -17.608 -11.401 22.748 1.00 95.75 414 ILE A C 1
ATOM 3360 O O . ILE A 1 414 ? -18.609 -11.794 23.340 1.00 95.75 414 ILE A O 1
ATOM 3364 N N . ALA A 1 415 ? -17.187 -11.964 21.615 1.00 96.50 415 ALA A N 1
ATOM 3365 C CA . ALA A 1 415 ? -17.955 -12.984 20.916 1.00 96.50 415 ALA A CA 1
ATOM 3366 C C . ALA A 1 415 ? -17.094 -13.789 19.935 1.00 96.50 415 ALA A C 1
ATOM 3368 O O . ALA A 1 415 ? -15.918 -13.505 19.713 1.00 96.50 415 ALA A O 1
ATOM 3369 N N . THR A 1 416 ? -17.706 -14.792 19.318 1.00 96.56 416 THR A N 1
ATOM 3370 C CA . THR A 1 416 ? -17.247 -15.411 18.065 1.00 96.56 416 THR A CA 1
ATOM 3371 C C . THR A 1 416 ? -18.315 -15.251 17.003 1.00 96.56 416 THR A C 1
ATOM 3373 O O . THR A 1 416 ? -19.497 -15.284 17.343 1.00 96.56 416 THR A O 1
ATOM 3376 N N . VAL A 1 417 ? -17.914 -15.105 15.744 1.00 97.00 417 VAL A N 1
ATOM 3377 C CA . VAL A 1 417 ? -18.838 -14.932 14.618 1.00 97.00 417 VAL A CA 1
ATOM 3378 C C . VAL A 1 417 ? -18.221 -15.495 13.346 1.00 97.00 417 VAL A C 1
ATOM 3380 O O . VAL A 1 417 ? -17.041 -15.282 13.097 1.00 97.00 417 VAL A O 1
ATOM 3383 N N . ASP A 1 418 ? -18.998 -16.194 12.529 1.00 96.12 418 ASP A N 1
ATOM 3384 C CA . ASP A 1 418 ? -18.518 -16.721 11.257 1.00 96.12 418 ASP A CA 1
ATOM 3385 C C . ASP A 1 418 ? -18.674 -15.669 10.139 1.00 96.12 418 ASP A C 1
ATOM 3387 O O . ASP A 1 418 ? -19.714 -15.004 10.035 1.00 96.12 418 ASP A O 1
ATOM 3391 N N . PRO A 1 419 ? -17.660 -15.492 9.275 1.00 94.94 419 PRO A N 1
ATOM 3392 C CA . PRO A 1 419 ? -17.756 -14.595 8.136 1.00 94.94 419 PRO A CA 1
ATOM 3393 C C . PRO A 1 419 ? -18.531 -15.221 6.974 1.00 94.94 419 PRO A C 1
ATOM 3395 O O . PRO A 1 419 ? -18.444 -16.418 6.697 1.00 94.94 419 PRO A O 1
ATOM 3398 N N . VAL A 1 420 ? -19.196 -14.369 6.199 1.00 94.25 420 VAL A N 1
ATOM 3399 C CA . VAL A 1 420 ? -19.693 -14.687 4.859 1.00 94.25 420 VAL A CA 1
ATOM 3400 C C . VAL A 1 420 ? -18.616 -14.290 3.852 1.00 94.25 420 VAL A C 1
ATOM 3402 O O . VAL A 1 420 ? -18.281 -13.111 3.721 1.00 94.25 420 VAL A O 1
ATOM 3405 N N . ILE A 1 421 ? -18.061 -15.275 3.144 1.00 91.56 421 ILE A N 1
ATOM 3406 C CA . ILE A 1 421 ? -16.957 -15.072 2.198 1.00 91.56 421 ILE A CA 1
ATOM 3407 C C . ILE A 1 421 ? -17.492 -15.057 0.765 1.00 91.56 421 ILE A C 1
ATOM 3409 O O . ILE A 1 421 ? -18.028 -16.054 0.279 1.00 91.56 421 ILE A O 1
ATOM 3413 N N . GLU A 1 422 ? -17.285 -13.944 0.068 1.00 89.44 422 GLU A N 1
ATOM 3414 C CA . GLU A 1 422 ? -17.465 -13.855 -1.383 1.00 89.44 422 GLU A CA 1
ATOM 3415 C C . GLU A 1 422 ? -16.163 -14.213 -2.095 1.00 89.44 422 GLU A C 1
ATOM 3417 O O . GLU A 1 422 ? -15.085 -14.035 -1.537 1.00 89.44 422 GLU A O 1
ATOM 3422 N N . THR A 1 423 ? -16.254 -14.736 -3.321 1.00 83.44 423 THR A N 1
ATOM 3423 C CA . THR A 1 423 ? -15.084 -15.216 -4.087 1.00 83.44 423 THR A CA 1
ATOM 3424 C C . THR A 1 423 ? -14.923 -14.576 -5.465 1.00 83.44 423 THR A C 1
ATOM 3426 O O . THR A 1 423 ? -13.945 -14.862 -6.150 1.00 83.44 423 THR A O 1
ATOM 3429 N N . SER A 1 424 ? -15.853 -13.711 -5.879 1.00 75.00 424 SER A N 1
ATOM 3430 C CA . SER A 1 424 ? -15.854 -13.080 -7.200 1.00 75.00 424 SER A CA 1
ATOM 3431 C C . SER A 1 424 ? -16.117 -11.575 -7.081 1.00 75.00 424 SER A C 1
ATOM 3433 O O . SER A 1 424 ? -17.027 -11.197 -6.345 1.00 75.00 424 SER A O 1
ATOM 3435 N N . PRO A 1 425 ? -15.363 -10.707 -7.787 1.00 71.44 425 PRO A N 1
ATOM 3436 C CA . PRO A 1 425 ? -14.192 -11.020 -8.620 1.00 71.44 425 PRO A CA 1
ATOM 3437 C C . PRO A 1 425 ? -12.914 -11.303 -7.804 1.00 71.44 425 PRO A C 1
ATOM 3439 O O . PRO A 1 425 ? -11.937 -11.808 -8.355 1.00 71.44 425 PRO A O 1
ATOM 3442 N N . LYS A 1 426 ? -12.924 -10.980 -6.504 1.00 79.75 426 LYS A N 1
ATOM 3443 C CA . LYS A 1 426 ? -11.878 -11.265 -5.513 1.00 79.75 426 LYS A CA 1
ATOM 3444 C C . LYS A 1 426 ? -12.510 -11.897 -4.270 1.00 79.75 426 LYS A C 1
ATOM 3446 O O . LYS A 1 426 ? -13.709 -11.754 -4.034 1.00 79.75 426 LYS A O 1
ATOM 3451 N N . ILE A 1 427 ? -11.693 -12.583 -3.484 1.00 86.25 427 ILE A N 1
ATOM 3452 C CA . ILE A 1 427 ? -12.064 -13.192 -2.212 1.00 86.25 427 ILE A CA 1
ATOM 3453 C C . ILE A 1 427 ? -12.078 -12.130 -1.117 1.00 86.25 427 ILE A C 1
ATOM 3455 O O . ILE A 1 427 ? -11.110 -11.394 -0.959 1.00 86.25 427 ILE A O 1
ATOM 3459 N N . ARG A 1 428 ? -13.165 -12.032 -0.357 1.00 89.62 428 ARG A N 1
ATOM 3460 C CA . ARG A 1 428 ? -13.282 -11.041 0.719 1.00 89.62 428 ARG A CA 1
ATOM 3461 C C . ARG A 1 428 ? -14.265 -11.477 1.789 1.00 89.62 428 ARG A C 1
ATOM 3463 O O . ARG A 1 428 ? -15.170 -12.269 1.522 1.00 89.62 428 ARG A O 1
ATOM 3470 N N . PHE A 1 429 ? -14.135 -10.883 2.970 1.00 92.50 429 PHE A N 1
ATOM 3471 C CA . PHE A 1 429 ? -15.227 -10.845 3.932 1.00 92.50 429 PHE A CA 1
ATOM 3472 C C . PHE A 1 429 ? -16.301 -9.901 3.386 1.00 92.50 429 PHE A C 1
ATOM 3474 O O . PHE A 1 429 ? -16.061 -8.706 3.236 1.00 92.50 429 PHE A O 1
ATOM 3481 N N . ALA A 1 430 ? -17.455 -10.449 3.009 1.00 91.62 430 ALA A N 1
ATOM 3482 C CA . ALA A 1 430 ? -18.569 -9.657 2.493 1.00 91.62 430 ALA A CA 1
ATOM 3483 C C . ALA A 1 430 ? -19.403 -9.064 3.633 1.00 91.62 430 ALA A C 1
ATOM 3485 O O . ALA A 1 430 ? -19.849 -7.926 3.555 1.00 91.62 430 ALA A O 1
ATOM 3486 N N . ARG A 1 431 ? -19.614 -9.867 4.679 1.00 92.94 431 ARG A N 1
ATOM 3487 C CA . ARG A 1 431 ? -20.273 -9.518 5.943 1.00 92.94 431 ARG A CA 1
ATOM 3488 C C . ARG A 1 431 ? -20.001 -10.618 6.970 1.00 92.94 431 ARG A C 1
ATOM 3490 O O . ARG A 1 431 ? -19.367 -11.622 6.641 1.00 92.94 431 ARG A O 1
ATOM 3497 N N . PHE A 1 432 ? -20.540 -10.482 8.174 1.00 95.56 432 PHE A N 1
ATOM 3498 C CA . PHE A 1 432 ? -20.528 -11.528 9.199 1.00 95.56 432 PHE A CA 1
ATOM 3499 C C . PHE A 1 432 ? -21.939 -12.071 9.436 1.00 95.56 432 PHE A C 1
ATOM 3501 O O . PHE A 1 432 ? -22.912 -11.319 9.394 1.00 95.56 432 PHE A O 1
ATOM 3508 N N . ASP A 1 433 ? -22.070 -13.383 9.643 1.00 95.75 433 ASP A N 1
ATOM 3509 C CA . ASP A 1 433 ? -23.374 -14.008 9.864 1.00 95.75 433 ASP A CA 1
ATOM 3510 C C . ASP A 1 433 ? -23.795 -13.872 11.329 1.00 95.75 433 ASP A C 1
ATOM 3512 O O . ASP A 1 433 ? -23.368 -14.638 12.195 1.00 95.75 433 ASP A O 1
ATOM 3516 N N . LEU A 1 434 ? -24.691 -12.924 11.605 1.00 95.44 434 LEU A N 1
ATOM 3517 C CA . LEU A 1 434 ? -25.213 -12.668 12.950 1.00 95.44 434 LEU A CA 1
ATOM 3518 C C . LEU A 1 434 ? -25.905 -13.881 13.584 1.00 95.44 434 LEU A C 1
ATOM 3520 O O . LEU A 1 434 ? -25.952 -13.975 14.807 1.00 95.44 434 LEU A O 1
ATOM 3524 N N . LYS A 1 435 ? -26.387 -14.854 12.798 1.00 96.31 435 LYS A N 1
ATOM 3525 C CA . LYS A 1 435 ? -26.962 -16.098 13.346 1.00 96.31 435 LYS A CA 1
ATOM 3526 C C . LYS A 1 435 ? -25.914 -16.973 14.033 1.00 96.31 435 LYS A C 1
ATOM 3528 O O . LYS A 1 435 ? -26.257 -17.810 14.864 1.00 96.31 435 LYS A O 1
ATOM 3533 N N . THR A 1 436 ? -24.645 -16.792 13.677 1.00 96.62 436 THR A N 1
ATOM 3534 C CA . THR A 1 436 ? -23.506 -17.509 14.264 1.00 96.62 436 THR A CA 1
ATOM 3535 C C . THR A 1 436 ? -22.855 -16.749 15.415 1.00 96.62 436 THR A C 1
ATOM 3537 O O . THR A 1 436 ? -21.956 -17.294 16.059 1.00 96.62 436 THR A O 1
ATOM 3540 N N . LEU A 1 437 ? -23.310 -15.521 15.701 1.00 96.81 437 LEU A N 1
ATOM 3541 C CA . LEU A 1 437 ? -22.771 -14.689 16.767 1.00 96.81 437 LEU A CA 1
ATOM 3542 C C . LEU A 1 437 ? -23.015 -15.358 18.124 1.00 96.81 437 LEU A C 1
ATOM 3544 O O . LEU A 1 437 ? -24.148 -15.490 18.587 1.00 96.81 437 LEU A O 1
ATOM 3548 N N . LYS A 1 438 ? -21.933 -15.777 18.775 1.00 96.00 438 LYS A N 1
ATOM 3549 C CA . LYS A 1 438 ? -21.955 -16.405 20.100 1.00 96.00 438 LYS A CA 1
ATOM 3550 C C . LYS A 1 438 ? -21.202 -15.518 21.087 1.00 96.00 438 LYS A C 1
ATOM 3552 O O . LYS A 1 438 ? -19.974 -15.460 20.989 1.00 96.00 438 LYS A O 1
ATOM 3557 N N . PRO A 1 439 ? -21.900 -14.833 22.009 1.00 94.81 439 PRO A N 1
ATOM 3558 C CA . PRO A 1 439 ? -21.260 -14.030 23.046 1.00 94.81 439 PRO A CA 1
ATOM 3559 C C . PRO A 1 439 ? -20.335 -14.881 23.927 1.00 94.81 439 PRO A C 1
ATOM 3561 O O . PRO A 1 439 ? -20.679 -16.011 24.275 1.00 94.81 439 PRO A O 1
ATOM 3564 N N . ASP A 1 440 ? -19.177 -14.342 24.306 1.00 91.31 440 ASP A N 1
ATOM 3565 C CA . ASP A 1 440 ? -18.314 -14.934 25.329 1.00 91.31 440 ASP A CA 1
ATOM 3566 C C . ASP A 1 440 ? -18.735 -14.382 26.700 1.00 91.31 440 ASP A C 1
ATOM 3568 O O . ASP A 1 440 ? -18.505 -13.205 26.982 1.00 91.31 440 ASP A O 1
ATOM 3572 N N . PRO A 1 441 ? -19.333 -15.199 27.585 1.00 85.81 441 PRO A N 1
ATOM 3573 C CA . PRO A 1 441 ? -19.803 -14.724 28.884 1.00 85.81 441 PRO A CA 1
ATOM 3574 C C . PRO A 1 441 ? -18.664 -14.272 29.806 1.00 85.81 441 PRO A C 1
ATOM 3576 O O . PRO A 1 441 ? -18.912 -13.567 30.781 1.00 85.81 441 PRO A O 1
ATOM 3579 N N . ARG A 1 442 ? -17.419 -14.680 29.531 1.00 87.88 442 ARG A N 1
ATOM 3580 C CA . ARG A 1 442 ? -16.267 -14.379 30.390 1.00 87.88 442 ARG A CA 1
ATOM 3581 C C . ARG A 1 442 ? -15.688 -12.999 30.125 1.00 87.88 442 ARG A C 1
ATOM 3583 O O . ARG A 1 442 ? -15.054 -12.453 31.021 1.00 87.88 442 ARG A O 1
ATOM 3590 N N . PHE A 1 443 ? -15.873 -12.466 28.914 1.00 87.38 443 PHE A N 1
ATOM 3591 C CA . PHE A 1 443 ? -15.193 -11.255 28.452 1.00 87.38 443 PHE A CA 1
ATOM 3592 C C . PHE A 1 443 ? -13.693 -11.290 28.763 1.00 87.38 443 PHE A C 1
ATOM 3594 O O . PHE A 1 443 ? -13.162 -10.412 29.440 1.00 87.38 443 PHE A O 1
ATOM 3601 N N . ALA A 1 444 ? -13.040 -12.380 28.348 1.00 91.44 444 ALA A N 1
ATOM 3602 C CA . ALA A 1 444 ? -11.633 -12.599 28.645 1.00 91.44 444 ALA A CA 1
ATOM 3603 C C . ALA A 1 444 ? -10.786 -11.474 28.040 1.00 91.44 444 ALA A C 1
ATOM 3605 O O . ALA A 1 444 ? -10.934 -11.146 26.860 1.00 91.44 444 ALA A O 1
ATOM 3606 N N . HIS A 1 445 ? -9.915 -10.913 28.871 1.00 94.25 445 HIS A N 1
ATOM 3607 C CA . HIS A 1 445 ? -8.965 -9.894 28.471 1.00 94.25 445 HIS A CA 1
ATOM 3608 C C . HIS A 1 445 ? -7.717 -10.550 27.872 1.00 94.25 445 HIS A C 1
ATOM 3610 O O . HIS A 1 445 ? -7.192 -11.509 28.445 1.00 94.25 445 HIS A O 1
ATOM 3616 N N . PHE A 1 446 ? -7.245 -10.038 26.739 1.00 93.00 446 PHE A N 1
ATOM 3617 C CA . PHE A 1 446 ? -6.027 -10.486 26.076 1.00 93.00 446 PHE A CA 1
ATOM 3618 C C . PHE A 1 446 ? -5.115 -9.305 25.775 1.00 93.00 446 PHE A C 1
ATOM 3620 O O . PHE A 1 446 ? -5.541 -8.291 25.227 1.00 93.00 446 PHE A O 1
ATOM 3627 N N . GLU A 1 447 ? -3.833 -9.503 26.051 1.00 93.88 447 GLU A N 1
ATOM 3628 C CA . GLU A 1 447 ? -2.759 -8.627 25.610 1.00 93.88 447 GLU A CA 1
ATOM 3629 C C . GLU A 1 447 ? -2.186 -9.180 24.308 1.00 93.88 447 GLU A C 1
ATOM 3631 O O . GLU A 1 447 ? -1.356 -10.090 24.335 1.00 93.88 447 GLU A O 1
ATOM 3636 N N . LEU A 1 448 ? -2.600 -8.652 23.149 1.00 92.25 448 LEU A N 1
ATOM 3637 C CA . LEU A 1 448 ? -2.081 -9.143 21.860 1.00 92.25 448 LEU A CA 1
ATOM 3638 C C . LEU A 1 448 ? -0.577 -8.881 21.695 1.00 92.25 448 LEU A C 1
ATOM 3640 O O . LEU A 1 448 ? 0.083 -9.490 20.858 1.00 92.25 448 LEU A O 1
ATOM 3644 N N . SER A 1 449 ? -0.004 -8.002 22.519 1.00 90.00 449 SER A N 1
ATOM 3645 C CA . SER A 1 449 ? 1.444 -7.810 22.627 1.00 90.00 449 SER A CA 1
ATOM 3646 C C . SER A 1 449 ? 2.179 -9.044 23.169 1.00 90.00 449 SER A C 1
ATOM 3648 O O . SER A 1 449 ? 3.362 -9.218 22.877 1.00 90.00 449 SER A O 1
ATOM 3650 N N . GLN A 1 450 ? 1.475 -9.907 23.907 1.00 89.12 450 GLN A N 1
ATOM 3651 C CA . GLN A 1 450 ? 1.977 -11.131 24.535 1.00 89.12 450 GLN A CA 1
ATOM 3652 C C . GLN A 1 450 ? 1.419 -12.410 23.883 1.00 89.12 450 GLN A C 1
ATOM 3654 O O . GLN A 1 450 ? 1.821 -13.511 24.256 1.00 89.12 450 GLN A O 1
ATOM 3659 N N . ASP A 1 451 ? 0.500 -12.280 22.922 1.00 84.56 451 ASP A N 1
ATOM 3660 C CA . ASP A 1 451 ? -0.183 -13.394 22.264 1.00 84.56 451 ASP A CA 1
ATOM 3661 C C . ASP A 1 451 ? 0.011 -13.366 20.744 1.00 84.56 451 ASP A C 1
ATOM 3663 O O . ASP A 1 451 ? -0.613 -12.592 20.020 1.00 84.56 451 ASP A O 1
ATOM 3667 N N . ASP A 1 452 ? 0.842 -14.283 20.255 1.00 80.12 452 ASP A N 1
ATOM 3668 C CA . ASP A 1 452 ? 1.113 -14.454 18.828 1.00 80.12 452 ASP A CA 1
ATOM 3669 C C . ASP A 1 452 ? 0.122 -15.377 18.107 1.00 80.12 452 ASP A C 1
ATOM 3671 O O . ASP A 1 452 ? 0.233 -15.565 16.899 1.00 80.12 452 ASP A O 1
ATOM 3675 N N . SER A 1 453 ? -0.852 -15.966 18.806 1.00 85.62 453 SER A N 1
ATOM 3676 C CA . SER A 1 453 ? -1.820 -16.896 18.202 1.00 85.62 453 SER A CA 1
ATOM 3677 C C . SER A 1 453 ? -3.011 -16.209 17.527 1.00 85.62 453 SER A C 1
ATOM 3679 O O . SER A 1 453 ? -3.791 -16.864 16.825 1.00 85.62 453 SER A O 1
ATOM 3681 N N . ARG A 1 454 ? -3.167 -14.900 17.754 1.00 90.31 454 ARG A N 1
ATOM 3682 C CA . ARG A 1 454 ? -4.276 -14.076 17.273 1.00 90.31 454 ARG A CA 1
ATOM 3683 C C . ARG A 1 454 ? -3.762 -12.980 16.357 1.00 90.31 454 ARG A C 1
ATOM 3685 O O . ARG A 1 454 ? -2.841 -12.241 16.698 1.00 90.31 454 ARG A O 1
ATOM 3692 N N . HIS A 1 455 ? -4.400 -12.840 15.203 1.00 90.56 455 HIS A N 1
ATOM 3693 C CA . HIS A 1 455 ? -4.061 -11.801 14.234 1.00 90.56 455 HIS A CA 1
ATOM 3694 C C . HIS A 1 455 ? -5.298 -10.993 13.880 1.00 90.56 455 HIS A C 1
ATOM 3696 O O . HIS A 1 455 ? -6.367 -11.561 13.657 1.00 90.56 455 HIS A O 1
ATOM 3702 N N . ILE A 1 456 ? -5.158 -9.669 13.832 1.00 94.62 456 ILE A N 1
ATOM 3703 C CA . ILE A 1 456 ? -6.240 -8.768 13.432 1.00 94.62 456 ILE A CA 1
ATOM 3704 C C . ILE A 1 456 ? -6.483 -8.939 11.932 1.00 94.62 456 ILE A C 1
ATOM 3706 O O . ILE A 1 456 ? -5.591 -8.706 11.117 1.00 94.62 456 ILE A O 1
ATOM 3710 N N . VAL A 1 457 ? -7.704 -9.332 11.576 1.00 94.31 457 VAL A N 1
ATOM 3711 C CA . VAL A 1 457 ? -8.104 -9.610 10.186 1.00 94.31 457 VAL A CA 1
ATOM 3712 C C . VAL A 1 457 ? -9.244 -8.728 9.699 1.00 94.31 457 VAL A C 1
ATOM 3714 O O . VAL A 1 457 ? -9.599 -8.771 8.524 1.00 94.31 457 VAL A O 1
ATOM 3717 N N . TYR A 1 458 ? -9.857 -7.959 10.600 1.00 96.62 458 TYR A N 1
ATOM 3718 C CA . TYR A 1 458 ? -10.930 -7.040 10.254 1.00 96.62 458 TYR A CA 1
ATOM 3719 C C . TYR A 1 458 ? -11.068 -5.937 11.307 1.00 96.62 458 TYR A C 1
ATOM 3721 O O . TYR A 1 458 ? -11.072 -6.219 12.506 1.00 96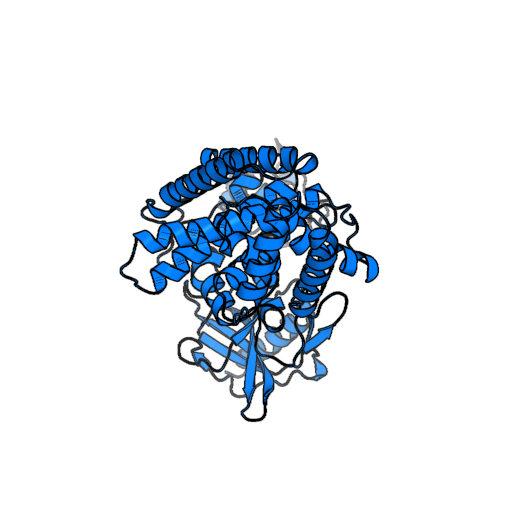.62 458 TYR A O 1
ATOM 3729 N N . ALA A 1 459 ? -11.237 -4.699 10.859 1.00 96.56 459 ALA A N 1
ATOM 3730 C CA . ALA A 1 459 ? -11.671 -3.560 11.655 1.00 96.56 459 ALA A CA 1
ATOM 3731 C C . ALA A 1 459 ? -13.140 -3.261 11.326 1.00 96.56 459 ALA A C 1
ATOM 3733 O O . ALA A 1 459 ? -13.472 -3.011 10.164 1.00 96.56 459 ALA A O 1
ATOM 3734 N N . ILE A 1 460 ? -14.007 -3.316 12.340 1.00 95.75 460 ILE A N 1
ATOM 3735 C CA . ILE A 1 460 ? -15.451 -3.103 12.191 1.00 95.75 460 ILE A CA 1
ATOM 3736 C C . ILE A 1 460 ? -15.714 -1.597 12.158 1.00 95.75 460 ILE A C 1
ATOM 3738 O O . ILE A 1 460 ? -15.347 -0.885 13.093 1.00 95.75 460 ILE A O 1
ATOM 3742 N N . ASP A 1 461 ? -16.357 -1.111 11.097 1.00 90.31 461 ASP A N 1
ATOM 3743 C CA . ASP A 1 461 ? -16.698 0.304 10.946 1.00 90.31 461 ASP A CA 1
ATOM 3744 C C . ASP A 1 461 ? -18.213 0.515 11.090 1.00 90.31 461 ASP A C 1
ATOM 3746 O O . ASP A 1 461 ? -18.983 -0.125 10.373 1.00 90.31 461 ASP A O 1
ATOM 3750 N N . PRO A 1 462 ? -18.681 1.430 11.957 1.00 87.50 462 PRO A N 1
ATOM 3751 C CA . PRO A 1 462 ? -20.111 1.626 12.194 1.00 87.50 462 PRO A CA 1
ATOM 3752 C C . PRO A 1 462 ? -20.897 2.042 10.942 1.00 87.50 462 PRO A C 1
ATOM 3754 O O . PRO A 1 462 ? -22.098 1.799 10.886 1.00 87.50 462 PRO A O 1
ATOM 3757 N N . ASN A 1 463 ? -20.249 2.641 9.937 1.00 86.75 463 ASN A N 1
ATOM 3758 C CA . 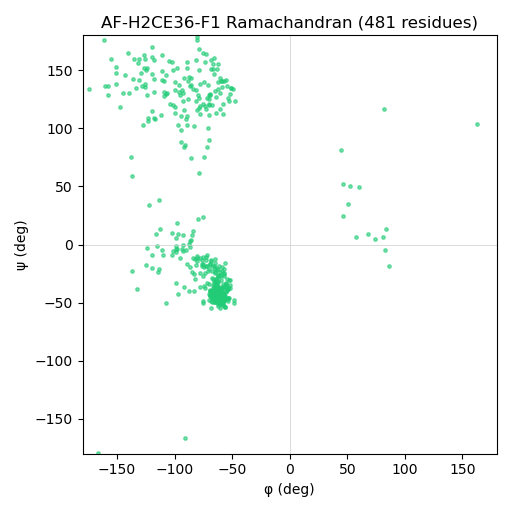ASN A 1 463 ? -20.922 3.079 8.711 1.00 86.75 463 ASN A CA 1
ATOM 3759 C C . ASN A 1 463 ? -21.013 1.975 7.647 1.00 86.75 463 ASN A C 1
ATOM 3761 O O . ASN A 1 463 ? -21.807 2.093 6.718 1.00 86.75 463 ASN A O 1
ATOM 3765 N N . TYR A 1 464 ? -20.179 0.935 7.740 1.00 86.75 464 TYR A N 1
ATOM 3766 C CA . TYR A 1 464 ? -20.105 -0.138 6.737 1.00 86.75 464 TYR A CA 1
ATOM 3767 C C . TYR A 1 464 ? -20.552 -1.498 7.284 1.00 86.75 464 TYR A C 1
ATOM 3769 O O . TYR A 1 464 ? -20.982 -2.351 6.514 1.00 86.75 464 TYR A O 1
ATOM 3777 N N . ASP A 1 465 ? -20.483 -1.682 8.601 1.00 92.81 465 ASP A N 1
ATOM 3778 C CA . ASP A 1 465 ? -20.798 -2.914 9.324 1.00 92.81 465 ASP A CA 1
ATOM 3779 C C . ASP A 1 465 ? -21.900 -2.666 10.375 1.00 92.81 465 ASP A C 1
ATOM 3781 O O . ASP A 1 465 ? -21.886 -3.262 11.455 1.00 92.81 465 ASP A O 1
ATOM 3785 N N . GLU A 1 466 ? -22.844 -1.764 10.075 1.00 92.31 466 GLU A N 1
ATOM 3786 C CA . GLU A 1 466 ? -23.848 -1.231 11.013 1.00 92.31 466 GLU A CA 1
ATOM 3787 C C . GLU A 1 466 ? -24.566 -2.326 11.819 1.00 92.31 466 GLU A C 1
ATOM 3789 O O . GLU A 1 466 ? -24.660 -2.237 13.045 1.00 92.31 466 GLU A O 1
ATOM 3794 N N . GLU A 1 467 ? -25.045 -3.384 11.155 1.00 93.69 467 GLU A N 1
ATOM 3795 C CA . GLU A 1 467 ? -25.777 -4.469 11.819 1.00 93.69 467 GLU A CA 1
ATOM 3796 C C . GLU A 1 467 ? -24.919 -5.177 12.880 1.00 93.69 467 GLU A C 1
ATOM 3798 O O . GLU A 1 467 ? -25.355 -5.357 14.019 1.00 93.69 467 GLU A O 1
ATOM 3803 N N . LEU A 1 468 ? -23.679 -5.539 12.532 1.00 95.50 468 LEU A N 1
ATOM 3804 C CA . LEU A 1 468 ? -22.754 -6.195 13.455 1.00 95.50 468 LEU A CA 1
ATOM 3805 C C . LEU A 1 468 ? -22.345 -5.247 14.583 1.00 95.50 468 LEU A C 1
ATOM 3807 O O . LEU A 1 468 ? -22.373 -5.637 15.749 1.00 95.50 468 LEU A O 1
ATOM 3811 N N . PHE A 1 469 ? -22.000 -4.003 14.251 1.00 95.44 469 PHE A N 1
ATOM 3812 C CA . PHE A 1 469 ? -21.612 -2.990 15.228 1.00 95.44 469 PHE A CA 1
ATOM 3813 C C . PHE A 1 469 ? -22.706 -2.781 16.285 1.00 95.44 469 PHE A C 1
ATOM 3815 O O . PHE A 1 469 ? -22.433 -2.800 17.487 1.00 95.44 469 PHE A O 1
ATOM 3822 N N . ASN A 1 470 ? -23.962 -2.652 15.850 1.00 94.19 470 ASN A N 1
ATOM 3823 C CA . ASN A 1 470 ? -25.102 -2.448 16.737 1.00 94.19 470 ASN A 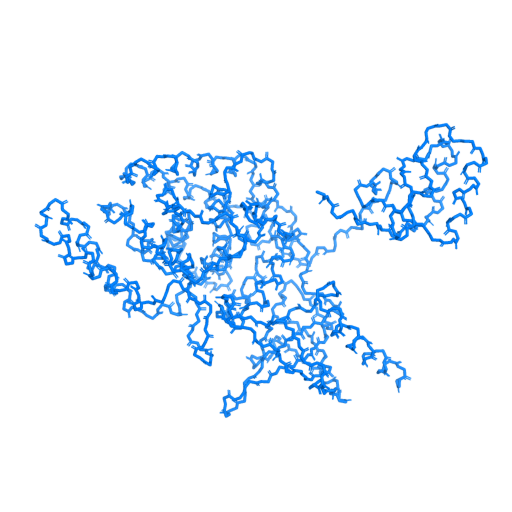CA 1
ATOM 3824 C C . ASN A 1 470 ? -25.337 -3.637 17.679 1.00 94.19 470 ASN A C 1
ATOM 3826 O O . ASN A 1 470 ? -25.612 -3.428 18.864 1.00 94.19 470 ASN A O 1
ATOM 3830 N N . GLU A 1 471 ? -25.201 -4.876 17.198 1.00 95.75 471 GLU A N 1
ATOM 3831 C CA . GLU A 1 471 ? -25.311 -6.065 18.053 1.00 95.75 471 GLU A CA 1
ATOM 3832 C C . GLU A 1 471 ? -24.176 -6.148 19.083 1.00 95.75 471 GLU A C 1
ATOM 3834 O O . GLU A 1 471 ? -24.426 -6.397 20.265 1.00 95.75 471 GLU A O 1
ATOM 3839 N N . LEU A 1 472 ? -22.935 -5.847 18.691 1.00 94.75 472 LEU A N 1
ATOM 3840 C CA . LEU A 1 472 ? -21.797 -5.823 19.618 1.00 94.75 472 LEU A CA 1
ATOM 3841 C C . LEU A 1 472 ? -21.961 -4.748 20.699 1.00 94.75 472 LEU A C 1
ATOM 3843 O O . LEU A 1 472 ? -21.740 -5.019 21.881 1.00 94.75 472 LEU A O 1
ATOM 3847 N N . MET A 1 473 ? -22.446 -3.559 20.329 1.00 93.75 473 MET A N 1
ATOM 3848 C CA . MET A 1 473 ? -22.756 -2.499 21.291 1.00 93.75 473 MET A CA 1
ATOM 3849 C C . MET A 1 473 ? -23.822 -2.921 22.308 1.00 93.75 473 MET A C 1
ATOM 3851 O O . MET A 1 473 ? -23.721 -2.556 23.483 1.00 93.75 473 MET A O 1
ATOM 3855 N N . LYS A 1 474 ? -24.838 -3.698 21.902 1.00 92.44 474 LYS A N 1
ATOM 3856 C CA . LYS A 1 474 ? -25.838 -4.250 22.835 1.00 92.44 474 LYS A CA 1
ATOM 3857 C C . LYS A 1 474 ? -25.198 -5.224 23.824 1.00 92.44 474 LYS A C 1
ATOM 3859 O O . LYS A 1 474 ? -25.472 -5.127 25.021 1.00 92.44 474 LYS A O 1
ATOM 3864 N N . LEU A 1 475 ? -24.325 -6.120 23.353 1.00 91.44 475 LEU A N 1
ATOM 3865 C CA . LEU A 1 475 ? -23.619 -7.079 24.212 1.00 91.44 475 LEU A CA 1
ATOM 3866 C C . LEU A 1 475 ? -22.760 -6.374 25.267 1.00 91.44 475 LEU A C 1
ATOM 3868 O O . LEU A 1 475 ? -22.844 -6.699 26.452 1.00 91.44 475 LEU A O 1
ATOM 3872 N N . VAL A 1 476 ? -21.996 -5.363 24.852 1.00 89.69 476 VAL A N 1
ATOM 3873 C CA . VAL A 1 476 ? -21.153 -4.573 25.757 1.00 89.69 476 VAL A CA 1
ATOM 3874 C C . VAL A 1 476 ? -22.001 -3.783 26.760 1.00 89.69 476 VAL A C 1
ATOM 3876 O O . VAL A 1 476 ? -21.729 -3.822 27.958 1.00 89.69 476 VAL A O 1
ATOM 3879 N N . LYS A 1 477 ? -23.084 -3.123 26.324 1.00 86.62 477 LYS A N 1
ATOM 3880 C CA . LYS A 1 477 ? -23.989 -2.387 27.231 1.00 86.62 477 LYS A CA 1
ATOM 3881 C C . LYS A 1 477 ? -24.643 -3.289 28.278 1.00 86.62 477 LYS A C 1
ATOM 3883 O O . LYS A 1 477 ? -24.767 -2.885 29.432 1.00 86.62 477 LYS A O 1
ATOM 3888 N N . ASN A 1 478 ? -25.043 -4.503 27.902 1.00 80.81 478 ASN A N 1
ATOM 3889 C CA . ASN A 1 478 ? -25.644 -5.453 28.838 1.00 80.81 478 ASN A CA 1
ATOM 3890 C C . ASN A 1 478 ? -24.657 -5.890 29.931 1.00 80.81 478 ASN A C 1
ATOM 3892 O O . ASN A 1 478 ? -25.072 -6.068 31.071 1.00 80.81 478 ASN A O 1
ATOM 3896 N N . ARG A 1 479 ? -23.353 -5.974 29.636 1.00 73.06 479 ARG A N 1
ATOM 3897 C CA . ARG A 1 479 ? -22.310 -6.247 30.643 1.00 73.06 479 ARG A CA 1
ATOM 3898 C C . ARG A 1 479 ? -22.246 -5.158 31.716 1.00 73.06 479 ARG A C 1
ATOM 3900 O O . ARG A 1 479 ? -22.222 -5.481 32.899 1.00 73.06 479 ARG A O 1
ATOM 3907 N N . TYR A 1 480 ? -22.248 -3.886 31.315 1.00 64.38 480 TYR A N 1
ATOM 3908 C CA . TYR A 1 480 ? -22.175 -2.748 32.246 1.00 64.38 480 TYR A CA 1
ATOM 3909 C C . TYR A 1 480 ? -23.465 -2.503 33.039 1.00 64.38 480 TYR A C 1
ATOM 3911 O O . TYR A 1 480 ? -23.450 -1.710 33.968 1.00 64.38 480 TYR A O 1
ATOM 3919 N N . ARG A 1 481 ? -24.577 -3.157 32.682 1.00 58.94 481 ARG A N 1
ATOM 3920 C CA . ARG A 1 481 ? -25.822 -3.133 33.470 1.00 58.94 481 ARG A CA 1
ATOM 3921 C C . ARG A 1 481 ? -25.898 -4.233 34.532 1.00 58.94 481 ARG A C 1
ATOM 3923 O O . ARG A 1 481 ? -26.766 -4.165 35.394 1.00 58.94 481 ARG A O 1
ATOM 3930 N N . VAL A 1 482 ? -25.064 -5.267 34.419 1.00 54.03 482 VAL A N 1
ATOM 3931 C CA . VAL A 1 482 ? -25.045 -6.439 35.317 1.00 54.03 482 VAL A CA 1
ATOM 3932 C C . VAL A 1 482 ? -23.893 -6.354 36.335 1.00 54.03 482 VAL A C 1
ATOM 3934 O O . VAL A 1 482 ? -23.850 -7.139 37.280 1.00 54.03 482 VAL A O 1
ATOM 3937 N N . ARG A 1 483 ? -22.982 -5.390 36.168 1.00 45.22 483 ARG A N 1
ATOM 3938 C CA . ARG A 1 483 ? -22.042 -4.926 37.198 1.00 45.22 483 ARG A CA 1
ATOM 3939 C C . ARG A 1 483 ? -22.610 -3.688 37.867 1.00 45.22 483 ARG A C 1
ATOM 3941 O O . ARG A 1 483 ? -22.354 -3.543 39.080 1.00 45.22 483 ARG A O 1
#

Mean predicted aligned error: 10.25 Å

Nearest PDB structures (foldseek):
  4r8z-assembly1_B  TM=6.036E-01  e=1.050E-03  Pseudomonas aeruginosa PAO1
  5cow-assembly1_A  TM=1.588E-01  e=1.051E+00  Caenorhabditis remanei
  7mtq-assembly1_B  TM=2.089E-01  e=5.581E+00  Homo sapiens